Protein AF-A0A7S0Y0S9-F1 (afdb_monomer_lite)

InterPro domains:
  IPR011990 Tetratricopeptide-like helical domain superfamily [G3DSA:1.25.40.10] (1-112)
  IPR011990 Tetratricopeptide-like helical domain superfamily [SSF48452] (14-76)

pLDDT: mean 74.29, std 14.77, range [34.97, 96.75]

Secondary structure (DSSP, 8-state):
-HHHHHTT-TT--HHHHHHHHHHHHHHHHHTT-HHHHHHHHHHHHHH-TT-HHHHHHHHHHHHHTT-HHHHHHHHHS----THHHHHHHHHHHHHHHHHHHHHTT-STT--HHHHHHHHHHHHHHHT---TTS---HHHHHHHHHHHHHHHHH-TTHHHHHHSS--------TTTHHHHHHTSSPTT--HHHHHHHHHHHHHHHHHHHHHHHHHHHHT--PPPHHHHHHHTTT-GGGHHHHHTS---TT------S------STTTEE-PPP-SPPP--EEETTSEEEEET---SHHHHH-EEE---TT---EEEEE-S-HHHHHHHHHHHHHHS---GGGHHHHHHHHHHHHTT--B-HHHHHHHHHHHHHHHH---TTT---HHHHHHHHHHHH---EEHHHHHHHHHHH--S---GGG-SSHHHHHHHHHHHHH---S-SS---EE-HHHH---TTPPEEP-----GGGGS-HHHHHHHHHT----S-S-----SPPSSHHHHHHHHHHHHHHHHHHH---

Foldseek 3Di:
DLVVVQVVCVPDQLVVLLVSLLVQLVVCVVVLNLVSSLVSLVVSCVSPVLDLSSLLSNLSSCVSVVVLVVSVVSLPPPRDDDPSVVSSVVSNVVSVVVVVVVLCCDDPRDHPVRLVVLLVVLVVVLPDDDPPPDQDPVNLVSVLVNLVSVCVVPVCSCCVQQVDRDDQPDDPCLPLLCVLVVHADPLFDSVLLVSLVVLLLSCLPCVVSVVSNCVVVVVDDQPLVNLCVVVVNPPVCSCVVPPDDDDPPDDDDDPDCPPPPVVPLQAAEAQALAADDAAEFEFLEEAEAEQCSDPLNLLRYHYDYDDPPTGYHYHYHHPRLLSLLLVQLLCLLLADDDPVCNLVSLLLSLCSNLQAFHDPSSLVSSLVSLVCLCVDPPPRRNQDDPNNVFSVQSNVDPAAAQNRQLVVLSVLDDSNHNLSVDPDSSQSSVSSSCSRRVHASDDDDGGGGHCSVRPGDPSRHHHDSHDSDNLNHDDPVQLVCLQVVPPDDDDDDAPPDDRQPYSRSSSRRSSSSSSSVSSVRDDD

Radius of gyration: 30.56 Å; chains: 1; bounding box: 76×88×76 Å

Sequence (524 aa):
MYTKALAGLSGESDKRLTKVLCNLSLAACQGGDATMALGHATAAVVLSPGHENAWLKRAQALEACGLLEAAAAVCNEKRLKGEQGKEFEQIVRRVSAKREVKEKVSVGGMTTEEMQKRKKQLERQSGSAHPEGYASVDQQEADNEMVRMMSALDPKFDEKVYSRKVDRLRLEFKTEVPRKLGGWPVGVDPKTAERYLHEAWVKSWDLPQSMEIGYKSQEYEASKSDVMKRLNGRVDRASWYLDGPFTPGDVCVDEEEIPVVYAGGAMRHDFSNQAYRREVLETGTTHVAVGFVDLGMLLAGDLQGGDEGQHLLFCGYESCAFNCAKSAVLWQMLSRPSVADREAAARCAAQVWFSATWTRQTSNAFAVAVQQAKSDSSTILRPEGEVAAILDHWAASAGVSLVKARRKWLDKSFANSKIARLADSMDRAAMAAYELTGDFCLEGDPLCGSVCMWDCPEGTPLSFGGELNAIGVVPLEDLARHRVGNKACYGRTQLSGAPAKTFVEAAERCVLDRMLKLMGNSKD

Structure (mmCIF, N/CA/C/O backbone):
data_AF-A0A7S0Y0S9-F1
#
_entry.id   AF-A0A7S0Y0S9-F1
#
loop_
_atom_site.group_PDB
_atom_site.id
_atom_site.type_symbol
_atom_site.label_atom_id
_atom_site.label_alt_id
_atom_site.label_comp_id
_atom_site.label_asym_id
_atom_site.label_entity_id
_atom_site.label_seq_id
_atom_site.pdbx_PDB_ins_code
_atom_site.Cartn_x
_atom_site.Cartn_y
_atom_site.Cartn_z
_atom_site.occupancy
_atom_site.B_iso_or_equiv
_atom_site.auth_seq_id
_atom_site.auth_comp_id
_atom_site.auth_asym_id
_atom_site.auth_atom_id
_atom_site.pdbx_PDB_model_num
ATOM 1 N N . MET A 1 1 ? 33.496 -42.025 -31.116 1.00 48.81 1 MET A N 1
ATOM 2 C CA . MET A 1 1 ? 34.768 -42.499 -30.515 1.00 48.81 1 MET A CA 1
ATOM 3 C C . MET A 1 1 ? 34.914 -42.020 -29.069 1.00 48.81 1 MET A C 1
ATOM 5 O O . MET A 1 1 ? 34.964 -42.859 -28.181 1.00 48.81 1 MET A O 1
ATOM 9 N N . TYR A 1 2 ? 34.879 -40.708 -28.801 1.00 47.75 2 TYR A N 1
ATOM 10 C CA . TYR A 1 2 ? 35.057 -40.148 -27.450 1.00 47.75 2 TYR A CA 1
ATOM 11 C C . TYR A 1 2 ? 33.947 -40.487 -26.436 1.00 47.75 2 TYR A C 1
ATOM 13 O O . TYR A 1 2 ? 34.248 -40.672 -25.265 1.00 47.75 2 TYR A O 1
ATOM 21 N N . THR A 1 3 ? 32.693 -40.669 -26.862 1.00 55.16 3 THR A N 1
ATOM 22 C CA . THR A 1 3 ? 31.587 -41.074 -25.965 1.00 55.16 3 THR A CA 1
ATOM 23 C C . THR A 1 3 ? 31.774 -42.493 -25.414 1.00 55.16 3 THR A C 1
ATOM 25 O O . THR A 1 3 ? 31.481 -42.750 -24.252 1.00 55.16 3 THR A O 1
ATOM 28 N N . LYS A 1 4 ? 32.343 -43.404 -26.222 1.00 56.53 4 LYS A N 1
ATOM 29 C CA . LYS A 1 4 ? 32.732 -44.756 -25.779 1.00 56.53 4 LYS A CA 1
ATOM 30 C C . LYS A 1 4 ? 33.951 -44.722 -24.850 1.00 56.53 4 LYS A C 1
ATOM 32 O O . LYS A 1 4 ? 34.022 -45.527 -23.933 1.00 56.53 4 LYS A O 1
ATOM 37 N N . ALA A 1 5 ? 34.873 -43.776 -25.057 1.00 58.19 5 ALA A N 1
ATOM 38 C CA . ALA A 1 5 ? 35.998 -43.554 -24.150 1.00 58.19 5 ALA A CA 1
ATOM 39 C C . ALA A 1 5 ? 35.536 -42.999 -22.790 1.00 58.19 5 ALA A C 1
ATOM 41 O O . ALA A 1 5 ? 36.040 -43.438 -21.768 1.00 58.19 5 ALA A O 1
ATOM 42 N N . LEU A 1 6 ? 34.537 -42.106 -22.758 1.00 58.22 6 LEU A N 1
ATOM 43 C CA . LEU A 1 6 ? 33.982 -41.542 -21.518 1.00 58.22 6 LEU A CA 1
ATOM 44 C C . LEU A 1 6 ? 33.346 -42.614 -20.612 1.00 58.22 6 LEU A C 1
ATOM 46 O O . LEU A 1 6 ? 33.512 -42.568 -19.398 1.00 58.22 6 LEU A O 1
ATOM 50 N N . ALA A 1 7 ? 32.674 -43.605 -21.205 1.00 55.41 7 ALA A N 1
ATOM 51 C CA . ALA A 1 7 ? 32.041 -44.708 -20.479 1.00 55.41 7 ALA A CA 1
ATOM 52 C C . ALA A 1 7 ? 33.041 -45.684 -19.821 1.00 55.41 7 ALA A C 1
ATOM 54 O O . ALA A 1 7 ? 32.658 -46.426 -18.924 1.00 55.41 7 ALA A O 1
ATOM 55 N N . GLY A 1 8 ? 34.312 -45.682 -20.246 1.00 54.62 8 GLY A N 1
ATOM 56 C CA . GLY A 1 8 ? 35.371 -46.548 -19.710 1.00 54.62 8 GLY A CA 1
ATOM 57 C C . GLY A 1 8 ? 36.273 -45.895 -18.656 1.00 54.62 8 GLY A C 1
ATOM 58 O O . GLY A 1 8 ? 37.244 -46.516 -18.238 1.00 54.62 8 GLY A O 1
ATOM 59 N N . LEU A 1 9 ? 35.995 -44.650 -18.248 1.00 59.94 9 LEU A N 1
ATOM 60 C CA . LEU A 1 9 ? 36.884 -43.826 -17.411 1.00 59.94 9 LEU A CA 1
ATOM 61 C C . LEU A 1 9 ? 36.455 -43.723 -15.935 1.00 59.94 9 LEU A C 1
ATOM 63 O O . LEU A 1 9 ? 36.866 -42.789 -15.244 1.00 59.94 9 LEU A O 1
ATOM 67 N N . SER A 1 10 ? 35.649 -44.661 -15.421 1.00 49.34 10 SER A N 1
ATOM 68 C CA . SER A 1 10 ? 35.276 -44.673 -13.999 1.00 49.34 10 SER A CA 1
ATOM 69 C C . SER A 1 10 ? 36.518 -44.897 -13.119 1.00 49.34 10 SER A C 1
ATOM 71 O O . SER A 1 10 ? 36.978 -46.028 -12.975 1.00 49.34 10 SER A O 1
ATOM 73 N N . GLY A 1 11 ? 37.069 -43.819 -12.551 1.00 57.00 11 GLY A N 1
ATOM 74 C CA . GLY A 1 11 ? 38.220 -43.853 -11.637 1.00 57.00 11 GLY A CA 1
ATOM 75 C C . GLY A 1 11 ? 39.546 -43.291 -12.177 1.00 57.00 11 GLY A C 1
ATOM 76 O O . GLY A 1 11 ? 40.565 -43.436 -11.506 1.00 57.00 11 GLY A O 1
ATOM 77 N N . GLU A 1 12 ? 39.583 -42.654 -13.354 1.00 58.38 12 GLU A N 1
ATOM 78 C CA . GLU A 1 12 ? 40.804 -41.992 -13.853 1.00 58.38 12 GLU A CA 1
ATOM 79 C C . GLU A 1 12 ? 40.997 -40.550 -13.333 1.00 58.38 12 GLU A C 1
ATOM 81 O O . GLU A 1 12 ? 40.049 -39.879 -12.941 1.00 58.38 12 GLU A O 1
ATOM 86 N N . SER A 1 13 ? 42.243 -40.045 -13.378 1.00 66.31 13 SER A N 1
ATOM 87 C CA . SER A 1 13 ? 42.591 -38.686 -12.923 1.00 66.31 13 SER A CA 1
ATOM 88 C C . SER A 1 13 ? 41.844 -37.571 -13.674 1.00 66.31 13 SER A C 1
ATOM 90 O O . SER A 1 13 ? 41.746 -37.596 -14.908 1.00 66.31 13 SER A O 1
ATOM 92 N N . ASP A 1 14 ? 41.434 -36.530 -12.939 1.00 69.88 14 ASP A N 1
ATOM 93 C CA . ASP A 1 14 ? 40.668 -35.366 -13.424 1.00 69.88 14 ASP A CA 1
ATOM 94 C C . ASP A 1 14 ? 41.238 -34.728 -14.703 1.00 69.88 14 ASP A C 1
ATOM 96 O O . ASP A 1 14 ? 40.499 -34.214 -15.546 1.00 69.88 14 ASP A O 1
ATOM 100 N N . LYS A 1 15 ? 42.559 -34.810 -14.913 1.00 76.06 15 LYS A N 1
ATOM 101 C CA . LYS A 1 15 ? 43.242 -34.283 -16.106 1.00 76.06 15 LYS A CA 1
ATOM 102 C C . LYS A 1 15 ? 42.878 -35.030 -17.393 1.00 76.06 15 LYS A C 1
ATOM 104 O O . LYS A 1 15 ? 42.699 -34.397 -18.435 1.00 76.06 15 LYS A O 1
ATOM 109 N N . ARG A 1 16 ? 42.771 -36.364 -17.354 1.00 79.81 16 ARG A N 1
ATOM 110 C CA . ARG A 1 16 ? 42.414 -37.167 -18.539 1.00 79.81 16 ARG A CA 1
ATOM 111 C C . ARG A 1 16 ? 40.942 -36.987 -18.889 1.00 79.81 16 ARG A C 1
ATOM 113 O O . ARG A 1 16 ? 40.623 -36.760 -20.057 1.00 79.81 16 ARG A O 1
ATOM 120 N N . LEU A 1 17 ? 40.076 -36.974 -17.876 1.00 81.19 17 LEU A N 1
ATOM 121 C CA . LEU A 1 17 ? 38.644 -36.740 -18.044 1.00 81.19 17 LEU A CA 1
ATOM 122 C C . LEU A 1 17 ? 38.357 -35.341 -18.615 1.00 81.19 17 LEU A C 1
ATOM 124 O O . LEU A 1 17 ? 37.616 -35.213 -19.590 1.00 81.19 17 LEU A O 1
ATOM 128 N N . THR A 1 18 ? 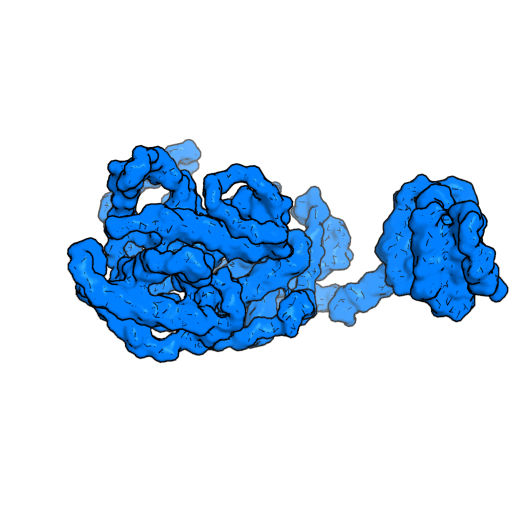39.032 -34.308 -18.101 1.00 84.06 18 THR A N 1
ATOM 129 C CA . THR A 1 18 ? 38.943 -32.932 -18.624 1.00 84.06 18 THR A CA 1
ATOM 130 C C . THR A 1 18 ? 39.317 -32.861 -20.108 1.00 84.06 18 THR A C 1
ATOM 132 O O . THR A 1 18 ? 38.617 -32.222 -20.896 1.00 84.06 18 THR A O 1
ATOM 135 N N . LYS A 1 19 ? 40.382 -33.560 -20.531 1.00 86.31 19 LYS A N 1
ATOM 136 C CA . LYS A 1 19 ? 40.816 -33.590 -21.939 1.00 86.31 19 LYS A CA 1
ATOM 137 C C . LYS A 1 19 ? 39.786 -34.267 -22.848 1.00 86.31 19 LYS A C 1
ATOM 139 O O . LYS A 1 19 ? 39.520 -33.770 -23.943 1.00 86.31 19 LYS A O 1
ATOM 144 N N . VAL A 1 20 ? 39.183 -35.370 -22.400 1.00 86.81 20 VAL A N 1
ATOM 145 C CA . VAL A 1 20 ? 38.123 -36.062 -23.153 1.00 86.81 20 VAL A CA 1
ATOM 146 C C . VAL A 1 20 ? 36.882 -35.179 -23.285 1.00 86.81 20 VAL A C 1
ATOM 148 O O . VAL A 1 20 ? 36.334 -35.074 -24.379 1.00 86.81 20 VAL A O 1
ATOM 151 N N . LEU A 1 21 ? 36.485 -34.480 -22.220 1.00 84.50 21 LEU A N 1
ATOM 152 C CA . LEU A 1 21 ? 35.349 -33.554 -22.242 1.00 84.50 21 LEU A CA 1
ATOM 153 C C . LEU A 1 21 ? 35.590 -32.332 -23.141 1.00 84.50 21 LEU A C 1
ATOM 155 O O . LEU A 1 21 ? 34.687 -31.929 -23.871 1.00 84.50 21 LEU A O 1
ATOM 159 N N . CYS A 1 22 ? 36.811 -31.787 -23.178 1.00 88.31 22 CYS A N 1
ATOM 160 C CA . CYS A 1 22 ? 37.167 -30.725 -24.129 1.00 88.31 22 CYS A CA 1
ATOM 161 C C . CYS A 1 22 ? 37.033 -31.196 -25.588 1.00 88.31 22 CYS A C 1
ATOM 163 O O . CYS A 1 22 ? 36.515 -30.466 -26.434 1.00 88.31 22 CYS A O 1
ATOM 165 N N . ASN A 1 23 ? 37.461 -32.427 -25.882 1.00 89.38 23 ASN A N 1
ATOM 166 C CA . ASN A 1 23 ? 37.353 -33.002 -27.224 1.00 89.38 23 ASN A CA 1
ATOM 167 C C . ASN A 1 23 ? 35.901 -33.337 -27.596 1.00 89.38 23 ASN A C 1
ATOM 169 O O . ASN A 1 23 ? 35.508 -33.133 -28.742 1.00 89.38 23 ASN A O 1
ATOM 173 N N . LEU A 1 24 ? 35.094 -33.804 -26.638 1.00 84.38 24 LEU A N 1
ATOM 174 C CA . LEU A 1 24 ? 33.655 -34.010 -26.825 1.00 84.38 24 LEU A CA 1
ATOM 175 C C . LEU A 1 24 ? 32.929 -32.696 -27.108 1.00 84.38 24 LEU A C 1
ATOM 177 O O . LEU A 1 24 ? 32.103 -32.650 -28.013 1.00 84.38 24 LEU A O 1
ATOM 181 N N . SER A 1 25 ? 33.275 -31.627 -26.389 1.00 90.00 25 SER A N 1
ATOM 182 C CA . SER A 1 25 ? 32.732 -30.293 -26.647 1.00 90.00 25 SER A CA 1
ATOM 183 C C . SER A 1 25 ? 33.055 -29.813 -28.064 1.00 90.00 25 SER A C 1
ATOM 185 O O . SER A 1 25 ? 32.165 -29.363 -28.783 1.00 90.00 25 SER A O 1
ATOM 187 N N . LEU A 1 26 ? 34.306 -29.980 -28.507 1.00 88.56 26 LEU A N 1
ATOM 188 C CA . LEU A 1 26 ? 34.714 -29.621 -29.865 1.00 88.56 26 LEU A CA 1
ATOM 189 C C . LEU A 1 26 ? 33.966 -30.440 -30.929 1.00 88.56 26 LEU A C 1
ATOM 191 O O . LEU A 1 26 ? 33.469 -29.865 -31.893 1.00 88.56 26 LEU A O 1
ATOM 195 N N . ALA A 1 27 ? 33.856 -31.757 -30.738 1.00 87.44 27 ALA A N 1
ATOM 196 C CA . ALA A 1 27 ? 33.157 -32.641 -31.667 1.00 87.44 27 ALA A CA 1
ATOM 197 C C . ALA A 1 27 ? 31.653 -32.327 -31.747 1.00 87.44 27 ALA A C 1
ATOM 199 O O . ALA A 1 27 ? 31.098 -32.293 -32.841 1.00 87.44 27 ALA A O 1
ATOM 200 N N . ALA A 1 28 ? 31.005 -32.050 -30.611 1.00 82.94 28 ALA A N 1
ATOM 201 C CA . ALA A 1 28 ? 29.600 -31.647 -30.565 1.00 82.94 28 ALA A CA 1
ATOM 202 C C . ALA A 1 28 ? 29.377 -30.295 -31.263 1.00 82.94 28 ALA A C 1
ATOM 204 O O . ALA A 1 28 ? 28.443 -30.153 -32.047 1.00 82.94 28 ALA A O 1
ATOM 205 N N . CYS A 1 29 ? 30.289 -29.338 -31.067 1.00 83.06 29 CYS A N 1
ATOM 206 C CA . CYS A 1 29 ? 30.235 -28.036 -31.731 1.00 83.06 29 CYS A CA 1
ATOM 207 C C . CYS A 1 29 ? 30.386 -28.171 -33.258 1.00 83.06 29 CYS A C 1
ATOM 209 O O . CYS A 1 29 ? 29.617 -27.583 -34.013 1.00 83.06 29 CYS A O 1
ATOM 211 N N . GLN A 1 30 ? 31.319 -29.010 -33.726 1.00 87.00 30 GLN A N 1
ATOM 212 C CA . GLN A 1 30 ? 31.486 -29.323 -35.154 1.00 87.00 30 GLN A CA 1
ATOM 213 C C . GLN A 1 30 ? 30.298 -30.100 -35.741 1.00 87.00 30 GLN A C 1
ATOM 215 O O . GLN A 1 30 ? 30.002 -29.960 -36.923 1.00 87.00 30 GLN A O 1
ATOM 220 N N . GLY A 1 31 ? 29.608 -30.895 -34.918 1.00 83.56 31 GLY A N 1
ATOM 221 C CA . GLY A 1 31 ? 28.378 -31.601 -35.278 1.00 83.56 31 GLY A CA 1
ATOM 222 C C . GLY A 1 31 ? 27.113 -30.738 -35.250 1.00 83.56 31 GLY A C 1
ATOM 223 O O . GLY A 1 31 ? 26.036 -31.259 -35.520 1.00 83.56 31 GLY A O 1
ATOM 224 N N . GLY A 1 32 ? 27.220 -29.445 -34.919 1.00 83.88 32 GLY A N 1
ATOM 225 C CA . GLY A 1 32 ? 26.089 -28.514 -34.856 1.00 83.88 32 GLY A CA 1
ATOM 226 C C . GLY A 1 32 ? 25.262 -28.576 -33.566 1.00 83.88 32 GLY A C 1
ATOM 227 O O . GLY A 1 32 ? 24.279 -27.848 -33.450 1.00 83.88 32 GLY A O 1
ATOM 228 N N . ASP A 1 33 ? 25.653 -29.385 -32.578 1.00 86.50 33 ASP A N 1
ATOM 229 C CA . ASP A 1 33 ? 24.970 -29.484 -31.284 1.00 86.50 33 ASP A CA 1
ATOM 230 C C . ASP A 1 33 ? 25.644 -28.578 -30.242 1.00 86.50 33 ASP A C 1
ATOM 232 O O . ASP A 1 33 ? 26.477 -28.991 -29.424 1.00 86.50 33 ASP A O 1
ATOM 236 N N . ALA A 1 34 ? 25.298 -27.291 -30.302 1.00 86.00 34 ALA A N 1
ATOM 237 C CA . ALA A 1 34 ? 25.874 -26.263 -29.441 1.00 86.00 34 ALA A CA 1
ATOM 238 C C . ALA A 1 34 ? 25.521 -26.460 -27.952 1.00 86.00 34 ALA A C 1
ATOM 240 O O . ALA A 1 34 ? 26.344 -26.183 -27.074 1.00 86.00 34 ALA A O 1
ATOM 241 N N . THR A 1 35 ? 24.328 -26.980 -27.646 1.00 83.19 35 THR A N 1
ATOM 242 C CA . THR A 1 35 ? 23.878 -27.212 -26.264 1.00 83.19 35 THR A CA 1
ATOM 243 C C . THR A 1 35 ? 24.649 -28.361 -25.619 1.00 83.19 35 THR A C 1
ATOM 245 O O . THR A 1 35 ? 25.130 -28.223 -24.491 1.00 83.19 35 THR A O 1
ATOM 248 N N . MET A 1 36 ? 24.853 -29.463 -26.344 1.00 82.25 36 MET A N 1
ATOM 249 C CA . MET A 1 36 ? 25.682 -30.573 -25.871 1.00 82.25 36 MET A CA 1
ATOM 250 C C . MET A 1 36 ? 27.155 -30.163 -25.750 1.00 82.25 36 MET A C 1
ATOM 252 O O . MET A 1 36 ? 27.816 -30.491 -24.758 1.00 82.25 36 MET A O 1
ATOM 256 N N . ALA A 1 37 ? 27.660 -29.366 -26.699 1.00 86.50 37 ALA A N 1
ATOM 257 C CA . ALA A 1 37 ? 29.004 -28.800 -26.625 1.00 86.50 37 ALA A CA 1
ATOM 258 C C . ALA A 1 37 ? 29.211 -27.957 -25.357 1.00 86.50 37 ALA A C 1
ATOM 260 O O . ALA A 1 37 ? 30.260 -28.060 -24.708 1.00 86.50 37 ALA A O 1
ATOM 261 N N . LEU A 1 38 ? 28.203 -27.165 -24.976 1.00 87.19 38 LEU A N 1
ATOM 262 C CA . LEU A 1 38 ? 28.216 -26.342 -23.769 1.00 87.19 38 LEU A CA 1
ATOM 263 C C . LEU A 1 38 ? 28.195 -27.190 -22.493 1.00 87.19 38 LEU A C 1
ATOM 265 O O . LEU A 1 38 ? 28.941 -26.892 -21.556 1.00 87.19 38 LEU A O 1
ATOM 269 N N . GLY A 1 39 ? 27.396 -28.259 -22.466 1.00 79.75 39 GLY A N 1
ATOM 270 C CA . GLY A 1 39 ? 27.360 -29.207 -21.350 1.00 79.75 39 GLY A CA 1
ATOM 271 C C . GLY A 1 39 ? 28.729 -29.842 -21.093 1.00 79.75 39 GLY A C 1
ATOM 272 O O . GLY A 1 39 ? 29.240 -29.791 -19.972 1.00 79.75 39 GLY A O 1
ATOM 273 N N . HIS A 1 40 ? 29.381 -30.352 -22.143 1.00 86.00 40 HIS A N 1
ATOM 274 C CA . HIS A 1 40 ? 30.710 -30.963 -22.030 1.00 86.00 40 HIS A CA 1
ATOM 275 C C . HIS A 1 40 ? 31.801 -29.967 -21.617 1.00 86.00 40 HIS A C 1
ATOM 277 O O . HIS A 1 40 ? 32.625 -30.284 -20.758 1.00 86.00 40 HIS A O 1
ATOM 283 N N . ALA A 1 41 ? 31.799 -28.752 -22.175 1.00 86.94 41 ALA A N 1
ATOM 284 C CA . ALA A 1 41 ? 32.768 -27.726 -21.795 1.00 86.94 41 ALA A CA 1
ATOM 285 C C . ALA A 1 41 ? 32.580 -27.240 -20.352 1.00 86.94 41 ALA A C 1
ATOM 287 O O . ALA A 1 41 ? 33.556 -27.010 -19.641 1.00 86.94 41 ALA A O 1
ATOM 288 N N . THR A 1 42 ? 31.332 -27.109 -19.897 1.00 84.94 42 THR A N 1
ATOM 289 C CA . THR A 1 42 ? 31.031 -26.710 -18.516 1.00 84.94 42 THR A CA 1
ATOM 290 C C . THR A 1 42 ? 31.492 -27.781 -17.531 1.00 84.94 42 THR A C 1
ATOM 292 O O . THR A 1 42 ? 32.153 -27.450 -16.550 1.00 84.94 42 THR A O 1
ATOM 295 N N . ALA A 1 43 ? 31.245 -29.062 -17.826 1.00 79.44 43 ALA A N 1
ATOM 296 C CA . ALA A 1 43 ? 31.756 -30.168 -17.017 1.00 79.44 43 ALA A CA 1
ATOM 297 C C . ALA A 1 43 ? 33.296 -30.182 -16.956 1.00 79.44 43 ALA A C 1
ATOM 299 O O . ALA A 1 43 ? 33.864 -30.365 -15.883 1.00 79.44 43 ALA A O 1
ATOM 300 N N . ALA A 1 44 ? 33.979 -29.917 -18.077 1.00 83.19 44 ALA A N 1
ATOM 301 C CA . ALA A 1 44 ? 35.441 -29.813 -18.113 1.00 83.19 44 ALA A CA 1
ATOM 302 C C . ALA A 1 44 ? 35.974 -28.673 -17.223 1.00 83.19 44 ALA A C 1
ATOM 304 O O . ALA A 1 44 ? 36.978 -28.844 -16.535 1.00 83.19 44 ALA A O 1
ATOM 305 N N . VAL A 1 45 ? 35.286 -27.526 -17.204 1.00 83.38 45 VAL A N 1
ATOM 306 C CA . VAL A 1 45 ? 35.635 -26.385 -16.344 1.00 83.38 45 VAL A CA 1
ATOM 307 C C . VAL A 1 45 ? 35.412 -26.697 -14.863 1.00 83.38 45 VAL A C 1
ATOM 309 O O . VAL A 1 45 ? 36.243 -26.324 -14.042 1.00 83.38 45 VAL A O 1
ATOM 312 N N . VAL A 1 46 ? 34.319 -27.381 -14.514 1.00 79.06 46 VAL A N 1
ATOM 313 C CA . VAL A 1 46 ? 34.030 -27.775 -13.123 1.00 79.06 46 VAL A CA 1
ATOM 314 C C . VAL A 1 46 ? 35.085 -28.749 -12.599 1.00 79.06 46 VAL A C 1
ATOM 316 O O . VAL A 1 46 ? 35.555 -28.590 -11.477 1.00 79.06 46 VAL A O 1
ATOM 319 N N . LEU A 1 47 ? 35.491 -29.719 -13.421 1.00 77.06 47 LEU A N 1
ATOM 320 C CA . LEU A 1 47 ? 36.503 -30.711 -13.050 1.00 77.06 47 LEU A CA 1
ATOM 321 C C . LEU A 1 47 ? 37.912 -30.121 -12.955 1.00 77.06 47 LEU A C 1
ATOM 323 O O . LEU A 1 47 ? 38.711 -30.554 -12.129 1.00 77.06 47 LEU A O 1
ATOM 327 N N . SER A 1 48 ? 38.245 -29.138 -13.794 1.00 81.19 48 SER A N 1
ATOM 328 C CA . SER A 1 48 ? 39.554 -28.491 -13.747 1.00 81.19 48 SER A CA 1
ATOM 329 C C . SER A 1 48 ? 39.454 -26.991 -14.042 1.00 81.19 48 SER A C 1
ATOM 331 O O . SER A 1 48 ? 39.706 -26.550 -15.168 1.00 81.19 48 SER A O 1
ATOM 333 N N . PRO A 1 49 ? 39.151 -26.165 -13.020 1.00 79.00 49 PRO A N 1
ATOM 334 C CA . PRO A 1 49 ? 38.979 -24.718 -13.182 1.00 79.00 49 PRO A CA 1
ATOM 335 C C . PRO A 1 49 ? 40.238 -23.974 -13.649 1.00 79.00 49 PRO A C 1
ATOM 337 O O . PRO A 1 49 ? 40.141 -22.837 -14.109 1.00 79.00 49 PRO A O 1
ATOM 340 N N . GLY A 1 50 ? 41.415 -24.595 -13.525 1.00 76.81 50 GLY A N 1
ATOM 341 C CA . GLY A 1 50 ? 42.690 -24.081 -14.034 1.00 76.81 50 GLY A CA 1
ATOM 342 C C . GLY A 1 50 ? 43.034 -24.533 -15.459 1.00 76.81 50 GLY A C 1
ATOM 343 O O . GLY A 1 50 ? 44.084 -24.159 -15.970 1.00 76.81 50 GLY A O 1
ATOM 344 N N . HIS A 1 51 ? 42.198 -25.351 -16.109 1.00 81.50 51 HIS A N 1
ATOM 345 C CA . HIS A 1 51 ? 42.490 -25.873 -17.442 1.00 81.50 51 HIS A CA 1
ATOM 346 C C . HIS A 1 51 ? 42.077 -24.882 -18.534 1.00 81.50 51 HIS A C 1
ATOM 348 O O . HIS A 1 51 ? 40.914 -24.778 -18.922 1.00 81.50 51 HIS A O 1
ATOM 354 N N . GLU A 1 52 ? 43.069 -24.204 -19.093 1.00 80.69 52 GLU A N 1
ATOM 355 C CA . GLU A 1 52 ? 42.920 -23.125 -20.072 1.00 80.69 52 GLU A CA 1
ATOM 356 C C . GLU A 1 52 ? 42.026 -23.481 -21.279 1.00 80.69 52 GLU A C 1
ATOM 358 O O . GLU A 1 52 ? 41.070 -22.770 -21.600 1.00 80.69 52 GLU A O 1
ATOM 363 N N . ASN A 1 53 ? 42.241 -24.649 -21.897 1.00 84.56 53 ASN A N 1
ATOM 364 C CA . ASN A 1 53 ? 41.425 -25.076 -23.043 1.00 84.56 53 ASN A CA 1
ATOM 365 C C . ASN A 1 53 ? 39.956 -25.370 -22.691 1.00 84.56 53 ASN A C 1
ATOM 367 O O . ASN A 1 53 ? 39.110 -25.297 -23.580 1.00 84.56 53 ASN A O 1
ATOM 371 N N . ALA A 1 54 ? 39.628 -25.702 -21.437 1.00 84.38 54 ALA A N 1
ATOM 372 C CA . ALA A 1 54 ? 38.245 -25.990 -21.050 1.00 84.38 54 ALA A CA 1
ATOM 373 C C . ALA A 1 54 ? 37.402 -24.708 -21.094 1.00 84.38 54 ALA A C 1
ATOM 375 O O . ALA A 1 54 ? 36.292 -24.697 -21.629 1.00 84.38 54 ALA A O 1
ATOM 376 N N . TRP A 1 55 ? 37.982 -23.600 -20.629 1.00 84.00 55 TRP A N 1
ATOM 377 C CA . TRP A 1 55 ? 37.384 -22.273 -20.724 1.00 84.00 55 TRP A CA 1
ATOM 378 C C . TRP A 1 55 ? 37.251 -21.798 -22.171 1.00 84.00 55 TRP A C 1
ATOM 380 O O . TRP A 1 55 ? 36.204 -21.260 -22.529 1.00 84.00 55 TRP A O 1
ATOM 390 N N . LEU A 1 56 ? 38.246 -22.070 -23.027 1.00 86.00 56 LEU A N 1
ATOM 391 C CA . LEU A 1 56 ? 38.161 -21.781 -24.466 1.00 86.00 56 LEU A CA 1
ATOM 392 C C . LEU A 1 56 ? 36.985 -22.495 -25.128 1.00 86.00 56 LEU A C 1
ATOM 394 O O . LEU A 1 56 ? 36.183 -21.864 -25.816 1.00 86.00 56 LEU A O 1
ATOM 398 N N . LYS A 1 57 ? 36.842 -23.803 -24.890 1.00 88.94 57 LYS A N 1
ATOM 399 C CA . LYS A 1 57 ? 35.729 -24.574 -25.459 1.00 88.94 57 LYS A CA 1
ATOM 400 C C . LYS A 1 57 ? 34.379 -24.128 -24.904 1.00 88.94 57 LYS A C 1
ATOM 402 O O . LYS A 1 57 ? 33.403 -24.095 -25.649 1.00 88.94 57 LYS A O 1
ATOM 407 N N . ARG A 1 58 ? 34.329 -23.681 -23.645 1.00 87.81 58 ARG A N 1
ATOM 408 C CA . ARG A 1 58 ? 33.118 -23.101 -23.047 1.00 87.81 58 ARG A CA 1
ATOM 409 C C . ARG A 1 58 ? 32.727 -21.784 -23.713 1.00 87.81 58 ARG A C 1
ATOM 411 O O . ARG A 1 58 ? 31.560 -21.621 -24.050 1.00 87.81 58 ARG A O 1
ATOM 418 N N . ALA A 1 59 ? 33.679 -20.883 -23.955 1.00 86.12 59 ALA A N 1
ATOM 419 C CA . ALA A 1 59 ? 33.420 -19.629 -24.663 1.00 86.12 59 ALA A CA 1
ATOM 420 C C . ALA A 1 59 ? 32.915 -19.875 -26.096 1.00 86.12 59 ALA A C 1
ATOM 422 O O . ALA A 1 59 ? 31.925 -19.274 -26.509 1.00 86.12 59 ALA A O 1
ATOM 423 N N . GLN A 1 60 ? 33.533 -20.815 -26.822 1.00 87.50 60 GLN A N 1
ATOM 424 C CA . GLN A 1 60 ? 33.115 -21.206 -28.175 1.00 87.50 60 GLN A CA 1
ATOM 425 C C . GLN A 1 60 ? 31.693 -21.790 -28.197 1.00 87.50 60 GLN A C 1
ATOM 427 O O . GLN A 1 60 ? 30.889 -21.422 -29.051 1.00 87.50 60 GLN A O 1
ATOM 432 N N . ALA A 1 61 ? 31.356 -22.659 -27.241 1.00 85.94 61 ALA A N 1
ATOM 433 C CA . ALA A 1 61 ? 30.018 -23.236 -27.141 1.00 85.94 61 ALA A CA 1
ATOM 434 C C . ALA A 1 61 ? 28.953 -22.198 -26.735 1.00 85.94 61 ALA A C 1
ATOM 436 O O . ALA A 1 61 ? 27.849 -22.212 -27.271 1.00 85.94 61 ALA A O 1
ATOM 437 N N . LEU A 1 62 ? 29.280 -21.257 -25.840 1.00 85.25 62 LEU A N 1
ATOM 438 C CA . LEU A 1 62 ? 28.395 -20.139 -25.484 1.00 85.25 62 LEU A CA 1
ATOM 439 C C . LEU A 1 62 ? 28.138 -19.210 -26.681 1.00 85.25 62 LEU A C 1
ATOM 441 O O . LEU A 1 62 ? 26.997 -18.794 -26.888 1.00 85.25 62 LEU A O 1
ATOM 445 N N . GLU A 1 63 ? 29.165 -18.931 -27.495 1.00 83.75 63 GLU A N 1
ATOM 446 C CA . GLU A 1 63 ? 29.021 -18.188 -28.755 1.00 83.75 63 GLU A CA 1
ATOM 447 C C . GLU A 1 63 ? 28.078 -18.926 -29.722 1.00 83.75 63 GLU A C 1
ATOM 449 O O . GLU A 1 63 ? 27.174 -18.307 -30.288 1.00 83.75 63 GLU A O 1
ATOM 454 N N . ALA A 1 64 ? 28.252 -20.243 -29.881 1.00 83.94 64 ALA A N 1
ATOM 455 C CA . ALA A 1 64 ? 27.416 -21.079 -30.744 1.00 83.94 64 ALA A CA 1
ATOM 456 C C . ALA A 1 64 ? 25.952 -21.167 -30.263 1.00 83.94 64 ALA A C 1
ATOM 458 O O . ALA A 1 64 ? 25.042 -21.211 -31.086 1.00 83.94 64 ALA A O 1
ATOM 459 N N . CYS A 1 65 ? 25.711 -21.105 -28.949 1.00 80.06 65 CYS A N 1
ATOM 460 C CA . CYS A 1 65 ? 24.372 -21.024 -28.349 1.00 80.06 65 CYS A CA 1
ATOM 461 C C . CYS A 1 65 ? 23.736 -19.621 -28.419 1.00 80.06 65 CYS A C 1
ATOM 463 O O . CYS A 1 65 ? 22.620 -19.434 -27.937 1.00 80.06 65 CYS A O 1
ATOM 465 N N . GLY A 1 66 ? 24.433 -18.607 -28.947 1.00 79.31 66 GLY A N 1
ATOM 466 C CA . GLY A 1 66 ? 23.945 -17.223 -28.970 1.00 79.31 66 GLY A CA 1
ATOM 467 C C . GLY A 1 66 ? 23.924 -16.531 -27.598 1.00 79.31 66 GLY A C 1
ATOM 468 O O . GLY A 1 66 ? 23.344 -15.451 -27.465 1.00 79.31 66 GLY A O 1
ATOM 469 N N . LEU A 1 67 ? 24.575 -17.114 -26.585 1.00 79.62 67 LEU A N 1
ATOM 470 C CA . LEU A 1 67 ? 24.698 -16.578 -25.225 1.00 79.62 67 LEU A CA 1
ATOM 471 C C . LEU A 1 67 ? 25.900 -15.628 -25.135 1.00 79.62 67 LEU A C 1
ATOM 473 O O . LEU A 1 67 ? 26.900 -15.893 -24.467 1.00 79.62 67 LEU A O 1
ATOM 477 N N . LEU A 1 68 ? 25.792 -14.516 -25.858 1.00 77.75 68 LEU A N 1
ATOM 478 C CA . LEU A 1 68 ? 26.879 -13.570 -26.125 1.00 77.75 68 LEU A CA 1
ATOM 479 C C . LEU A 1 68 ? 27.469 -12.927 -24.854 1.00 77.75 68 LEU A C 1
ATOM 481 O O . LEU A 1 68 ? 28.687 -12.807 -24.742 1.00 77.75 68 LEU A O 1
ATOM 485 N N . GLU A 1 69 ? 26.637 -12.571 -23.872 1.00 72.38 69 GLU A N 1
ATOM 486 C CA . GLU A 1 69 ? 27.101 -11.971 -22.608 1.00 72.38 69 GLU A CA 1
ATOM 487 C C . GLU A 1 69 ? 27.878 -12.967 -21.744 1.00 72.38 69 GLU A C 1
ATOM 489 O O . GLU A 1 69 ? 28.945 -12.648 -21.221 1.00 72.38 69 GLU A O 1
ATOM 494 N N . ALA A 1 70 ? 27.385 -14.204 -21.655 1.00 75.62 70 ALA A N 1
ATOM 495 C CA . ALA A 1 70 ? 28.062 -15.273 -20.933 1.00 75.62 70 ALA A CA 1
ATOM 496 C C . ALA A 1 70 ? 29.390 -15.651 -21.610 1.00 75.62 70 ALA A C 1
ATOM 498 O O . ALA A 1 70 ? 30.375 -15.903 -20.919 1.00 75.62 70 ALA A O 1
ATOM 499 N N . ALA A 1 71 ? 29.439 -15.652 -22.949 1.00 78.69 71 ALA A N 1
ATOM 500 C CA . ALA A 1 71 ? 30.677 -15.868 -23.693 1.00 78.69 71 ALA A CA 1
ATOM 501 C C . ALA A 1 71 ? 31.712 -14.775 -23.371 1.00 78.69 71 ALA A C 1
ATOM 503 O O . ALA A 1 71 ? 32.839 -15.100 -23.006 1.00 78.69 71 ALA A O 1
ATOM 504 N N . ALA A 1 72 ? 31.317 -13.496 -23.414 1.00 71.56 72 ALA A N 1
ATOM 505 C CA . ALA A 1 72 ? 32.197 -12.369 -23.095 1.00 71.56 72 ALA A CA 1
ATOM 506 C C . ALA A 1 72 ? 32.682 -12.377 -21.634 1.00 71.56 72 ALA A C 1
ATOM 508 O O . ALA A 1 72 ? 33.852 -12.099 -21.373 1.00 71.56 72 ALA A O 1
ATOM 509 N N . ALA A 1 73 ? 31.815 -12.737 -20.683 1.00 73.19 73 ALA A N 1
ATOM 510 C CA . ALA A 1 73 ? 32.185 -12.857 -19.274 1.00 73.19 73 ALA A CA 1
ATOM 511 C C . ALA A 1 73 ? 33.273 -13.921 -19.061 1.00 73.19 73 ALA A C 1
ATOM 513 O O . ALA A 1 73 ? 34.267 -13.652 -18.390 1.00 73.19 73 ALA A O 1
ATOM 514 N N . VAL A 1 74 ? 33.143 -15.083 -19.714 1.00 75.44 74 VAL A N 1
ATOM 515 C CA . VAL A 1 74 ? 34.165 -16.144 -19.684 1.00 75.44 74 VAL A CA 1
ATOM 516 C C . VAL A 1 74 ? 35.501 -15.661 -20.264 1.00 75.44 74 VAL A C 1
ATOM 518 O O . VAL A 1 74 ? 36.561 -16.047 -19.775 1.00 75.44 74 VAL A O 1
ATOM 521 N N . CYS A 1 75 ? 35.473 -14.786 -21.273 1.00 68.44 75 CYS A N 1
ATOM 522 C CA . CYS A 1 75 ? 36.674 -14.205 -21.875 1.00 68.44 75 CYS A CA 1
ATOM 523 C C . CYS A 1 75 ? 37.391 -13.170 -20.994 1.00 68.44 75 CYS A C 1
ATOM 525 O O . CYS A 1 75 ? 38.600 -12.987 -21.136 1.00 68.44 75 CYS A O 1
ATOM 527 N N . ASN A 1 76 ? 36.680 -12.512 -20.077 1.00 63.84 76 ASN A N 1
ATOM 528 C CA . ASN A 1 76 ? 37.211 -11.400 -19.284 1.00 63.84 76 ASN A CA 1
ATOM 529 C C . ASN A 1 76 ? 37.973 -11.822 -18.020 1.00 63.84 76 ASN A C 1
ATOM 531 O O . ASN A 1 76 ? 38.627 -10.985 -17.398 1.00 63.84 76 ASN A O 1
ATOM 535 N N . GLU A 1 77 ? 37.958 -13.100 -17.637 1.00 60.75 77 GLU A N 1
ATOM 536 C CA . GLU A 1 77 ? 38.549 -13.550 -16.368 1.00 60.75 77 GLU A CA 1
ATOM 537 C C . GLU A 1 77 ? 40.100 -13.585 -16.334 1.00 60.75 77 GLU A C 1
ATOM 539 O O . GLU A 1 77 ? 40.678 -14.087 -15.374 1.00 60.75 77 GLU A O 1
ATOM 544 N N . LYS A 1 78 ? 40.810 -13.036 -17.335 1.00 55.50 78 LYS A N 1
ATOM 545 C CA . LYS A 1 78 ? 42.294 -12.931 -17.396 1.00 55.50 78 LYS A CA 1
ATOM 546 C C . LYS A 1 78 ? 43.056 -14.245 -17.108 1.00 55.50 78 LYS A C 1
ATOM 548 O O . LYS A 1 78 ? 44.193 -14.216 -16.638 1.00 55.50 78 LYS A O 1
ATOM 553 N N . ARG A 1 79 ? 42.459 -15.406 -17.400 1.00 59.19 79 ARG A N 1
ATOM 554 C CA . ARG A 1 79 ? 43.013 -16.725 -17.032 1.00 59.19 79 ARG A CA 1
ATOM 555 C C . ARG A 1 79 ? 43.980 -17.344 -18.052 1.00 59.19 79 ARG A C 1
ATOM 557 O O . ARG A 1 79 ? 44.463 -18.436 -17.797 1.00 59.19 79 ARG A O 1
ATOM 564 N N . LEU A 1 80 ? 44.239 -16.702 -19.194 1.00 56.69 80 LEU A N 1
ATOM 565 C CA . LEU A 1 80 ? 44.901 -17.333 -20.348 1.00 56.69 80 LEU A CA 1
ATOM 566 C C . LEU A 1 80 ? 46.111 -16.536 -20.834 1.00 56.69 80 LEU A C 1
ATOM 568 O O . LEU A 1 80 ? 46.059 -15.307 -20.901 1.00 56.69 80 LEU A O 1
ATOM 572 N N . LYS A 1 81 ? 47.186 -17.237 -21.208 1.00 54.81 81 LYS A N 1
ATOM 573 C CA . LYS A 1 81 ? 48.417 -16.662 -21.778 1.00 54.81 81 LYS A CA 1
ATOM 574 C C . LYS A 1 81 ? 48.724 -17.319 -23.133 1.00 54.81 81 LYS A C 1
ATOM 576 O O . LYS A 1 81 ? 48.338 -18.452 -23.376 1.00 54.81 81 LYS A O 1
ATOM 581 N N . GLY A 1 82 ? 49.436 -16.629 -24.027 1.00 61.06 82 GLY A N 1
ATOM 582 C CA . GLY A 1 82 ? 49.894 -17.213 -25.301 1.00 61.06 82 GLY A CA 1
ATOM 583 C C . GLY A 1 82 ? 48.825 -17.293 -26.405 1.00 61.06 82 GLY A C 1
ATOM 584 O O . GLY A 1 82 ? 47.987 -16.401 -26.532 1.00 61.06 82 GLY A O 1
ATOM 585 N N . GLU A 1 83 ? 48.879 -18.329 -27.252 1.00 57.50 83 GLU A N 1
ATOM 586 C CA . GLU A 1 83 ? 48.029 -18.466 -28.453 1.00 57.50 83 GLU A CA 1
ATOM 587 C C . GLU A 1 83 ? 46.530 -18.587 -28.140 1.00 57.50 83 GLU A C 1
ATOM 589 O O . GLU A 1 83 ? 45.715 -18.020 -28.870 1.00 57.50 83 GLU A O 1
ATOM 594 N N . GLN A 1 84 ? 46.155 -19.217 -27.018 1.00 63.06 84 GLN A N 1
ATOM 595 C CA . GLN A 1 84 ? 44.751 -19.291 -26.592 1.00 63.06 84 GLN A CA 1
ATOM 596 C C . GLN A 1 84 ? 44.166 -17.906 -26.276 1.00 63.06 84 GLN A C 1
ATOM 598 O O . GLN A 1 84 ? 42.985 -17.673 -26.516 1.00 63.06 84 GLN A O 1
ATOM 603 N N . GLY A 1 85 ? 44.985 -16.956 -25.808 1.00 63.25 85 GLY A N 1
ATOM 604 C CA . GLY A 1 85 ? 44.557 -15.573 -25.573 1.00 63.25 85 GLY A CA 1
ATOM 605 C C . GLY A 1 85 ? 44.144 -14.847 -26.859 1.00 63.25 85 GLY A C 1
ATOM 606 O O . GLY A 1 85 ? 43.140 -14.137 -26.873 1.00 63.25 85 GLY A O 1
ATOM 607 N N . LYS A 1 86 ? 44.850 -15.093 -27.972 1.00 67.19 86 LYS A N 1
ATOM 608 C CA . LYS A 1 86 ? 44.520 -14.505 -29.284 1.00 67.19 86 LYS A CA 1
ATOM 609 C C . LYS A 1 86 ? 43.203 -15.048 -29.843 1.00 67.19 86 LYS A C 1
ATOM 611 O O . LYS A 1 86 ? 42.423 -14.299 -30.426 1.00 67.19 86 LYS A O 1
ATOM 616 N N . GLU A 1 87 ? 42.936 -16.340 -29.655 1.00 69.31 87 GLU A N 1
ATOM 617 C CA . GLU A 1 87 ? 41.672 -16.962 -30.073 1.00 69.31 87 GLU A CA 1
ATOM 618 C C . GLU A 1 87 ? 40.487 -16.437 -29.239 1.00 69.31 87 GLU A C 1
ATOM 620 O O . GLU A 1 87 ? 39.397 -16.209 -29.766 1.00 69.31 87 GLU A O 1
ATOM 625 N N . PHE A 1 88 ? 40.723 -16.133 -27.961 1.00 70.06 88 PHE A N 1
ATOM 626 C CA . PHE A 1 88 ? 39.762 -15.457 -27.089 1.00 70.06 88 PHE A CA 1
ATOM 627 C C . PHE A 1 88 ? 39.440 -14.030 -27.536 1.00 70.06 88 PHE A C 1
ATOM 629 O O . PHE A 1 88 ? 38.267 -13.666 -27.614 1.00 70.06 88 PHE A O 1
ATOM 636 N N . GLU A 1 89 ? 40.447 -13.233 -27.895 1.00 69.88 89 GLU A N 1
ATOM 637 C CA . GLU A 1 89 ? 40.232 -11.886 -28.442 1.00 69.88 89 GLU A CA 1
ATOM 638 C C . GLU A 1 89 ? 39.400 -11.915 -29.732 1.00 69.88 89 GLU A C 1
ATOM 640 O O . GLU A 1 89 ? 38.554 -11.045 -29.953 1.00 69.88 89 GLU A O 1
ATOM 645 N N . GLN A 1 90 ? 39.584 -12.937 -30.572 1.00 77.31 90 GLN A N 1
ATOM 646 C CA . GLN A 1 90 ? 38.769 -13.126 -31.773 1.00 77.31 90 GLN A CA 1
ATOM 647 C C . GLN A 1 90 ? 37.311 -13.468 -31.442 1.00 77.31 90 GLN A C 1
ATOM 649 O O . GLN A 1 90 ? 36.411 -12.925 -32.084 1.00 77.31 90 GLN A O 1
ATOM 654 N N . ILE A 1 91 ? 37.059 -14.314 -30.435 1.00 73.38 91 ILE A N 1
ATOM 655 C CA . ILE A 1 91 ? 35.698 -14.607 -29.952 1.00 73.38 91 ILE A CA 1
ATOM 656 C C . ILE A 1 91 ? 35.047 -13.329 -29.419 1.00 73.38 91 ILE A C 1
ATOM 658 O O . ILE A 1 91 ? 33.934 -13.012 -29.825 1.00 73.38 91 ILE A O 1
ATOM 662 N N . VAL A 1 92 ? 35.750 -12.542 -28.597 1.00 72.06 92 VAL A N 1
ATOM 663 C CA . VAL A 1 92 ? 35.242 -11.259 -28.080 1.00 72.06 92 VAL A CA 1
ATOM 664 C C . VAL A 1 92 ? 34.890 -10.307 -29.224 1.00 72.06 92 VAL A C 1
ATOM 666 O O . VAL A 1 92 ? 33.801 -9.742 -29.227 1.00 72.06 92 VAL A O 1
ATOM 669 N N . ARG A 1 93 ? 35.744 -10.181 -30.249 1.00 77.62 93 ARG A N 1
ATOM 670 C CA . ARG A 1 93 ? 35.443 -9.353 -31.432 1.00 77.62 93 ARG A CA 1
ATOM 671 C C . ARG A 1 93 ? 34.215 -9.848 -32.200 1.00 77.62 93 ARG A C 1
ATOM 673 O O . ARG A 1 93 ? 33.391 -9.027 -32.593 1.00 77.62 93 ARG A O 1
ATOM 680 N N . ARG A 1 94 ? 34.050 -11.164 -32.394 1.00 77.88 94 ARG A N 1
ATOM 681 C CA . ARG A 1 94 ? 32.858 -11.733 -33.057 1.00 77.88 94 ARG A CA 1
ATOM 682 C C . ARG A 1 94 ? 31.591 -11.550 -32.229 1.00 77.88 94 ARG A C 1
ATOM 684 O O . ARG A 1 94 ? 30.541 -11.260 -32.793 1.00 77.88 94 ARG A O 1
ATOM 691 N N . VAL A 1 95 ? 31.689 -11.695 -30.911 1.00 69.75 95 VAL A N 1
ATOM 692 C CA . VAL A 1 95 ? 30.596 -11.460 -29.964 1.00 69.75 95 VAL A CA 1
ATOM 693 C C . VAL A 1 95 ? 30.171 -9.990 -29.993 1.00 69.75 95 VAL A C 1
ATOM 695 O O . VAL A 1 95 ? 28.980 -9.718 -30.127 1.00 69.75 95 VAL A O 1
ATOM 698 N N . SER A 1 96 ? 31.121 -9.051 -29.971 1.00 68.25 96 SER A N 1
ATOM 699 C CA . SER A 1 96 ? 30.850 -7.613 -30.097 1.00 68.25 96 SER A CA 1
ATOM 700 C C . SER A 1 96 ? 30.243 -7.251 -31.456 1.00 68.25 96 SER A C 1
ATOM 702 O O . SER A 1 96 ? 29.248 -6.538 -31.503 1.00 68.25 96 SER A O 1
ATOM 704 N N . ALA A 1 97 ? 30.746 -7.813 -32.560 1.00 72.31 97 ALA A N 1
ATOM 705 C CA . ALA A 1 97 ? 30.175 -7.586 -33.890 1.00 72.31 97 ALA A CA 1
ATOM 706 C C . ALA A 1 97 ? 28.748 -8.159 -34.025 1.00 72.31 97 ALA A C 1
ATOM 708 O O . ALA A 1 97 ? 27.856 -7.505 -34.562 1.00 72.31 97 ALA A O 1
ATOM 709 N N . LYS A 1 98 ? 28.490 -9.363 -33.490 1.00 66.81 98 LYS A N 1
ATOM 710 C CA . LYS A 1 98 ? 27.139 -9.957 -33.441 1.00 66.81 98 LYS A CA 1
ATOM 711 C C . LYS A 1 98 ? 26.200 -9.165 -32.526 1.00 66.81 98 LYS A C 1
ATOM 713 O O . LYS A 1 98 ? 25.004 -9.112 -32.803 1.00 66.81 98 LYS A O 1
ATOM 718 N N . ARG A 1 99 ? 26.726 -8.531 -31.472 1.00 60.47 99 ARG A N 1
ATOM 719 C CA . ARG A 1 99 ? 25.983 -7.616 -30.599 1.00 60.47 99 ARG A CA 1
ATOM 720 C C . ARG A 1 99 ? 25.595 -6.334 -31.332 1.00 60.47 99 ARG A C 1
ATOM 722 O O . ARG A 1 99 ? 24.422 -5.999 -31.303 1.00 60.47 99 ARG A O 1
ATOM 729 N N . GLU A 1 100 ? 26.510 -5.694 -32.059 1.00 55.06 100 GLU A N 1
ATOM 730 C CA . GLU A 1 100 ? 26.207 -4.498 -32.863 1.00 55.06 100 GLU A CA 1
ATOM 731 C C . GLU A 1 100 ? 25.173 -4.776 -33.964 1.00 55.06 100 GLU A C 1
ATOM 733 O O . GLU A 1 100 ? 24.315 -3.940 -34.241 1.00 55.06 100 GLU A O 1
ATOM 738 N N . VAL A 1 101 ? 25.205 -5.965 -34.574 1.00 55.25 101 VAL A N 1
ATOM 739 C CA . VAL A 1 101 ? 24.195 -6.384 -35.561 1.00 55.25 101 VAL A CA 1
ATOM 740 C C . VAL A 1 101 ? 22.838 -6.655 -34.898 1.00 55.25 101 VAL A C 1
ATOM 742 O O . VAL A 1 101 ? 21.810 -6.313 -35.472 1.00 55.25 101 VAL A O 1
ATOM 745 N N . LYS A 1 102 ? 22.808 -7.218 -33.683 1.00 46.03 102 LYS A N 1
ATOM 746 C CA . LYS A 1 102 ? 21.562 -7.493 -32.944 1.00 46.03 102 LYS A CA 1
ATOM 747 C C . LYS A 1 102 ? 20.964 -6.227 -32.306 1.00 46.03 102 LYS A C 1
ATOM 749 O O . LYS A 1 102 ? 19.751 -6.061 -32.333 1.00 46.03 102 LYS A O 1
ATOM 754 N N . GLU A 1 103 ? 21.794 -5.300 -31.823 1.00 40.31 103 GLU A N 1
ATOM 755 C CA . GLU A 1 103 ? 21.386 -3.975 -31.322 1.00 40.31 103 GLU A CA 1
ATOM 756 C C . GLU A 1 103 ? 20.868 -3.071 -32.451 1.00 40.31 103 GLU A C 1
ATOM 758 O O . GLU A 1 103 ? 19.885 -2.363 -32.246 1.00 40.31 103 GLU A O 1
ATOM 763 N N . LYS A 1 104 ? 21.422 -3.169 -33.672 1.00 41.25 104 LYS A N 1
ATOM 764 C CA . LYS A 1 104 ? 20.855 -2.516 -34.872 1.00 41.25 104 LYS A CA 1
ATOM 765 C C . LYS A 1 104 ? 19.482 -3.064 -35.286 1.00 41.25 104 LYS A C 1
ATOM 767 O O . LYS A 1 104 ? 18.799 -2.417 -36.072 1.00 41.25 104 LYS A O 1
ATOM 772 N N . VAL A 1 105 ? 19.073 -4.226 -34.771 1.00 41.56 105 VAL A N 1
ATOM 773 C CA . VAL A 1 105 ? 17.811 -4.900 -35.124 1.00 41.56 105 VAL A CA 1
ATOM 774 C C . VAL A 1 105 ? 16.747 -4.794 -34.018 1.00 41.56 105 VAL A C 1
ATOM 776 O O . VAL A 1 105 ? 15.580 -5.066 -34.285 1.00 41.56 105 VAL A O 1
ATOM 779 N N . SER A 1 106 ? 17.063 -4.341 -32.796 1.00 34.97 106 SER A N 1
ATOM 780 C CA . SER A 1 106 ? 16.046 -4.279 -31.730 1.00 34.97 106 SER A CA 1
ATOM 781 C C . SER A 1 106 ? 16.160 -3.078 -30.784 1.00 34.97 106 SER A C 1
ATOM 783 O O . SER A 1 106 ? 16.561 -3.202 -29.626 1.00 34.97 106 SER A O 1
ATOM 785 N N . VAL A 1 107 ? 15.666 -1.926 -31.238 1.00 37.00 107 VAL A N 1
ATOM 786 C CA . VAL A 1 107 ? 14.978 -0.962 -30.367 1.00 37.00 107 VAL A CA 1
ATOM 787 C C . VAL A 1 107 ? 13.656 -0.603 -31.050 1.00 37.00 107 VAL A C 1
ATOM 789 O O . VAL A 1 107 ? 13.628 0.160 -32.006 1.00 37.00 107 VAL A O 1
ATOM 792 N N . GLY A 1 108 ? 12.559 -1.235 -30.624 1.00 43.94 108 GLY A N 1
ATOM 793 C CA . GLY A 1 108 ? 11.198 -0.902 -31.077 1.00 43.94 108 GLY A CA 1
ATOM 794 C C . GLY A 1 108 ? 10.848 -1.204 -32.543 1.00 43.94 108 GLY A C 1
ATOM 795 O O . GLY A 1 108 ? 9.791 -0.778 -32.992 1.00 43.94 108 GLY A O 1
ATOM 796 N N . GLY A 1 109 ? 11.699 -1.916 -33.292 1.00 44.34 109 GLY A N 1
ATOM 797 C CA . GLY A 1 109 ? 11.455 -2.229 -34.707 1.00 44.34 109 GLY A CA 1
ATOM 798 C C . GLY A 1 109 ? 11.617 -1.042 -35.667 1.00 44.34 109 GLY A C 1
ATOM 799 O O . GLY A 1 109 ? 11.228 -1.169 -36.822 1.00 44.34 109 GLY A O 1
ATOM 800 N N . MET A 1 110 ? 12.185 0.082 -35.208 1.00 49.34 110 MET A N 1
ATOM 801 C CA . MET A 1 110 ? 12.418 1.282 -36.019 1.00 49.34 110 MET A CA 1
ATOM 802 C C . MET A 1 110 ? 13.905 1.484 -36.338 1.00 49.34 110 MET A C 1
ATOM 804 O O . MET A 1 110 ? 14.780 1.332 -35.487 1.00 49.34 110 MET A O 1
ATOM 808 N N . THR A 1 111 ? 14.183 1.870 -37.576 1.00 56.25 111 THR A N 1
ATOM 809 C CA . THR A 1 111 ? 15.489 2.275 -38.103 1.00 56.25 111 THR A CA 1
ATOM 810 C C . THR A 1 111 ? 15.906 3.664 -37.600 1.00 56.25 111 THR A C 1
ATOM 812 O O . THR A 1 111 ? 15.086 4.471 -37.158 1.00 56.25 111 THR A O 1
ATOM 815 N N . THR A 1 112 ? 17.197 3.997 -37.697 1.00 53.31 112 THR A N 1
ATOM 816 C CA . THR A 1 112 ? 17.728 5.319 -37.310 1.00 53.31 112 THR A CA 1
ATOM 817 C C . THR A 1 112 ? 17.065 6.474 -38.069 1.00 53.31 112 THR A C 1
ATOM 819 O O . THR A 1 112 ? 16.828 7.535 -37.492 1.00 53.31 112 THR A O 1
ATOM 822 N N . GLU A 1 113 ? 16.710 6.266 -39.339 1.00 59.75 113 GLU A N 1
ATOM 823 C CA . GLU A 1 113 ? 15.962 7.248 -40.133 1.00 59.75 113 GLU A CA 1
ATOM 824 C C . GLU A 1 113 ? 14.522 7.426 -39.633 1.00 59.75 113 GLU A C 1
ATOM 826 O O . GLU A 1 113 ? 14.019 8.551 -39.584 1.00 59.75 113 GLU A O 1
ATOM 831 N N . GLU A 1 114 ? 13.859 6.343 -39.221 1.00 63.62 114 GLU A N 1
ATOM 832 C CA . GLU A 1 114 ? 12.522 6.400 -38.620 1.00 63.62 114 GLU A CA 1
ATOM 833 C C . GLU A 1 114 ? 12.549 7.112 -37.265 1.00 63.62 114 GLU A C 1
ATOM 835 O O . GLU A 1 114 ? 11.686 7.952 -37.010 1.00 63.62 114 GLU A O 1
ATOM 840 N N . MET A 1 115 ? 13.581 6.884 -36.445 1.00 54.84 115 MET A N 1
ATOM 841 C CA . MET A 1 115 ? 13.783 7.621 -35.192 1.00 54.84 115 MET A CA 1
ATOM 842 C C . MET A 1 115 ? 13.994 9.121 -35.433 1.00 54.84 115 MET A C 1
ATOM 844 O O . MET A 1 115 ? 13.392 9.944 -34.747 1.00 54.84 115 MET A O 1
ATOM 848 N N . GLN A 1 116 ? 14.787 9.512 -36.436 1.00 65.06 116 GLN A N 1
ATOM 849 C CA . GLN A 1 116 ? 14.983 10.928 -36.774 1.00 65.06 116 GLN A CA 1
ATOM 850 C C . GLN A 1 116 ? 13.710 11.594 -37.321 1.00 65.06 116 GLN A C 1
ATOM 852 O O . GLN A 1 116 ? 13.435 12.754 -37.001 1.00 65.06 116 GLN A O 1
ATOM 857 N N . LYS A 1 117 ? 12.911 10.880 -38.126 1.00 73.44 117 LYS A N 1
ATOM 858 C CA . LYS A 1 117 ? 11.606 11.371 -38.602 1.00 73.44 117 LYS A CA 1
ATOM 859 C C . LYS A 1 117 ? 10.612 11.530 -37.454 1.00 73.44 117 LYS A C 1
ATOM 861 O O . LYS A 1 117 ? 9.936 12.555 -37.383 1.00 73.44 117 LYS A O 1
ATOM 866 N N . ARG A 1 118 ? 10.557 10.557 -36.542 1.00 68.69 118 ARG A N 1
ATOM 867 C CA . ARG A 1 118 ? 9.660 10.584 -35.382 1.00 68.69 118 ARG A CA 1
ATOM 868 C C . ARG A 1 118 ? 10.059 11.661 -34.375 1.00 68.69 118 ARG A C 1
ATOM 870 O O . ARG A 1 118 ? 9.185 12.375 -33.899 1.00 68.69 118 ARG A O 1
ATOM 877 N N . LYS A 1 119 ? 11.362 11.892 -34.168 1.00 68.50 119 LYS A N 1
ATOM 878 C CA . LYS A 1 119 ? 11.877 13.038 -33.400 1.00 68.50 119 LYS A CA 1
ATOM 879 C C . LYS A 1 119 ? 11.334 14.367 -33.936 1.00 68.50 119 LYS A C 1
ATOM 881 O O . LYS A 1 119 ? 10.741 15.125 -33.180 1.00 68.50 119 LYS A O 1
ATOM 886 N N . LYS A 1 120 ? 11.453 14.618 -35.246 1.00 73.62 120 LYS A N 1
ATOM 887 C CA . LYS A 1 120 ? 10.924 15.844 -35.880 1.00 73.62 120 LYS A CA 1
ATOM 888 C C . LYS A 1 120 ? 9.403 15.986 -35.758 1.00 73.62 120 LYS A C 1
ATOM 890 O O . LYS A 1 120 ? 8.889 17.100 -35.802 1.00 73.62 120 LYS A O 1
ATOM 895 N N . GLN A 1 121 ? 8.673 14.876 -35.669 1.00 72.56 121 GLN A N 1
ATOM 896 C CA . GLN A 1 121 ? 7.224 14.883 -35.471 1.00 72.56 121 GLN A CA 1
ATOM 897 C C . GLN A 1 121 ? 6.858 15.253 -34.026 1.00 72.56 121 GLN A C 1
ATOM 899 O O . GLN A 1 121 ? 5.980 16.089 -33.830 1.00 72.56 121 GLN A O 1
ATOM 904 N N . LEU A 1 122 ? 7.571 14.698 -33.041 1.00 61.62 122 LEU A N 1
ATOM 905 C CA . LEU A 1 122 ? 7.396 15.017 -31.621 1.00 61.62 122 LEU A CA 1
ATOM 906 C C . LEU A 1 122 ? 7.830 16.453 -31.294 1.00 61.62 122 LEU A C 1
ATOM 908 O O . LEU A 1 122 ? 7.119 17.143 -30.579 1.00 61.62 122 LEU A O 1
ATOM 912 N N . GLU A 1 123 ? 8.918 16.956 -31.892 1.00 65.75 123 GLU A N 1
ATOM 913 C CA . GLU A 1 123 ? 9.348 18.364 -31.770 1.00 65.75 123 GLU A CA 1
ATOM 914 C C . GLU A 1 123 ? 8.254 19.353 -32.232 1.00 65.75 123 GLU A C 1
ATOM 916 O O . GLU A 1 123 ? 8.155 20.459 -31.709 1.00 65.75 123 GLU A O 1
ATOM 921 N N . ARG A 1 124 ? 7.397 18.960 -33.188 1.00 67.38 124 ARG A N 1
ATOM 922 C CA . ARG A 1 124 ? 6.262 19.780 -33.656 1.00 67.38 124 ARG A CA 1
ATOM 923 C C . ARG A 1 124 ? 5.042 19.706 -32.744 1.00 67.38 124 ARG A C 1
ATOM 925 O O . ARG A 1 124 ? 4.301 20.678 -32.671 1.00 67.38 124 ARG A O 1
ATOM 932 N N . GLN A 1 125 ? 4.821 18.564 -32.098 1.00 59.97 125 GLN A N 1
ATOM 933 C CA . GLN A 1 125 ? 3.746 18.384 -31.118 1.00 59.97 125 GLN A CA 1
ATOM 934 C C . GLN A 1 125 ? 4.096 19.071 -29.798 1.00 59.97 125 GLN A C 1
ATOM 936 O O . GLN A 1 125 ? 3.229 19.687 -29.194 1.00 59.97 125 GLN A O 1
ATOM 941 N N . SER A 1 126 ? 5.382 19.060 -29.433 1.00 51.97 126 SER A N 1
ATOM 942 C CA . SER A 1 126 ? 5.883 19.645 -28.194 1.00 51.97 126 SER A CA 1
ATOM 943 C C . SER A 1 126 ? 5.759 21.181 -28.134 1.00 51.97 126 SER A C 1
ATOM 945 O O . SER A 1 126 ? 5.682 21.778 -27.064 1.00 51.97 126 SER A O 1
ATOM 947 N N . GLY A 1 127 ? 5.682 21.839 -29.297 1.00 50.28 127 GLY A N 1
ATOM 948 C CA . GLY A 1 127 ? 5.605 23.298 -29.419 1.00 50.28 127 GLY A CA 1
ATOM 949 C C . GLY A 1 127 ? 4.214 23.929 -29.248 1.00 50.28 127 GLY A C 1
ATOM 950 O O . GLY A 1 127 ? 4.105 25.147 -29.388 1.00 50.28 127 GLY A O 1
ATOM 951 N N . SER A 1 128 ? 3.144 23.164 -28.988 1.00 46.81 128 SER A N 1
ATOM 952 C CA . SER A 1 128 ? 1.806 23.737 -28.761 1.00 46.81 128 SER A CA 1
ATOM 953 C C . SER A 1 128 ? 1.568 24.033 -27.277 1.00 46.81 128 SER A C 1
ATOM 955 O O . SER A 1 128 ? 1.309 23.126 -26.491 1.00 46.81 128 SER A O 1
ATOM 957 N N . ALA A 1 129 ? 1.641 25.308 -26.890 1.00 38.84 129 ALA A N 1
ATOM 958 C CA . ALA A 1 129 ? 1.409 25.750 -25.515 1.00 38.84 129 ALA A CA 1
ATOM 959 C C . ALA A 1 129 ? -0.070 25.615 -25.098 1.00 38.84 129 ALA A C 1
ATOM 961 O O . ALA A 1 129 ? -0.967 26.085 -25.801 1.00 38.84 129 ALA A O 1
ATOM 962 N N . HIS A 1 130 ? -0.316 25.017 -23.927 1.00 40.03 130 HIS A N 1
ATOM 963 C CA . HIS A 1 130 ? -1.628 24.985 -23.274 1.00 40.03 130 HIS A CA 1
ATOM 964 C C . HIS A 1 130 ? -1.785 26.216 -22.354 1.00 40.03 130 HIS A C 1
ATOM 966 O O . HIS A 1 130 ? -0.840 26.550 -21.636 1.00 40.03 130 HIS A O 1
ATOM 972 N N . PRO A 1 131 ? -2.955 26.883 -22.316 1.00 34.97 131 PRO A N 1
ATOM 973 C CA . PRO A 1 131 ? -3.140 28.152 -21.598 1.00 34.97 131 PRO A CA 1
ATOM 974 C C . PRO A 1 131 ? -3.048 28.090 -20.059 1.00 34.97 131 PRO A C 1
ATOM 976 O O . PRO A 1 131 ? -3.092 29.136 -19.423 1.00 34.97 131 PRO A O 1
ATOM 979 N N . GLU A 1 132 ? -2.890 26.911 -19.447 1.00 36.06 132 GLU A N 1
ATOM 980 C CA . GLU A 1 132 ? -2.930 26.741 -17.980 1.00 36.06 132 GLU A CA 1
ATOM 981 C C . GLU A 1 132 ? -1.598 26.294 -17.344 1.00 36.06 132 GLU A C 1
ATOM 983 O O . GLU A 1 132 ? -1.559 25.951 -16.167 1.00 36.06 132 GLU A O 1
ATOM 988 N N . GLY A 1 133 ? -0.481 26.324 -18.081 1.00 36.16 133 GLY A N 1
ATOM 989 C CA . GLY A 1 133 ? 0.857 26.123 -17.496 1.00 36.16 133 GLY A CA 1
ATOM 990 C C . GLY A 1 133 ? 1.207 24.684 -17.086 1.00 36.16 133 GLY A C 1
ATOM 991 O O . GLY A 1 133 ? 2.287 24.459 -16.547 1.00 36.16 133 GLY A O 1
ATOM 992 N N . TYR A 1 134 ? 0.348 23.704 -17.379 1.00 36.47 134 TYR A N 1
ATOM 993 C CA . TYR A 1 134 ? 0.656 22.276 -17.264 1.00 36.47 134 TYR A CA 1
ATOM 994 C C . TYR A 1 134 ? 0.838 21.659 -18.654 1.00 36.47 134 TYR A C 1
ATOM 996 O O . TYR A 1 134 ? 0.033 21.896 -19.558 1.00 36.47 134 TYR A O 1
ATOM 1004 N N . ALA A 1 135 ? 1.874 20.835 -18.823 1.00 41.34 135 ALA A N 1
ATOM 1005 C CA . ALA A 1 135 ? 1.971 19.940 -19.971 1.00 41.34 135 ALA A CA 1
ATOM 1006 C C . ALA A 1 135 ? 0.810 18.931 -19.909 1.00 41.34 135 ALA A C 1
ATOM 1008 O O . ALA A 1 135 ? 0.559 18.342 -18.855 1.00 41.34 135 ALA A O 1
ATOM 1009 N N . SER A 1 136 ? 0.092 18.724 -21.018 1.00 47.06 136 SER A N 1
ATOM 1010 C CA . SER A 1 136 ? -0.856 17.608 -21.111 1.00 47.06 136 SER A CA 1
ATOM 1011 C C . SER A 1 136 ? -0.111 16.274 -20.949 1.00 47.06 136 SER A C 1
ATOM 1013 O O . SER A 1 136 ? 1.096 16.198 -21.183 1.00 47.06 136 SER A O 1
ATOM 1015 N N . VAL A 1 137 ? -0.809 15.202 -20.560 1.00 45.22 137 VAL A N 1
ATOM 1016 C CA . VAL A 1 137 ? -0.201 13.857 -20.460 1.00 45.22 137 VAL A CA 1
ATOM 1017 C C . VAL A 1 137 ? 0.478 13.473 -21.783 1.00 45.22 137 VAL A C 1
ATOM 1019 O O . VAL A 1 137 ? 1.612 13.005 -21.774 1.00 45.22 137 VAL A O 1
ATOM 1022 N N . ASP A 1 138 ? -0.153 13.800 -22.913 1.00 45.66 138 ASP A N 1
ATOM 1023 C CA . ASP A 1 138 ? 0.382 13.559 -24.258 1.00 45.66 138 ASP A CA 1
ATOM 1024 C C . ASP A 1 138 ? 1.668 14.361 -24.543 1.00 45.66 138 ASP A C 1
ATOM 1026 O O . ASP A 1 138 ? 2.594 13.864 -25.181 1.00 45.66 138 ASP A O 1
ATOM 1030 N N . GLN A 1 139 ? 1.751 15.596 -24.040 1.00 51.59 139 GLN A N 1
ATOM 1031 C CA . GLN A 1 139 ? 2.925 16.461 -24.154 1.00 51.59 139 GLN A CA 1
ATOM 1032 C C . GLN A 1 139 ? 4.095 15.928 -23.318 1.00 51.59 139 GLN A C 1
ATOM 1034 O O . GLN A 1 139 ? 5.218 15.809 -23.804 1.00 51.59 139 GLN A O 1
ATOM 1039 N N . GLN A 1 140 ? 3.826 15.546 -22.068 1.00 52.38 140 GLN A N 1
ATOM 1040 C CA . GLN A 1 140 ? 4.838 14.970 -21.190 1.00 52.38 140 GLN A CA 1
ATOM 1041 C C . GLN A 1 140 ? 5.325 13.614 -21.724 1.00 52.38 140 GLN A C 1
ATOM 1043 O O . GLN A 1 140 ? 6.515 13.308 -21.633 1.00 52.38 140 GLN A O 1
ATOM 1048 N N . GLU A 1 141 ? 4.448 12.803 -22.320 1.00 53.00 141 GLU A N 1
ATOM 1049 C CA . GLU A 1 141 ? 4.844 11.581 -23.024 1.00 53.00 141 GLU A CA 1
ATOM 1050 C C . GLU A 1 141 ? 5.723 11.877 -24.244 1.00 53.00 141 GLU A C 1
ATOM 1052 O O . GLU A 1 141 ? 6.756 11.222 -24.401 1.00 53.00 141 GLU A O 1
ATOM 1057 N N . ALA A 1 142 ? 5.382 12.885 -25.052 1.00 57.12 142 ALA A N 1
ATOM 1058 C CA . ALA A 1 142 ? 6.184 13.300 -26.201 1.00 57.12 142 ALA A CA 1
ATOM 1059 C C . ALA A 1 142 ? 7.587 13.778 -25.794 1.00 57.12 142 ALA A C 1
ATOM 1061 O O . ALA A 1 142 ? 8.574 13.379 -26.417 1.00 57.12 142 ALA A O 1
ATOM 1062 N N . ASP A 1 143 ? 7.695 14.562 -24.722 1.00 57.47 143 ASP A N 1
ATOM 1063 C CA . ASP A 1 143 ? 8.972 15.064 -24.206 1.00 57.47 143 ASP A CA 1
ATOM 1064 C C . ASP A 1 143 ? 9.825 13.928 -23.618 1.00 57.47 143 ASP A C 1
ATOM 1066 O O . ASP A 1 143 ? 11.023 13.822 -23.897 1.00 57.47 143 ASP A O 1
ATOM 1070 N N . ASN A 1 144 ? 9.206 12.990 -22.897 1.00 57.47 144 ASN A N 1
ATOM 1071 C CA . ASN A 1 144 ? 9.893 11.795 -22.406 1.00 57.47 144 ASN A CA 1
ATOM 1072 C C . ASN A 1 144 ? 10.337 10.866 -23.542 1.00 57.47 144 ASN A C 1
ATOM 1074 O O . ASN A 1 144 ? 11.445 10.323 -23.502 1.00 57.47 144 ASN A O 1
ATOM 1078 N N . GLU A 1 145 ? 9.508 10.674 -24.571 1.00 61.34 145 GLU A N 1
ATOM 1079 C CA . GLU A 1 145 ? 9.870 9.905 -25.764 1.00 61.34 145 GLU A CA 1
ATOM 1080 C C . GLU A 1 145 ? 11.007 10.605 -26.526 1.00 61.34 145 GLU A C 1
ATOM 1082 O O . GLU A 1 145 ? 11.941 9.941 -26.978 1.00 61.34 145 GLU A O 1
ATOM 1087 N N . MET A 1 146 ? 11.014 11.941 -26.573 1.00 64.75 146 MET A N 1
ATOM 1088 C CA . MET A 1 146 ? 12.082 12.741 -27.169 1.00 64.75 146 MET A CA 1
ATOM 1089 C C . MET A 1 146 ? 13.406 12.591 -26.410 1.00 64.75 146 MET A C 1
ATOM 1091 O O . MET A 1 146 ? 14.425 12.298 -27.035 1.00 64.75 146 MET A O 1
ATOM 1095 N N . VAL A 1 147 ? 13.414 12.702 -25.078 1.00 64.12 147 VAL A N 1
ATOM 1096 C CA . VAL A 1 147 ? 14.612 12.471 -24.242 1.00 64.12 147 VAL A CA 1
ATOM 1097 C C . VAL A 1 147 ? 15.103 11.023 -24.370 1.00 64.12 147 VAL A C 1
ATOM 1099 O O . VAL A 1 147 ? 16.311 10.761 -24.450 1.00 64.12 147 VAL A O 1
ATOM 1102 N N . ARG A 1 148 ? 14.180 10.052 -24.458 1.00 61.84 148 ARG A N 1
ATOM 1103 C CA . ARG A 1 148 ? 14.519 8.648 -24.739 1.00 61.84 148 ARG A CA 1
ATOM 1104 C C . ARG A 1 148 ? 15.190 8.500 -26.105 1.00 61.84 148 ARG A C 1
ATOM 1106 O O . ARG A 1 148 ? 16.230 7.846 -26.174 1.00 61.84 148 ARG A O 1
ATOM 1113 N N . MET A 1 149 ? 14.644 9.121 -27.152 1.00 63.16 149 MET A N 1
ATOM 1114 C CA . MET A 1 149 ? 15.213 9.096 -28.503 1.00 63.16 149 MET A CA 1
ATOM 1115 C C . MET A 1 149 ? 16.561 9.812 -28.578 1.00 63.16 149 MET A C 1
ATOM 1117 O O . MET A 1 149 ? 17.485 9.283 -29.186 1.00 63.16 149 MET A O 1
ATOM 1121 N N . MET A 1 150 ? 16.712 10.977 -27.946 1.00 65.25 150 MET A N 1
ATOM 1122 C CA . MET A 1 150 ? 17.963 11.742 -27.980 1.00 65.25 150 MET A CA 1
ATOM 1123 C C . MET A 1 150 ? 19.122 10.969 -27.361 1.00 65.25 150 MET A C 1
ATOM 1125 O O . MET A 1 150 ? 20.204 10.927 -27.936 1.00 65.25 150 MET A O 1
ATOM 1129 N N . SER A 1 151 ? 18.878 10.276 -26.256 1.00 62.09 151 SER A N 1
ATOM 1130 C CA . SER A 1 151 ? 19.896 9.427 -25.637 1.00 62.09 151 SER A CA 1
ATOM 1131 C C . SER A 1 151 ? 20.122 8.097 -26.360 1.00 62.09 151 SER A C 1
ATOM 1133 O O . SER A 1 151 ? 21.234 7.578 -26.370 1.00 62.09 151 SER A O 1
ATOM 1135 N N . ALA A 1 152 ? 19.107 7.551 -27.039 1.00 60.75 152 ALA A N 1
ATOM 1136 C CA . ALA A 1 152 ? 19.311 6.403 -27.925 1.00 60.75 152 ALA A CA 1
ATOM 1137 C C . ALA A 1 152 ? 20.157 6.766 -29.163 1.00 60.75 152 ALA A C 1
ATOM 1139 O O . ALA A 1 152 ? 20.905 5.928 -29.663 1.00 60.75 152 ALA A O 1
ATOM 1140 N N . LEU A 1 153 ? 20.039 8.004 -29.652 1.00 65.81 153 LEU A N 1
ATOM 1141 C CA . LEU A 1 153 ? 20.788 8.525 -30.799 1.00 65.81 153 LEU A CA 1
ATOM 1142 C C . LEU A 1 153 ? 22.193 9.023 -30.421 1.00 65.81 153 LEU A C 1
ATOM 1144 O O . L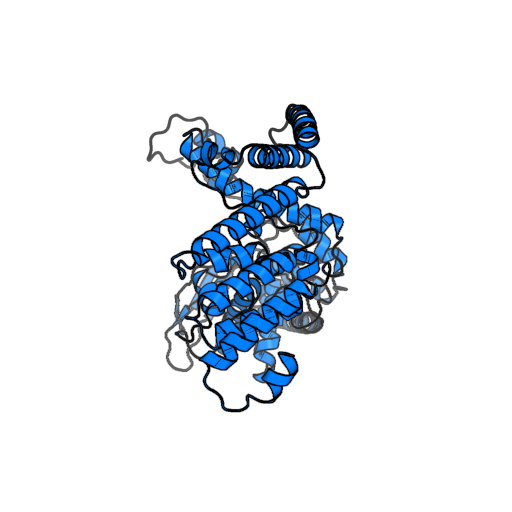EU A 1 153 ? 23.097 8.949 -31.251 1.00 65.81 153 LEU A O 1
ATOM 1148 N N . ASP A 1 154 ? 22.387 9.512 -29.194 1.00 70.94 154 ASP A N 1
ATOM 1149 C CA . ASP A 1 154 ? 23.683 9.932 -28.659 1.00 70.94 154 ASP A CA 1
ATOM 1150 C C . ASP A 1 154 ? 23.974 9.215 -27.326 1.00 70.94 154 ASP A C 1
ATOM 1152 O O . ASP A 1 154 ? 23.484 9.637 -26.276 1.00 70.94 154 ASP A O 1
ATOM 1156 N N . PRO A 1 155 ? 24.835 8.178 -27.330 1.00 64.94 155 PRO A N 1
ATOM 1157 C CA . PRO A 1 155 ? 25.237 7.453 -26.123 1.00 64.94 155 PRO A CA 1
ATOM 1158 C C . PRO A 1 155 ? 25.896 8.325 -25.044 1.00 64.94 155 PRO A C 1
ATOM 1160 O O . PRO A 1 155 ? 25.993 7.899 -23.895 1.00 64.94 155 PRO A O 1
ATOM 1163 N N . LYS A 1 156 ? 26.370 9.528 -25.402 1.00 71.44 156 LYS A N 1
ATOM 1164 C CA . LYS A 1 156 ? 26.948 10.510 -24.475 1.00 71.44 156 LYS A CA 1
ATOM 1165 C C . LYS A 1 156 ? 25.947 11.577 -24.038 1.00 71.44 156 LYS A C 1
ATOM 1167 O O . LYS A 1 156 ? 26.326 12.448 -23.263 1.00 71.44 156 LYS A O 1
ATOM 1172 N N . PHE A 1 157 ? 24.703 11.551 -24.516 1.00 73.94 157 PHE A N 1
ATOM 1173 C CA . PHE A 1 157 ? 23.680 12.530 -24.140 1.00 73.94 157 PHE A CA 1
ATOM 1174 C C . PHE A 1 157 ? 23.509 12.592 -22.622 1.00 73.94 157 PHE A C 1
ATOM 1176 O O . PHE A 1 157 ? 23.597 13.666 -22.036 1.00 73.94 157 PHE A O 1
ATOM 1183 N N . ASP A 1 158 ? 23.362 11.429 -21.985 1.00 69.25 158 ASP A N 1
ATOM 1184 C CA . ASP A 1 158 ? 23.169 11.340 -20.539 1.00 69.25 158 ASP A CA 1
ATOM 1185 C C . ASP A 1 158 ? 24.394 11.889 -19.779 1.00 69.25 158 ASP A C 1
ATOM 1187 O O . ASP A 1 158 ? 24.242 12.640 -18.821 1.00 69.25 158 ASP A O 1
ATOM 1191 N N . GLU A 1 159 ? 25.615 11.608 -20.248 1.00 74.50 159 GLU A N 1
ATOM 1192 C CA . GLU A 1 159 ? 26.843 12.170 -19.665 1.00 74.50 159 GLU A CA 1
ATOM 1193 C C . GLU A 1 159 ? 26.962 13.685 -19.882 1.00 74.50 159 GLU A C 1
ATOM 1195 O O . GLU A 1 159 ? 27.455 14.387 -19.005 1.00 74.50 159 GLU A O 1
ATOM 1200 N N . LYS A 1 160 ? 26.506 14.212 -21.022 1.00 74.69 160 LYS A N 1
ATOM 1201 C CA . LYS A 1 160 ? 26.530 15.655 -21.309 1.00 74.69 160 LYS A CA 1
ATOM 1202 C C . LYS A 1 160 ? 25.518 16.422 -20.464 1.00 74.69 160 LYS A C 1
ATOM 1204 O O . LYS A 1 160 ? 25.842 17.495 -19.971 1.00 74.69 160 LYS A O 1
ATOM 1209 N N . VAL A 1 161 ? 24.313 15.879 -20.307 1.00 71.00 161 VAL A N 1
ATOM 1210 C CA . VAL A 1 161 ? 23.202 16.541 -19.609 1.00 71.00 161 VAL A CA 1
ATOM 1211 C C . VAL A 1 161 ? 23.304 16.348 -18.097 1.00 71.00 161 VAL A C 1
ATOM 1213 O O . VAL A 1 161 ? 23.171 17.304 -17.341 1.00 71.00 161 VAL A O 1
ATOM 1216 N N . TYR A 1 162 ? 23.598 15.128 -17.643 1.00 69.50 162 TYR A N 1
ATOM 1217 C CA . TYR A 1 162 ? 23.617 14.778 -16.221 1.00 69.50 162 TYR A CA 1
ATOM 1218 C C . TYR A 1 162 ? 25.029 14.631 -15.652 1.00 69.50 162 TYR A C 1
ATOM 1220 O O . TYR A 1 162 ? 25.175 14.298 -14.482 1.00 69.50 162 TYR A O 1
ATOM 1228 N N . SER A 1 163 ? 26.096 14.852 -16.425 1.00 69.81 163 SER A N 1
ATOM 1229 C CA . SER A 1 163 ? 27.497 14.707 -15.964 1.00 69.81 163 SER A CA 1
ATOM 1230 C C . SER A 1 163 ? 27.846 13.322 -15.395 1.00 69.81 163 SER A C 1
ATOM 1232 O O . SER A 1 163 ? 28.861 13.161 -14.721 1.00 69.81 163 SER A O 1
ATOM 1234 N N . ARG A 1 164 ? 26.998 12.318 -15.633 1.00 72.75 164 ARG A N 1
ATOM 1235 C CA . ARG A 1 164 ? 27.175 10.930 -15.208 1.00 72.75 164 ARG A CA 1
ATOM 1236 C C . ARG A 1 164 ? 26.424 10.014 -16.155 1.00 72.75 164 ARG A C 1
ATOM 1238 O O . ARG A 1 164 ? 25.427 10.403 -16.758 1.00 72.75 164 ARG A O 1
ATOM 1245 N N . LYS A 1 165 ? 26.862 8.762 -16.225 1.00 69.25 165 LYS A N 1
ATOM 1246 C CA . LYS A 1 165 ? 26.081 7.723 -16.883 1.00 69.25 165 LYS A CA 1
ATOM 1247 C C . LYS A 1 165 ? 24.813 7.461 -16.069 1.00 69.25 165 LYS A C 1
ATOM 1249 O O . LYS A 1 165 ? 24.881 7.278 -14.852 1.00 69.25 165 LYS A O 1
ATOM 1254 N N . VAL A 1 166 ? 23.665 7.440 -16.735 1.00 66.38 166 VAL A N 1
ATOM 1255 C CA . VAL A 1 166 ? 22.392 7.099 -16.100 1.00 66.38 166 VAL A CA 1
ATOM 1256 C C . VAL A 1 166 ? 22.003 5.690 -16.545 1.00 66.38 166 VAL A C 1
ATOM 1258 O O . VAL A 1 166 ? 21.742 5.449 -17.723 1.00 66.38 166 VAL A O 1
ATOM 1261 N N . ASP A 1 167 ? 21.996 4.737 -15.610 1.00 62.19 167 ASP A N 1
ATOM 1262 C CA . ASP A 1 167 ? 21.574 3.367 -15.903 1.00 62.19 167 ASP A CA 1
ATOM 1263 C C . ASP A 1 167 ? 20.059 3.325 -16.102 1.00 62.19 167 ASP A C 1
ATOM 1265 O O . ASP A 1 167 ? 19.260 3.398 -15.169 1.00 62.19 167 ASP A O 1
ATOM 1269 N N . ARG A 1 168 ? 19.662 3.214 -17.368 1.00 60.75 168 ARG A N 1
ATOM 1270 C CA . ARG A 1 168 ? 18.270 3.067 -17.783 1.00 60.75 168 ARG A CA 1
ATOM 1271 C C . ARG A 1 168 ? 17.846 1.623 -17.554 1.00 60.75 168 ARG A C 1
ATOM 1273 O O . ARG A 1 168 ? 17.976 0.787 -18.449 1.00 60.75 168 ARG A O 1
ATOM 1280 N N . LEU A 1 169 ? 17.324 1.321 -16.368 1.00 55.97 169 LEU A N 1
ATOM 1281 C CA . LEU A 1 169 ? 16.558 0.094 -16.154 1.00 55.97 169 LEU A CA 1
ATOM 1282 C C . LEU A 1 169 ? 15.317 0.145 -17.060 1.00 55.97 169 LEU A C 1
ATOM 1284 O O . LEU A 1 169 ? 14.295 0.742 -16.720 1.00 55.97 169 LEU A O 1
ATOM 1288 N N . ARG A 1 170 ? 15.426 -0.448 -18.255 1.00 56.53 170 ARG A N 1
ATOM 1289 C CA . ARG A 1 170 ? 14.284 -0.681 -19.142 1.00 56.53 170 ARG A CA 1
ATOM 1290 C C . ARG A 1 170 ? 13.408 -1.741 -18.493 1.00 56.53 170 ARG A C 1
ATOM 1292 O O . ARG A 1 170 ? 13.730 -2.921 -18.569 1.00 56.53 170 ARG A O 1
ATOM 1299 N N . LEU A 1 171 ? 12.306 -1.319 -17.884 1.00 55.59 171 LEU A N 1
ATOM 1300 C CA . LEU A 1 171 ? 11.179 -2.222 -17.716 1.00 55.59 171 LEU A CA 1
ATOM 1301 C C . LEU A 1 171 ? 10.361 -2.208 -18.986 1.00 55.59 171 LEU A C 1
ATOM 1303 O O . LEU A 1 171 ? 9.804 -1.180 -19.372 1.00 55.59 171 LEU A O 1
ATOM 1307 N N . GLU A 1 172 ? 10.219 -3.374 -19.593 1.00 61.00 172 GLU A N 1
ATOM 1308 C CA . GLU A 1 172 ? 9.138 -3.578 -20.539 1.00 61.00 172 GLU A CA 1
ATOM 1309 C C . GLU A 1 172 ? 7.881 -3.948 -19.753 1.00 61.00 172 GLU A C 1
ATOM 1311 O O . GLU A 1 172 ? 7.539 -5.117 -19.627 1.00 61.00 172 GLU A O 1
ATOM 1316 N N . PHE A 1 173 ? 7.171 -2.960 -19.200 1.00 62.41 173 PHE A N 1
ATOM 1317 C CA . PHE A 1 173 ? 5.954 -3.206 -18.407 1.00 62.41 173 PHE A CA 1
ATOM 1318 C C . PHE A 1 173 ? 4.921 -4.073 -19.126 1.00 62.41 173 PHE A C 1
ATOM 1320 O O . PHE A 1 173 ? 4.252 -4.876 -18.487 1.00 62.41 173 PHE A O 1
ATOM 1327 N N . LYS A 1 174 ? 4.839 -3.960 -20.456 1.00 56.88 174 LYS A N 1
ATOM 1328 C CA . LYS A 1 174 ? 3.919 -4.742 -21.293 1.00 56.88 174 LYS A CA 1
ATOM 1329 C C . LYS A 1 174 ? 4.215 -6.245 -21.284 1.00 56.88 174 LYS A C 1
ATOM 1331 O O . LYS A 1 174 ? 3.317 -7.039 -21.545 1.00 56.88 174 LYS A O 1
ATOM 1336 N N . THR A 1 175 ? 5.463 -6.640 -21.034 1.00 64.69 175 THR A N 1
ATOM 1337 C CA . THR A 1 175 ? 5.927 -8.027 -21.182 1.00 64.69 175 THR A CA 1
ATOM 1338 C C . THR A 1 175 ? 6.511 -8.571 -19.883 1.00 64.69 175 THR A C 1
ATOM 1340 O O . THR A 1 175 ? 6.165 -9.679 -19.492 1.00 64.69 175 THR A O 1
ATOM 1343 N N . GLU A 1 176 ? 7.345 -7.811 -19.175 1.00 71.94 176 GLU A N 1
ATOM 1344 C CA . GLU A 1 176 ? 8.009 -8.211 -17.934 1.00 71.94 176 GLU A CA 1
ATOM 1345 C C . GLU A 1 176 ? 7.009 -8.373 -16.789 1.00 71.94 176 GLU A C 1
ATOM 1347 O O . GLU A 1 176 ? 6.984 -9.431 -16.166 1.00 71.94 176 GLU A O 1
ATOM 1352 N N . VAL A 1 177 ? 6.150 -7.379 -16.537 1.00 76.12 177 VAL A N 1
ATOM 1353 C CA . VAL A 1 177 ? 5.224 -7.416 -15.393 1.00 76.12 177 VAL A CA 1
ATOM 1354 C C . VAL A 1 177 ? 4.191 -8.542 -15.546 1.00 76.12 177 VAL A C 1
ATOM 1356 O O . VAL A 1 177 ? 4.180 -9.424 -14.686 1.00 76.12 177 VAL A O 1
ATOM 1359 N N . PRO A 1 178 ? 3.417 -8.644 -16.648 1.00 80.19 178 PRO A N 1
ATOM 1360 C CA . PRO A 1 178 ? 2.510 -9.772 -16.848 1.00 80.19 178 PRO A CA 1
ATOM 1361 C C . PRO A 1 178 ? 3.228 -11.122 -16.833 1.00 80.19 178 PRO A C 1
ATOM 1363 O O . PRO A 1 178 ? 2.738 -12.069 -16.229 1.00 80.19 178 PRO A O 1
ATOM 1366 N N . ARG A 1 179 ? 4.420 -11.239 -17.433 1.00 83.19 179 ARG A N 1
ATOM 1367 C CA . ARG A 1 179 ? 5.176 -12.502 -17.427 1.00 83.19 179 ARG A CA 1
ATOM 1368 C C . ARG A 1 179 ? 5.595 -12.923 -16.021 1.00 83.19 179 ARG A C 1
ATOM 1370 O O . ARG A 1 179 ? 5.589 -14.114 -15.726 1.00 83.19 179 ARG A O 1
ATOM 1377 N N . LYS A 1 180 ? 5.996 -11.973 -15.175 1.00 84.50 180 LYS A N 1
ATOM 1378 C CA . LYS A 1 180 ? 6.433 -12.230 -13.794 1.00 84.50 180 LYS A CA 1
ATOM 1379 C C . LYS A 1 180 ? 5.258 -12.502 -12.856 1.00 84.50 180 LYS A C 1
ATOM 1381 O O . LYS A 1 180 ? 5.423 -13.271 -11.916 1.00 84.50 180 LYS A O 1
ATOM 1386 N N . LEU A 1 181 ? 4.099 -11.909 -13.132 1.00 81.38 181 LEU A N 1
ATOM 1387 C CA . LEU A 1 181 ? 2.867 -12.096 -12.363 1.00 81.38 181 LEU A CA 1
ATOM 1388 C C . LEU A 1 181 ? 1.995 -13.261 -12.864 1.00 81.38 181 LEU A C 1
ATOM 1390 O O . LEU A 1 181 ? 1.024 -13.617 -12.207 1.00 81.38 181 LEU A O 1
ATOM 1394 N N . GLY A 1 182 ? 2.322 -13.867 -14.011 1.00 84.50 182 GLY A N 1
ATOM 1395 C CA . GLY A 1 182 ? 1.493 -14.904 -14.639 1.00 84.50 182 GLY A CA 1
ATOM 1396 C C . GLY A 1 182 ? 0.256 -14.363 -15.372 1.00 84.50 182 GLY A C 1
ATOM 1397 O O . GLY A 1 182 ? -0.638 -15.130 -15.712 1.00 84.50 182 GLY A O 1
ATOM 1398 N N . GLY A 1 183 ? 0.202 -13.057 -15.629 1.00 87.38 183 GLY A N 1
ATOM 1399 C CA . GLY A 1 183 ? -0.900 -12.352 -16.275 1.00 87.38 183 GLY A CA 1
ATOM 1400 C C . GLY A 1 183 ? -1.130 -10.970 -15.664 1.00 87.38 183 GLY A C 1
ATOM 1401 O O . GLY A 1 183 ? -0.412 -10.543 -14.760 1.00 87.38 183 GLY A O 1
ATOM 1402 N N . TRP A 1 184 ? -2.140 -10.259 -16.166 1.00 87.75 184 TRP A N 1
ATOM 1403 C CA . TRP A 1 184 ? -2.639 -9.057 -15.498 1.00 87.75 184 TRP A CA 1
ATOM 1404 C C . TRP A 1 184 ? -3.499 -9.441 -14.286 1.00 87.75 184 TRP A C 1
ATOM 1406 O O . TRP A 1 184 ? -4.227 -10.435 -14.363 1.00 87.75 184 TRP A O 1
ATOM 1416 N N . PRO A 1 185 ? -3.465 -8.667 -13.185 1.00 89.12 185 PRO A N 1
ATOM 1417 C CA . PRO A 1 185 ? -4.305 -8.951 -12.029 1.00 89.12 185 PRO A CA 1
ATOM 1418 C C . PRO A 1 185 ? -5.805 -8.919 -12.365 1.00 89.12 185 PRO A C 1
ATOM 1420 O O . PRO A 1 185 ? -6.274 -8.087 -13.142 1.00 89.12 185 PRO A O 1
ATOM 1423 N N . VAL A 1 186 ? -6.586 -9.800 -11.735 1.00 88.94 186 VAL A N 1
ATOM 1424 C CA . VAL A 1 186 ? -8.028 -9.962 -11.997 1.00 88.94 186 VAL A CA 1
ATOM 1425 C C . VAL A 1 186 ? -8.802 -8.658 -11.778 1.00 88.94 186 VAL A C 1
ATOM 1427 O O . VAL A 1 186 ? -8.670 -8.002 -10.756 1.00 88.94 186 VAL A O 1
ATOM 1430 N N . GLY A 1 187 ? -9.664 -8.261 -12.708 1.00 87.69 187 GLY A N 1
ATOM 1431 C CA . GLY A 1 187 ? -10.472 -7.050 -12.531 1.00 87.69 187 GLY A CA 1
ATOM 1432 C C . GLY A 1 187 ? -9.698 -5.735 -12.673 1.00 87.69 187 GLY A C 1
ATOM 1433 O O . GLY A 1 187 ? -10.238 -4.684 -12.333 1.00 87.69 187 GLY A O 1
ATOM 1434 N N . VAL A 1 188 ? -8.468 -5.790 -13.193 1.00 90.12 188 VAL A N 1
ATOM 1435 C CA . VAL A 1 188 ? -7.738 -4.631 -13.714 1.00 90.12 188 VAL A CA 1
ATOM 1436 C C . VAL A 1 188 ? -7.820 -4.659 -15.239 1.00 90.12 188 VAL A C 1
ATOM 1438 O O . VAL A 1 188 ? -7.554 -5.689 -15.855 1.00 90.12 188 VAL A O 1
ATOM 1441 N N . ASP A 1 189 ? -8.182 -3.535 -15.857 1.00 89.00 189 ASP A N 1
ATOM 1442 C CA . ASP A 1 189 ? -8.136 -3.405 -17.314 1.00 89.00 189 ASP A CA 1
ATOM 1443 C C . ASP A 1 189 ? -6.672 -3.300 -17.795 1.00 89.00 189 ASP A C 1
ATOM 1445 O O . ASP A 1 189 ? -5.967 -2.379 -17.369 1.00 89.00 189 ASP A O 1
ATOM 1449 N N . PRO A 1 190 ? -6.201 -4.188 -18.695 1.00 87.94 190 PRO A N 1
ATOM 1450 C CA . PRO A 1 190 ? -4.816 -4.187 -19.168 1.00 87.94 190 PRO A CA 1
ATOM 1451 C C . PRO A 1 190 ? -4.355 -2.861 -19.776 1.00 87.94 190 PRO A C 1
ATOM 1453 O O . PRO A 1 190 ? -3.220 -2.453 -19.548 1.00 87.94 190 PRO A O 1
ATOM 1456 N N . LYS A 1 191 ? -5.221 -2.165 -20.528 1.00 85.00 191 LYS A N 1
ATOM 1457 C CA . LYS A 1 191 ? -4.851 -0.890 -21.169 1.00 85.00 191 LYS A CA 1
ATOM 1458 C C . LYS A 1 191 ? -4.646 0.208 -20.131 1.00 85.00 191 LYS A C 1
ATOM 1460 O O . LYS A 1 191 ? -3.677 0.958 -20.204 1.00 85.00 191 LYS A O 1
ATOM 1465 N N . THR A 1 192 ? -5.545 0.278 -19.156 1.00 84.94 192 THR A N 1
ATOM 1466 C CA . THR A 1 192 ? -5.462 1.226 -18.042 1.00 84.94 192 THR A CA 1
ATOM 1467 C C . THR A 1 192 ? -4.240 0.941 -17.170 1.00 84.94 192 THR A C 1
ATOM 1469 O O . THR A 1 192 ? -3.522 1.874 -16.817 1.00 84.94 192 THR A O 1
ATOM 1472 N N . ALA A 1 193 ? -3.961 -0.334 -16.876 1.00 85.62 193 ALA A N 1
ATOM 1473 C CA . ALA A 1 193 ? -2.782 -0.747 -16.117 1.00 85.62 193 ALA A CA 1
ATOM 1474 C C . ALA A 1 193 ? -1.477 -0.370 -16.817 1.00 85.62 193 ALA A C 1
ATOM 1476 O O . ALA A 1 193 ? -0.559 0.153 -16.191 1.00 85.62 193 ALA A O 1
ATOM 1477 N N . GLU A 1 194 ? -1.399 -0.625 -18.121 1.00 82.25 194 GLU A N 1
ATOM 1478 C CA . GLU A 1 194 ? -0.229 -0.300 -18.925 1.00 82.25 194 GLU A CA 1
ATOM 1479 C C . GLU A 1 194 ? 0.042 1.205 -18.938 1.00 82.25 194 GLU A C 1
ATOM 1481 O O . GLU A 1 194 ? 1.174 1.618 -18.690 1.00 82.25 194 GLU A O 1
ATOM 1486 N N . ARG A 1 195 ? -1.000 2.014 -19.169 1.00 80.94 195 ARG A N 1
ATOM 1487 C CA . ARG A 1 195 ? -0.898 3.475 -19.125 1.00 80.94 195 ARG A CA 1
ATOM 1488 C C . ARG A 1 195 ? -0.441 3.953 -17.747 1.00 80.94 195 ARG A C 1
ATOM 1490 O O . ARG A 1 195 ? 0.541 4.682 -17.656 1.00 80.94 195 ARG A O 1
ATOM 1497 N N . TYR A 1 196 ? -1.088 3.483 -16.680 1.00 83.44 196 TYR A N 1
ATOM 1498 C CA . TYR A 1 196 ? -0.742 3.865 -15.311 1.00 83.44 196 TYR A CA 1
ATOM 1499 C C . TYR A 1 196 ? 0.715 3.519 -14.970 1.00 83.44 196 TYR A C 1
ATOM 1501 O O . TYR A 1 196 ? 1.462 4.376 -14.508 1.00 83.44 196 TYR A O 1
ATOM 1509 N N . LEU A 1 197 ? 1.154 2.283 -15.237 1.00 82.31 197 LEU A N 1
ATOM 1510 C CA . LEU A 1 197 ? 2.530 1.862 -14.956 1.00 82.31 197 LEU A CA 1
ATOM 1511 C C . LEU A 1 197 ? 3.553 2.624 -15.804 1.00 82.31 197 LEU A C 1
ATOM 1513 O O . LEU A 1 197 ? 4.655 2.900 -15.328 1.00 82.31 197 LEU A O 1
ATOM 1517 N N . HIS A 1 198 ? 3.201 2.971 -17.044 1.00 77.62 198 HIS A N 1
ATOM 1518 C CA . HIS A 1 198 ? 4.045 3.804 -17.891 1.00 77.62 198 HIS A CA 1
ATOM 1519 C C . HIS A 1 198 ? 4.227 5.201 -17.286 1.00 77.62 198 HIS A C 1
ATOM 1521 O O . HIS A 1 198 ? 5.365 5.632 -17.102 1.00 77.62 198 HIS A O 1
ATOM 1527 N N . GLU A 1 199 ? 3.136 5.871 -16.908 1.00 76.12 199 GLU A N 1
ATOM 1528 C CA . GLU A 1 199 ? 3.169 7.188 -16.259 1.00 76.12 199 GLU A CA 1
ATOM 1529 C C . GLU A 1 199 ? 3.940 7.151 -14.930 1.00 76.12 199 GLU A C 1
ATOM 1531 O O . GLU A 1 199 ? 4.810 7.987 -14.679 1.00 76.12 199 GLU A O 1
ATOM 1536 N N . ALA A 1 200 ? 3.662 6.146 -14.099 1.00 78.00 200 ALA A N 1
ATOM 1537 C CA . ALA A 1 200 ? 4.335 5.889 -12.832 1.00 78.00 200 ALA A CA 1
ATOM 1538 C C . ALA A 1 200 ? 5.849 5.715 -13.012 1.00 78.00 200 ALA A C 1
ATOM 1540 O O . ALA A 1 200 ? 6.642 6.317 -12.285 1.00 78.00 200 ALA A O 1
ATOM 1541 N N . TRP A 1 201 ? 6.270 4.933 -14.008 1.00 77.31 201 TRP A N 1
ATOM 1542 C CA . TRP A 1 201 ? 7.685 4.766 -14.327 1.00 77.31 201 TRP A CA 1
ATOM 1543 C C . TRP A 1 201 ? 8.314 6.059 -14.823 1.00 77.31 201 TRP A C 1
ATOM 1545 O O . TRP A 1 201 ? 9.393 6.410 -14.353 1.00 77.31 201 TRP A O 1
ATOM 1555 N N . VAL A 1 202 ? 7.643 6.770 -15.734 1.00 72.62 202 VAL A N 1
ATOM 1556 C CA . VAL A 1 202 ? 8.117 8.040 -16.294 1.00 72.62 202 VAL A CA 1
ATOM 1557 C C . VAL A 1 202 ? 8.381 9.041 -15.178 1.00 72.62 202 VAL A C 1
ATOM 1559 O O . VAL A 1 202 ? 9.487 9.560 -15.089 1.00 72.62 202 VAL A O 1
ATOM 1562 N N . LYS A 1 203 ? 7.419 9.250 -14.275 1.00 71.94 203 LYS A N 1
ATOM 1563 C CA . LYS A 1 203 ? 7.575 10.183 -13.150 1.00 71.94 203 LYS A CA 1
ATOM 1564 C C . LYS A 1 203 ? 8.663 9.736 -12.177 1.00 71.94 203 LYS A C 1
ATOM 1566 O O . LYS A 1 203 ? 9.478 10.545 -11.739 1.00 71.94 203 LYS A O 1
ATOM 1571 N N . SER A 1 204 ? 8.715 8.442 -11.860 1.00 72.94 204 SER A N 1
ATOM 1572 C CA . SER A 1 204 ? 9.731 7.872 -10.967 1.00 72.94 204 SER A CA 1
ATOM 1573 C C . SER A 1 204 ? 11.154 8.029 -11.512 1.00 72.94 204 SER A C 1
ATOM 1575 O O . SER A 1 204 ? 12.099 8.260 -10.741 1.00 72.94 204 SER A O 1
ATOM 1577 N N . TRP A 1 205 ? 11.277 7.892 -12.835 1.00 73.38 205 TRP A N 1
ATOM 1578 C CA . TRP A 1 205 ? 12.506 8.031 -13.597 1.00 73.38 205 TRP A CA 1
ATOM 1579 C C . TRP A 1 205 ? 12.917 9.480 -13.798 1.00 73.38 205 TRP A C 1
ATOM 1581 O O . TRP A 1 205 ? 14.091 9.751 -13.647 1.00 73.38 205 TRP A O 1
ATOM 1591 N N . ASP A 1 206 ? 12.012 10.381 -14.170 1.00 68.69 206 ASP A N 1
ATOM 1592 C CA . ASP A 1 206 ? 12.363 11.742 -14.586 1.00 68.69 206 ASP A CA 1
ATOM 1593 C C . ASP A 1 206 ? 12.651 12.665 -13.396 1.00 68.69 206 ASP A C 1
ATOM 1595 O O . ASP A 1 206 ? 13.577 13.472 -13.433 1.00 68.69 206 ASP A O 1
ATOM 1599 N N . LEU A 1 207 ? 11.914 12.501 -12.294 1.00 67.12 207 LEU A N 1
ATOM 1600 C CA . LEU A 1 207 ? 11.981 13.413 -11.152 1.00 67.12 207 LEU A CA 1
ATOM 1601 C C . LEU A 1 207 ? 13.397 13.632 -10.565 1.00 67.12 207 LEU A C 1
ATOM 1603 O O . LEU A 1 207 ? 13.752 14.778 -10.301 1.00 67.12 207 LEU A O 1
ATOM 1607 N N . PRO A 1 208 ? 14.238 12.606 -10.312 1.00 69.88 208 PRO A N 1
ATOM 1608 C CA . PRO A 1 208 ? 15.582 12.867 -9.798 1.00 69.88 208 PRO A CA 1
ATOM 1609 C C . PRO A 1 208 ? 16.492 13.558 -10.825 1.00 69.88 208 PRO A C 1
ATOM 1611 O O . PRO A 1 208 ? 17.385 14.301 -10.429 1.00 69.88 208 PRO A O 1
ATOM 1614 N N . GLN A 1 209 ? 16.263 13.343 -12.118 1.00 70.75 209 GLN A N 1
ATOM 1615 C CA . GLN A 1 209 ? 17.053 13.871 -13.227 1.00 70.75 209 GLN A CA 1
ATOM 1616 C C . GLN A 1 209 ? 16.727 15.348 -13.437 1.00 70.75 209 GLN A C 1
ATOM 1618 O O . GLN A 1 209 ? 17.643 16.157 -13.568 1.00 70.75 209 GLN A O 1
ATOM 1623 N N . SER A 1 210 ? 15.442 15.706 -13.425 1.00 65.19 210 SER A N 1
ATOM 1624 C CA . SER A 1 210 ? 14.993 17.096 -13.515 1.00 65.19 210 SER A CA 1
ATOM 1625 C C . SER A 1 210 ? 15.430 17.912 -12.297 1.00 65.19 210 SER A C 1
ATOM 1627 O O . SER A 1 210 ? 15.960 19.010 -12.466 1.00 65.19 210 SER A O 1
ATOM 1629 N N . MET A 1 211 ? 15.337 17.350 -11.083 1.00 67.94 211 MET A N 1
ATOM 1630 C CA . MET A 1 211 ? 15.901 17.990 -9.887 1.00 67.94 211 MET A CA 1
ATOM 1631 C C . MET A 1 211 ? 17.420 18.181 -9.999 1.00 67.94 211 MET A C 1
ATOM 1633 O O . MET A 1 211 ? 17.926 19.256 -9.691 1.00 67.94 211 MET A O 1
ATOM 1637 N N . GLU A 1 212 ? 18.163 17.168 -10.460 1.00 70.25 212 GLU A N 1
ATOM 1638 C CA . GLU A 1 212 ? 19.620 17.260 -10.633 1.00 70.25 212 GLU A CA 1
ATOM 1639 C C . GLU A 1 212 ? 20.020 18.352 -11.638 1.00 70.25 212 GLU A C 1
ATOM 1641 O O . GLU A 1 212 ? 20.960 19.101 -11.368 1.00 70.25 212 GLU A O 1
ATOM 1646 N N . ILE A 1 213 ? 19.305 18.474 -12.764 1.00 69.50 213 ILE A N 1
ATOM 1647 C CA . ILE A 1 213 ? 19.524 19.552 -13.740 1.00 69.50 213 ILE A CA 1
ATOM 1648 C C . ILE A 1 213 ? 19.288 20.913 -13.083 1.00 69.50 213 ILE A C 1
ATOM 1650 O O . ILE A 1 213 ? 20.177 21.756 -13.150 1.00 69.50 213 ILE A O 1
ATOM 1654 N N . GLY A 1 214 ? 18.148 21.107 -12.408 1.00 66.38 214 GLY A N 1
ATOM 1655 C CA . GLY A 1 214 ? 17.823 22.382 -11.761 1.00 66.38 214 GLY A CA 1
ATOM 1656 C C . GLY A 1 214 ? 18.852 22.793 -10.704 1.00 66.38 214 GLY A C 1
ATOM 1657 O O . GLY A 1 214 ? 19.249 23.956 -10.633 1.00 66.38 214 GLY A O 1
ATOM 1658 N N . TYR A 1 215 ? 19.361 21.834 -9.921 1.00 69.38 215 TYR A N 1
ATOM 1659 C CA . TYR A 1 215 ? 20.445 22.102 -8.971 1.00 69.38 215 TYR A CA 1
ATOM 1660 C C . TYR A 1 215 ? 21.758 22.486 -9.662 1.00 69.38 215 TYR A C 1
ATOM 1662 O O . TYR A 1 215 ? 22.487 23.338 -9.157 1.00 69.38 215 TYR A O 1
ATOM 1670 N N . LYS A 1 216 ? 22.081 21.861 -10.799 1.00 69.25 216 LYS A N 1
ATOM 1671 C CA . LYS A 1 216 ? 23.327 22.117 -11.538 1.00 69.25 216 LYS A CA 1
ATOM 1672 C C . LYS A 1 216 ? 23.316 23.432 -12.295 1.00 69.25 216 LYS A C 1
ATOM 1674 O O . LYS A 1 216 ? 24.347 24.099 -12.330 1.00 69.25 216 LYS A O 1
ATOM 1679 N N . SER A 1 217 ? 22.192 23.789 -12.907 1.00 70.44 217 SER A N 1
ATOM 1680 C CA . SER A 1 217 ? 22.074 25.047 -13.639 1.00 70.44 217 SER A CA 1
ATOM 1681 C C . SER A 1 217 ? 21.924 26.252 -12.712 1.00 70.44 217 SER A C 1
ATOM 1683 O O . SER A 1 217 ? 22.100 27.373 -13.169 1.00 70.44 217 SER A O 1
ATOM 1685 N N . GLN A 1 218 ? 21.650 26.036 -11.416 1.00 67.19 218 GLN A N 1
ATOM 1686 C CA . GLN A 1 218 ? 21.221 27.081 -10.476 1.00 67.19 218 GLN A CA 1
ATOM 1687 C C . GLN A 1 218 ? 19.930 27.792 -10.921 1.00 67.19 218 GLN A C 1
ATOM 1689 O O . GLN A 1 218 ? 19.588 28.839 -10.383 1.00 67.19 218 GLN A O 1
ATOM 1694 N N . GLU A 1 219 ? 19.193 27.208 -11.870 1.00 65.56 219 GLU A N 1
ATOM 1695 C CA . GLU A 1 219 ? 17.927 27.732 -12.398 1.00 65.56 219 GLU A CA 1
ATOM 1696 C C . GLU A 1 219 ? 16.721 27.046 -11.741 1.00 65.56 219 GLU A C 1
ATOM 1698 O O . GLU A 1 219 ? 15.603 27.132 -12.245 1.00 65.56 219 GLU A O 1
ATOM 1703 N N . TYR A 1 220 ? 16.923 26.309 -10.641 1.00 65.69 220 TYR A N 1
ATOM 1704 C CA . TYR A 1 220 ? 15.799 25.746 -9.905 1.00 65.69 220 TYR A CA 1
ATOM 1705 C C . TYR A 1 220 ? 14.955 26.872 -9.301 1.00 65.69 220 TYR A C 1
ATOM 1707 O O . TYR A 1 220 ? 15.309 27.458 -8.277 1.00 65.69 220 TYR A O 1
ATOM 1715 N N . GLU A 1 221 ? 13.805 27.115 -9.913 1.00 63.16 221 GLU A N 1
ATOM 1716 C CA . GLU A 1 221 ? 12.725 27.901 -9.337 1.00 63.16 221 GLU A CA 1
ATOM 1717 C C . GLU A 1 221 ? 11.675 26.948 -8.766 1.00 63.16 221 GLU A C 1
ATOM 1719 O O . GLU A 1 221 ? 11.208 26.023 -9.437 1.00 63.16 221 GLU A O 1
ATOM 1724 N N . ALA A 1 222 ? 11.308 27.147 -7.498 1.00 61.44 222 ALA A N 1
ATOM 1725 C CA . ALA A 1 222 ? 10.232 26.376 -6.892 1.00 61.44 222 ALA A CA 1
ATOM 1726 C C . ALA A 1 222 ? 8.927 26.677 -7.637 1.00 61.44 222 ALA A C 1
ATOM 1728 O O . ALA A 1 222 ? 8.536 27.839 -7.770 1.00 61.44 222 ALA A O 1
ATOM 1729 N N . SER A 1 223 ? 8.222 25.640 -8.095 1.00 64.44 223 SER A N 1
ATOM 1730 C CA . SER A 1 223 ? 6.922 25.859 -8.720 1.00 64.44 223 SER A CA 1
ATOM 1731 C C . SER A 1 223 ? 5.952 26.459 -7.702 1.00 64.44 223 SER A C 1
ATOM 1733 O O . SER A 1 223 ? 6.062 26.229 -6.492 1.00 64.44 223 SER A O 1
ATOM 1735 N N . LYS A 1 224 ? 4.919 27.159 -8.182 1.00 63.03 224 LYS A N 1
ATOM 1736 C CA . LYS A 1 224 ? 3.833 27.634 -7.313 1.00 63.03 224 LYS A CA 1
ATOM 1737 C C . LYS A 1 224 ? 3.252 26.491 -6.469 1.00 63.03 224 LYS A C 1
ATOM 1739 O O . LYS A 1 224 ? 2.942 26.701 -5.306 1.00 63.03 224 LYS A O 1
ATOM 1744 N N . SER A 1 225 ? 3.162 25.274 -7.009 1.00 59.44 225 SER A N 1
ATOM 1745 C CA . SER A 1 225 ? 2.703 24.093 -6.264 1.00 59.44 225 SER A CA 1
ATOM 1746 C C . SER A 1 225 ? 3.649 23.707 -5.117 1.00 59.44 225 SER A C 1
ATOM 1748 O O . SER A 1 225 ? 3.184 23.398 -4.019 1.00 59.44 225 SER A O 1
ATOM 1750 N N . ASP A 1 226 ? 4.965 23.745 -5.335 1.00 62.38 226 ASP A N 1
ATOM 1751 C CA . ASP A 1 226 ? 5.961 23.426 -4.300 1.00 62.38 226 ASP A CA 1
ATOM 1752 C C . ASP A 1 226 ? 5.939 24.452 -3.166 1.00 62.38 226 ASP A C 1
ATOM 1754 O O . ASP A 1 226 ? 5.970 24.091 -1.985 1.00 62.38 226 ASP A O 1
ATOM 1758 N N . VAL A 1 227 ? 5.805 25.728 -3.533 1.00 68.56 227 VAL A N 1
ATOM 1759 C CA . VAL A 1 227 ? 5.615 26.836 -2.595 1.00 68.56 227 VAL A CA 1
ATOM 1760 C C . VAL A 1 227 ? 4.325 26.646 -1.802 1.00 68.56 227 VAL A C 1
ATOM 1762 O O . VAL A 1 227 ? 4.350 26.623 -0.574 1.00 68.56 227 VAL A O 1
ATOM 1765 N N . MET A 1 228 ? 3.202 26.397 -2.477 1.00 65.25 228 MET A N 1
ATOM 1766 C CA . MET A 1 228 ? 1.911 26.171 -1.824 1.00 65.25 228 MET A CA 1
ATOM 1767 C C . MET A 1 228 ? 1.927 24.972 -0.870 1.00 65.25 228 MET A C 1
ATOM 1769 O O . MET A 1 228 ? 1.310 25.032 0.195 1.00 65.25 228 MET A O 1
ATOM 1773 N N . LYS A 1 229 ? 2.663 23.903 -1.200 1.00 61.72 229 LYS A N 1
ATOM 1774 C CA . LYS A 1 229 ? 2.852 22.749 -0.312 1.00 61.72 229 LYS A CA 1
ATOM 1775 C C . LYS A 1 229 ? 3.611 23.132 0.959 1.00 61.72 229 LYS A C 1
ATOM 1777 O O . LYS A 1 229 ? 3.232 22.693 2.040 1.00 61.72 229 LYS A O 1
ATOM 1782 N N . ARG A 1 230 ? 4.652 23.965 0.855 1.00 67.12 230 ARG A N 1
ATOM 1783 C CA . ARG A 1 230 ? 5.391 24.493 2.019 1.00 67.12 230 ARG A CA 1
ATOM 1784 C C . ARG A 1 230 ? 4.556 25.445 2.868 1.00 67.12 230 ARG A C 1
ATOM 1786 O O . ARG A 1 230 ? 4.729 25.473 4.081 1.00 67.12 230 ARG A O 1
ATOM 1793 N N . LEU A 1 231 ? 3.634 26.165 2.240 1.00 67.38 231 LEU A N 1
ATOM 1794 C CA . LEU A 1 231 ? 2.687 27.057 2.904 1.00 67.38 231 LEU A CA 1
ATOM 1795 C C . LEU A 1 231 ? 1.443 26.328 3.441 1.00 67.38 231 LEU A C 1
ATOM 1797 O O . LEU A 1 231 ? 0.508 26.986 3.887 1.00 67.38 231 LEU A O 1
ATOM 1801 N N . ASN A 1 232 ? 1.389 24.990 3.388 1.00 62.28 232 ASN A N 1
ATOM 1802 C CA . ASN A 1 232 ? 0.223 24.192 3.790 1.00 62.28 232 ASN A CA 1
ATOM 1803 C C . ASN A 1 232 ? -1.094 24.670 3.142 1.00 62.28 232 ASN A C 1
ATOM 1805 O O . ASN A 1 232 ? -2.146 24.670 3.775 1.00 62.28 232 ASN A O 1
ATOM 1809 N N . GLY A 1 233 ? -1.041 25.122 1.886 1.00 63.28 233 GLY A N 1
ATOM 1810 C CA . GLY A 1 233 ? -2.218 25.615 1.165 1.00 63.28 233 GLY A CA 1
ATOM 1811 C C . GLY A 1 233 ? -2.628 27.063 1.475 1.00 63.28 233 GLY A C 1
ATOM 1812 O O . GLY A 1 233 ? -3.631 27.519 0.931 1.00 63.28 233 GLY A O 1
ATOM 1813 N N . ARG A 1 234 ? -1.868 27.813 2.287 1.00 67.06 234 ARG A N 1
ATOM 1814 C CA . ARG A 1 234 ? -2.127 29.233 2.602 1.00 67.06 234 ARG A CA 1
ATOM 1815 C C . ARG A 1 234 ? -1.810 30.147 1.415 1.00 67.06 234 ARG A C 1
ATOM 1817 O O . ARG A 1 234 ? -0.690 30.632 1.266 1.00 67.06 234 ARG A O 1
ATOM 1824 N N . VAL A 1 235 ? -2.799 30.351 0.539 1.00 72.31 235 VAL A N 1
ATOM 1825 C CA . VAL A 1 235 ? -2.659 31.169 -0.686 1.00 72.31 235 VAL A CA 1
ATOM 1826 C C . VAL A 1 235 ? -2.379 32.632 -0.346 1.00 72.31 235 VAL A C 1
ATOM 1828 O O . VAL A 1 235 ? -1.637 33.295 -1.062 1.00 72.31 235 VAL A O 1
ATOM 1831 N N . ASP A 1 236 ? -2.908 33.103 0.781 1.00 71.62 236 ASP A N 1
ATOM 1832 C CA . ASP A 1 236 ? -2.651 34.421 1.363 1.00 71.62 236 ASP A CA 1
ATOM 1833 C C . ASP A 1 236 ? -1.161 34.681 1.636 1.00 71.62 236 ASP A C 1
ATOM 1835 O O . ASP A 1 236 ? -0.726 35.826 1.616 1.00 71.62 236 ASP A O 1
ATOM 1839 N N . ARG A 1 237 ? -0.359 33.623 1.821 1.00 74.19 237 ARG A N 1
ATOM 1840 C CA . ARG A 1 237 ? 1.093 33.719 2.035 1.00 74.19 237 ARG A CA 1
ATOM 1841 C C . ARG A 1 237 ? 1.915 33.486 0.775 1.00 74.19 237 ARG A C 1
ATOM 1843 O O . ARG A 1 237 ? 3.138 33.602 0.817 1.00 74.19 237 ARG A O 1
ATOM 1850 N N . ALA A 1 238 ? 1.278 33.137 -0.342 1.00 75.75 238 ALA A N 1
ATOM 1851 C CA . ALA A 1 238 ? 1.990 32.843 -1.579 1.00 75.75 238 ALA A CA 1
ATOM 1852 C C . ALA A 1 238 ? 2.740 34.075 -2.094 1.00 75.75 238 ALA A C 1
ATOM 1854 O O . ALA A 1 238 ? 3.892 33.948 -2.490 1.00 75.75 238 ALA A O 1
ATOM 1855 N N . SER A 1 239 ? 2.126 35.259 -2.016 1.00 74.62 239 SER A N 1
ATOM 1856 C CA . SER A 1 239 ? 2.770 36.527 -2.379 1.00 74.62 239 SER A CA 1
ATOM 1857 C C . SER A 1 239 ? 3.911 36.883 -1.430 1.00 74.62 239 SER A C 1
ATOM 1859 O O . SER A 1 239 ? 4.961 37.328 -1.881 1.00 74.62 239 SER A O 1
ATOM 1861 N N . TRP A 1 240 ? 3.766 36.608 -0.127 1.00 76.69 240 TRP A N 1
ATOM 1862 C CA . TRP A 1 240 ? 4.885 36.740 0.806 1.00 76.69 240 TRP A CA 1
ATOM 1863 C C . TRP A 1 240 ? 6.024 35.787 0.448 1.00 76.69 240 TRP A C 1
ATOM 1865 O O . TRP A 1 240 ? 7.162 36.145 0.627 1.00 76.69 240 TRP A O 1
ATOM 1875 N N . TYR A 1 241 ? 5.787 34.586 -0.074 1.00 74.94 241 TYR A N 1
ATOM 1876 C CA . TYR A 1 241 ? 6.903 33.711 -0.455 1.00 74.94 241 TYR A CA 1
ATOM 1877 C C . TYR A 1 241 ? 7.521 34.072 -1.819 1.00 74.94 241 TYR A C 1
ATOM 1879 O O . TYR A 1 241 ? 8.719 33.886 -2.016 1.00 74.94 241 TYR A O 1
ATOM 1887 N N . LEU A 1 242 ? 6.708 34.542 -2.770 1.00 74.12 242 LEU A N 1
ATOM 1888 C CA . LEU A 1 242 ? 7.100 34.720 -4.174 1.00 74.12 242 LEU A CA 1
ATOM 1889 C C . LEU A 1 242 ? 7.575 36.137 -4.517 1.00 74.12 242 LEU A C 1
ATOM 1891 O O . LEU A 1 242 ? 8.459 36.283 -5.356 1.00 74.12 242 LEU A O 1
ATOM 1895 N N . ASP A 1 243 ? 7.000 37.167 -3.892 1.00 74.38 243 ASP A N 1
ATOM 1896 C CA . ASP A 1 243 ? 7.048 38.531 -4.435 1.00 74.38 243 ASP A CA 1
ATOM 1897 C C . ASP A 1 243 ? 7.829 39.530 -3.571 1.00 74.38 243 ASP A C 1
ATOM 1899 O O . ASP A 1 243 ? 8.042 40.671 -3.986 1.00 74.38 243 ASP A O 1
ATOM 1903 N N . GLY A 1 244 ? 8.233 39.161 -2.355 1.00 67.00 244 GLY A N 1
ATOM 1904 C CA . GLY A 1 244 ? 8.829 40.129 -1.437 1.00 67.00 244 GLY A CA 1
ATOM 1905 C C . GLY A 1 244 ? 10.365 40.135 -1.406 1.00 67.00 244 GLY A C 1
ATOM 1906 O O . GLY A 1 244 ? 11.021 39.116 -1.639 1.00 67.00 244 GLY A O 1
ATOM 1907 N N . PRO A 1 245 ? 10.971 41.296 -1.104 1.00 67.19 245 PRO A N 1
ATOM 1908 C CA . PRO A 1 245 ? 12.403 41.400 -0.873 1.00 67.19 245 PRO A CA 1
ATOM 1909 C C . PRO A 1 245 ? 12.725 40.924 0.551 1.00 67.19 245 PRO A C 1
ATOM 1911 O O . PRO A 1 245 ? 12.633 41.706 1.496 1.00 67.19 245 PRO A O 1
ATOM 1914 N N . PHE A 1 246 ? 13.097 39.653 0.709 1.00 71.50 246 PHE A N 1
ATOM 1915 C CA . PHE A 1 246 ? 13.435 39.082 2.020 1.00 71.50 246 PHE A CA 1
ATOM 1916 C C . PHE A 1 246 ? 14.909 38.740 2.160 1.00 71.50 246 PHE A C 1
ATOM 1918 O O . PHE A 1 246 ? 15.613 38.429 1.196 1.00 71.50 246 PHE A O 1
ATOM 1925 N N . THR A 1 247 ? 15.348 38.734 3.409 1.00 77.88 247 THR A N 1
ATOM 1926 C CA . THR A 1 247 ? 16.671 38.302 3.841 1.00 77.88 247 THR A CA 1
ATOM 1927 C C . THR A 1 247 ? 16.555 36.926 4.507 1.00 77.88 247 THR A C 1
ATOM 1929 O O . THR A 1 247 ? 15.564 36.652 5.189 1.00 77.88 247 THR A O 1
ATOM 1932 N N . PRO A 1 248 ? 17.549 36.027 4.361 1.00 71.38 248 PRO A N 1
ATOM 1933 C CA . PRO A 1 248 ? 17.565 34.778 5.116 1.00 71.38 248 PRO A CA 1
ATOM 1934 C C . PRO A 1 248 ? 17.402 35.023 6.626 1.00 71.38 248 PRO A C 1
ATOM 1936 O O . PRO A 1 248 ? 18.230 35.696 7.236 1.00 71.38 248 PRO A O 1
ATOM 1939 N N . GLY A 1 249 ? 16.346 34.456 7.216 1.00 72.69 249 GLY A N 1
ATOM 1940 C CA . GLY A 1 249 ? 15.981 34.651 8.625 1.00 72.69 249 GLY A CA 1
ATOM 1941 C C . GLY A 1 249 ? 14.694 35.451 8.846 1.00 72.69 249 GLY A C 1
ATOM 1942 O O . GLY A 1 249 ? 14.175 35.432 9.961 1.00 72.69 249 GLY A O 1
ATOM 1943 N N . ASP A 1 250 ? 14.153 36.091 7.806 1.00 79.31 250 ASP A N 1
ATOM 1944 C CA . ASP A 1 250 ? 12.868 36.786 7.886 1.00 79.31 250 ASP A CA 1
ATOM 1945 C C . ASP A 1 250 ? 11.716 35.806 8.151 1.00 79.31 250 ASP A C 1
ATOM 1947 O O . ASP A 1 250 ? 11.654 34.700 7.605 1.00 79.31 250 ASP A O 1
ATOM 1951 N N . VAL A 1 251 ? 10.787 36.228 9.009 1.00 78.31 251 VAL A N 1
ATOM 1952 C CA . VAL A 1 251 ? 9.623 35.440 9.423 1.00 78.31 251 VAL A CA 1
ATOM 1953 C C . VAL A 1 251 ? 8.368 36.072 8.835 1.00 78.31 251 VAL A C 1
ATOM 1955 O O . VAL A 1 251 ? 8.118 37.261 9.025 1.00 78.31 251 VAL A O 1
ATOM 1958 N N . CYS A 1 252 ? 7.562 35.267 8.143 1.00 75.38 252 CYS A N 1
ATOM 1959 C CA . CYS A 1 252 ? 6.216 35.659 7.735 1.00 75.38 252 CYS A CA 1
ATOM 1960 C C . CYS A 1 252 ? 5.353 35.780 8.994 1.00 75.38 252 CYS A C 1
ATOM 1962 O O . CYS A 1 252 ? 5.034 34.765 9.615 1.00 75.38 252 CYS A O 1
ATOM 1964 N N . VAL A 1 253 ? 5.050 37.011 9.404 1.00 73.50 253 VAL A N 1
ATOM 1965 C CA . VAL A 1 253 ? 4.216 37.280 10.579 1.00 73.50 253 VAL A CA 1
ATOM 1966 C C . VAL A 1 253 ? 2.757 37.020 10.217 1.00 73.50 253 VAL A C 1
ATOM 1968 O O . VAL A 1 253 ? 2.286 37.456 9.169 1.00 73.50 253 VAL A O 1
ATOM 1971 N N . ASP A 1 254 ? 2.049 36.303 11.084 1.00 66.00 254 ASP A N 1
ATOM 1972 C CA . ASP A 1 254 ? 0.625 36.032 10.918 1.00 66.00 254 ASP A CA 1
ATOM 1973 C C . ASP A 1 254 ? -0.171 37.327 11.148 1.00 66.00 254 ASP A C 1
ATOM 1975 O O . ASP A 1 254 ? -0.254 37.824 12.272 1.00 66.00 254 ASP A O 1
ATOM 1979 N N . GLU A 1 255 ? -0.749 37.888 10.083 1.00 60.06 255 GLU A N 1
ATOM 1980 C CA . GLU A 1 255 ? -1.753 38.949 10.198 1.00 60.06 255 GLU A CA 1
ATOM 1981 C C . GLU A 1 255 ? -3.085 38.319 10.637 1.00 60.06 255 GLU A C 1
ATOM 1983 O O . GLU A 1 255 ? -3.797 37.719 9.835 1.00 60.06 255 GLU A O 1
ATOM 1988 N N . GLU A 1 256 ? -3.364 38.433 11.940 1.00 59.91 256 GLU A N 1
ATOM 1989 C CA . GLU A 1 256 ? -4.536 37.914 12.661 1.00 59.91 256 GLU A CA 1
ATOM 1990 C C . GLU A 1 256 ? -4.737 36.387 12.617 1.00 59.91 256 GLU A C 1
ATOM 1992 O O . GLU A 1 256 ? -4.282 35.666 11.726 1.00 59.91 256 GLU A O 1
ATOM 1997 N N . GLU A 1 257 ? -5.427 35.870 13.642 1.00 54.88 257 GLU A N 1
ATOM 1998 C CA . GLU A 1 257 ? -5.910 34.489 13.706 1.00 54.88 257 GLU A CA 1
ATOM 1999 C C . GLU A 1 257 ? -6.933 34.260 12.586 1.00 54.88 257 GLU A C 1
ATOM 2001 O O . GLU A 1 257 ? -8.135 34.176 12.825 1.00 54.88 257 GLU A O 1
ATOM 2006 N N . ILE A 1 258 ? -6.483 34.149 11.334 1.00 53.66 258 ILE A N 1
ATOM 2007 C CA . ILE A 1 258 ? -7.277 33.495 10.302 1.00 53.66 258 ILE A CA 1
ATOM 2008 C C . ILE A 1 258 ? -7.494 32.091 10.857 1.00 53.66 258 ILE A C 1
ATOM 2010 O O . ILE A 1 258 ? -6.500 31.360 10.983 1.00 53.66 258 ILE A O 1
ATOM 2014 N N . PRO A 1 259 ? -8.733 31.713 11.234 1.00 49.47 259 PRO A N 1
ATOM 2015 C CA . PRO A 1 259 ? -8.983 30.394 11.769 1.00 49.47 259 PRO A CA 1
ATOM 2016 C C . PRO A 1 259 ? -8.459 29.433 10.720 1.00 49.47 259 PRO A C 1
ATOM 2018 O O . PRO A 1 259 ? -8.912 29.439 9.572 1.00 49.47 259 PRO A O 1
ATOM 2021 N N . VAL A 1 260 ? -7.426 28.675 11.086 1.00 46.41 260 VAL A N 1
ATOM 2022 C CA . VAL A 1 260 ? -6.932 27.594 10.250 1.00 46.41 260 VAL A CA 1
ATOM 2023 C C . VAL A 1 260 ? -8.089 26.615 10.216 1.00 46.41 260 VAL A C 1
ATOM 2025 O O . VAL A 1 260 ? -8.249 25.789 11.112 1.00 46.41 260 VAL A O 1
ATOM 2028 N N . VAL A 1 261 ? -8.968 26.772 9.227 1.00 44.34 261 VAL A N 1
ATOM 2029 C CA . VAL A 1 261 ? -10.011 25.804 8.946 1.00 44.34 261 VAL A CA 1
ATOM 2030 C C . VAL A 1 261 ? -9.232 24.584 8.509 1.00 44.34 261 VAL A C 1
ATOM 2032 O O . VAL A 1 261 ? -8.756 24.504 7.379 1.00 44.34 261 VAL A O 1
ATOM 2035 N N . TYR A 1 262 ? -9.017 23.678 9.454 1.00 43.72 262 TYR A N 1
ATOM 2036 C CA . TYR A 1 262 ? -8.319 22.419 9.268 1.00 43.72 262 TYR A CA 1
ATOM 2037 C C . TYR A 1 262 ? -9.200 21.518 8.401 1.00 43.72 262 TYR A C 1
ATOM 2039 O O . TYR A 1 262 ? -9.794 20.584 8.912 1.00 43.72 262 TYR A O 1
ATOM 2047 N N . ALA A 1 263 ? -9.439 21.908 7.141 1.00 47.38 263 ALA A N 1
ATOM 2048 C CA . ALA A 1 263 ? -10.449 21.361 6.231 1.00 47.38 263 ALA A CA 1
ATOM 2049 C C . ALA A 1 263 ? -11.724 20.853 6.948 1.00 47.38 263 ALA A C 1
ATOM 2051 O O . ALA A 1 263 ? -12.258 19.801 6.597 1.00 47.38 263 ALA A O 1
ATOM 2052 N N . GLY A 1 264 ? -12.171 21.572 7.989 1.00 43.19 264 GLY A N 1
ATOM 2053 C CA . GLY A 1 264 ? -13.104 21.061 8.988 1.00 43.19 264 GLY A CA 1
ATOM 2054 C C . GLY A 1 264 ? -14.416 20.657 8.331 1.00 43.19 264 GLY A C 1
ATOM 2055 O O . GLY A 1 264 ? -15.150 21.511 7.846 1.00 43.19 264 GLY A O 1
ATOM 2056 N N . GLY A 1 265 ? -14.667 19.349 8.260 1.00 49.09 265 GLY A N 1
ATOM 2057 C CA . GLY A 1 265 ? -15.891 18.754 7.718 1.00 49.09 265 GLY A CA 1
ATOM 2058 C C . GLY A 1 265 ? -15.998 18.669 6.189 1.00 49.09 265 GLY A C 1
ATOM 2059 O O . GLY A 1 265 ? -16.900 17.999 5.701 1.00 49.09 265 GLY A O 1
ATOM 2060 N N . ALA A 1 266 ? -15.103 19.289 5.410 1.00 54.53 266 ALA A N 1
ATOM 2061 C CA . ALA A 1 266 ? -15.190 19.273 3.941 1.00 54.53 266 ALA A CA 1
ATOM 2062 C C . ALA A 1 266 ? -14.495 18.061 3.298 1.00 54.53 266 ALA A C 1
ATOM 2064 O O . ALA A 1 266 ? -14.795 17.706 2.155 1.00 54.53 266 ALA A O 1
ATOM 2065 N N . MET A 1 267 ? -13.572 17.419 4.020 1.00 64.25 267 MET A N 1
ATOM 2066 C CA . MET A 1 267 ? -12.839 16.249 3.540 1.00 64.25 267 MET A CA 1
ATOM 2067 C C . MET A 1 267 ? -12.782 15.152 4.598 1.00 64.25 267 MET A C 1
ATOM 2069 O O . MET A 1 267 ? -12.668 15.413 5.793 1.00 64.25 267 MET A O 1
ATOM 2073 N N . ARG A 1 268 ? -12.863 13.903 4.140 1.00 72.56 268 ARG A N 1
ATOM 2074 C CA . ARG A 1 268 ? -12.706 12.719 4.975 1.00 72.56 268 ARG A CA 1
ATOM 2075 C C . ARG A 1 268 ? -11.227 12.383 5.033 1.00 72.56 268 ARG A C 1
ATOM 2077 O O . ARG A 1 268 ? -10.589 12.177 3.998 1.00 72.56 268 ARG A O 1
ATOM 2084 N N . HIS A 1 269 ? -10.693 12.282 6.238 1.00 67.56 269 HIS A N 1
ATOM 2085 C CA . HIS A 1 269 ? -9.362 11.738 6.443 1.00 67.56 269 HIS A CA 1
ATOM 2086 C C . HIS A 1 269 ? -9.476 10.220 6.538 1.00 67.56 269 HIS A C 1
ATOM 2088 O O . HIS A 1 269 ? -10.113 9.715 7.455 1.00 67.56 269 HIS A O 1
ATOM 2094 N N . ASP A 1 270 ? -8.906 9.502 5.573 1.00 73.69 270 ASP A N 1
ATOM 2095 C CA . ASP A 1 270 ? -8.628 8.078 5.760 1.00 73.69 270 ASP A CA 1
ATOM 2096 C C . ASP A 1 270 ? -7.411 7.928 6.695 1.00 73.69 270 ASP A C 1
ATOM 2098 O O . ASP A 1 270 ? -6.653 8.883 6.888 1.00 73.69 270 ASP A O 1
ATOM 2102 N N . PHE A 1 271 ? -7.201 6.730 7.251 1.00 77.81 271 PHE A N 1
ATOM 2103 C CA . PHE A 1 271 ? -5.983 6.432 8.014 1.00 77.81 271 PHE A CA 1
ATOM 2104 C C . PHE A 1 271 ? -4.749 6.771 7.181 1.00 77.81 271 PHE A C 1
ATOM 2106 O O . PHE A 1 271 ? -4.652 6.374 6.015 1.00 77.81 271 PHE A O 1
ATOM 2113 N N . SER A 1 272 ? -3.817 7.509 7.783 1.00 70.88 272 SER A N 1
ATOM 2114 C CA . SER A 1 272 ? -2.578 7.865 7.109 1.00 70.88 272 SER A CA 1
ATOM 2115 C C . SER A 1 272 ? -1.752 6.604 6.849 1.00 70.88 272 SER A C 1
ATOM 2117 O O . SER A 1 272 ? -1.642 5.730 7.701 1.00 70.88 272 SER A O 1
ATOM 2119 N N . ASN A 1 273 ? -1.157 6.493 5.663 1.00 72.88 273 ASN A N 1
ATOM 2120 C CA . ASN A 1 273 ? -0.198 5.429 5.362 1.00 72.88 273 ASN A CA 1
ATOM 2121 C C . ASN A 1 273 ? 1.230 5.995 5.274 1.00 72.88 273 ASN A C 1
ATOM 2123 O O . ASN A 1 273 ? 2.051 5.561 4.467 1.00 72.88 273 ASN A O 1
ATOM 2127 N N . GLN A 1 274 ? 1.534 6.968 6.136 1.00 72.19 274 GLN A N 1
ATOM 2128 C CA . GLN A 1 274 ? 2.869 7.545 6.273 1.00 72.19 274 GLN A CA 1
ATOM 2129 C C . GLN A 1 274 ? 3.726 6.797 7.299 1.00 72.19 274 GLN A C 1
ATOM 2131 O O . GLN A 1 274 ? 3.223 6.128 8.200 1.00 72.19 274 GLN A O 1
ATOM 2136 N N . ALA A 1 275 ? 5.045 6.952 7.203 1.00 71.19 275 ALA A N 1
ATOM 2137 C CA . ALA A 1 275 ? 5.951 6.478 8.240 1.00 71.19 275 ALA A CA 1
ATOM 2138 C C . ALA A 1 275 ? 5.687 7.226 9.554 1.00 71.19 275 ALA A C 1
ATOM 2140 O O . ALA A 1 275 ? 5.807 8.451 9.627 1.00 71.19 275 ALA A O 1
ATOM 2141 N N . TYR A 1 276 ? 5.357 6.476 10.600 1.00 75.69 276 TYR A N 1
ATOM 2142 C CA . TYR A 1 276 ? 5.159 7.017 11.939 1.00 75.69 276 TYR A CA 1
ATOM 2143 C C . TYR A 1 276 ? 6.477 7.134 12.686 1.00 75.69 276 TYR A C 1
ATOM 2145 O O . TYR A 1 276 ? 7.384 6.308 12.531 1.00 75.69 276 TYR A O 1
ATOM 2153 N N . ARG A 1 277 ? 6.561 8.145 13.553 1.00 73.81 277 ARG A N 1
ATOM 2154 C CA . ARG A 1 277 ? 7.628 8.203 14.547 1.00 73.81 277 ARG A CA 1
ATOM 2155 C C . ARG A 1 277 ? 7.484 7.022 15.498 1.00 73.81 277 ARG A C 1
ATOM 2157 O O . ARG A 1 277 ? 6.383 6.652 15.899 1.00 73.81 277 ARG A O 1
ATOM 2164 N N . ARG A 1 278 ? 8.623 6.434 15.851 1.00 79.94 278 ARG A N 1
ATOM 2165 C CA . ARG A 1 278 ? 8.706 5.377 16.854 1.00 79.94 278 ARG A CA 1
ATOM 2166 C C . ARG A 1 278 ? 8.675 6.012 18.241 1.00 79.94 278 ARG A C 1
ATOM 2168 O O . ARG A 1 278 ? 9.719 6.202 18.857 1.00 79.94 278 ARG A O 1
ATOM 2175 N N . GLU A 1 279 ? 7.479 6.385 18.679 1.00 83.88 279 GLU A N 1
ATOM 2176 C CA . GLU A 1 279 ? 7.260 6.913 20.026 1.00 83.88 279 GLU A CA 1
ATOM 2177 C C . GLU A 1 279 ? 7.520 5.821 21.068 1.00 83.88 279 GLU A C 1
ATOM 2179 O O . GLU A 1 279 ? 7.182 4.654 20.851 1.00 83.88 279 GLU A O 1
ATOM 2184 N N . VAL A 1 280 ? 8.133 6.185 22.194 1.00 86.50 280 VAL A N 1
ATOM 2185 C CA . VAL A 1 280 ? 8.285 5.277 23.338 1.00 86.50 280 VAL A CA 1
ATOM 2186 C C . VAL A 1 280 ? 7.026 5.387 24.188 1.00 86.50 280 VAL A C 1
ATOM 2188 O O . VAL A 1 280 ? 6.676 6.471 24.645 1.00 86.50 280 VAL A O 1
ATOM 2191 N N . LEU A 1 281 ? 6.332 4.267 24.368 1.00 85.62 281 LEU A N 1
ATOM 2192 C CA . LEU A 1 281 ? 5.074 4.195 25.102 1.00 85.62 281 LEU A CA 1
ATOM 2193 C C . LEU A 1 281 ? 5.282 3.348 26.357 1.00 85.62 281 LEU A C 1
ATOM 2195 O O . LEU A 1 281 ? 5.507 2.141 26.271 1.00 85.62 281 LEU A O 1
ATOM 2199 N N . GLU A 1 282 ? 5.233 3.979 27.524 1.00 86.38 282 GLU A N 1
ATOM 2200 C CA . GLU A 1 282 ? 5.510 3.305 28.792 1.00 86.38 282 GLU A CA 1
ATOM 2201 C C . GLU A 1 282 ? 4.259 2.606 29.335 1.00 86.38 282 GLU A C 1
ATOM 2203 O O . GLU A 1 282 ? 3.197 3.220 29.464 1.00 86.38 282 GLU A O 1
ATOM 2208 N N . THR A 1 283 ? 4.349 1.317 29.667 1.00 84.94 283 THR A N 1
ATOM 2209 C CA . THR A 1 283 ? 3.222 0.647 30.336 1.00 84.94 283 THR A CA 1
ATOM 2210 C C . THR A 1 283 ? 3.030 1.202 31.756 1.00 84.94 283 THR A C 1
ATOM 2212 O O . THR A 1 283 ? 3.958 1.726 32.367 1.00 84.94 283 THR A O 1
ATOM 2215 N N . GLY A 1 284 ? 1.795 1.165 32.262 1.00 85.50 284 GLY A N 1
ATOM 2216 C CA . GLY A 1 284 ? 1.417 1.835 33.512 1.00 85.50 284 GLY A CA 1
ATOM 2217 C C . GLY A 1 284 ? 1.119 3.330 33.349 1.00 85.50 284 GLY A C 1
ATOM 2218 O O . GLY A 1 284 ? 0.707 3.972 34.313 1.00 85.50 284 GLY A O 1
ATOM 2219 N N . THR A 1 285 ? 1.280 3.885 32.142 1.00 88.06 285 THR A N 1
ATOM 2220 C CA . THR A 1 285 ? 0.958 5.285 31.835 1.00 88.06 285 THR A CA 1
ATOM 2221 C C . THR A 1 285 ? -0.317 5.416 31.000 1.00 88.06 285 THR A C 1
ATOM 2223 O O . THR A 1 285 ? -0.826 4.448 30.429 1.00 88.06 285 THR A O 1
ATOM 2226 N N . THR A 1 286 ? -0.857 6.637 30.949 1.00 88.94 286 THR A N 1
ATOM 2227 C CA . THR A 1 286 ? -1.937 7.009 30.028 1.00 88.94 286 THR A CA 1
ATOM 2228 C C . THR A 1 286 ? -1.374 7.894 28.928 1.00 88.94 286 THR A C 1
ATOM 2230 O O . THR A 1 286 ? -0.803 8.946 29.210 1.00 88.94 286 THR A O 1
ATOM 2233 N N . HIS A 1 287 ? -1.573 7.490 27.679 1.00 86.62 287 HIS A N 1
ATOM 2234 C CA . HIS A 1 287 ? -1.247 8.292 26.512 1.00 86.62 287 HIS A CA 1
ATOM 2235 C C . HIS A 1 287 ? -2.521 8.902 25.930 1.00 86.62 287 HIS A C 1
ATOM 2237 O O . HIS A 1 287 ? -3.494 8.190 25.687 1.00 86.62 287 HIS A O 1
ATOM 2243 N N . VAL A 1 288 ? -2.510 10.213 25.689 1.00 85.50 288 VAL A N 1
ATOM 2244 C CA . VAL A 1 288 ? -3.638 10.939 25.098 1.00 85.50 288 VAL A CA 1
ATOM 2245 C C . VAL A 1 288 ? -3.231 11.472 23.730 1.00 85.50 288 VAL A C 1
ATOM 2247 O O . VAL A 1 288 ? -2.337 12.311 23.638 1.00 85.50 288 VAL A O 1
ATOM 2250 N N . ALA A 1 289 ? -3.908 11.009 22.681 1.00 82.56 289 ALA A N 1
ATOM 2251 C CA . ALA A 1 289 ? -3.695 11.444 21.305 1.00 82.56 289 ALA A CA 1
ATOM 2252 C C . ALA A 1 289 ? -4.889 12.287 20.827 1.00 82.56 289 ALA A C 1
ATOM 2254 O O . ALA A 1 289 ? -6.018 11.803 20.805 1.00 82.56 289 ALA A O 1
ATOM 2255 N N . VAL A 1 290 ? -4.650 13.547 20.444 1.00 80.38 290 VAL A N 1
ATOM 2256 C CA . VAL A 1 290 ? -5.675 14.472 19.918 1.00 80.38 290 VAL A CA 1
ATOM 2257 C C . VAL A 1 290 ? -5.499 14.630 18.412 1.00 80.38 290 VAL A C 1
ATOM 2259 O O . VAL A 1 290 ? -4.382 14.849 17.948 1.00 80.38 290 VAL A O 1
ATOM 2262 N N . GLY A 1 291 ? -6.594 14.521 17.659 1.00 68.56 291 GLY A N 1
ATOM 2263 C CA . GLY A 1 291 ? -6.540 14.342 16.210 1.00 68.56 291 GLY A CA 1
ATOM 2264 C C . GLY A 1 291 ? -5.873 13.015 15.867 1.00 68.56 291 GLY A C 1
ATOM 2265 O O . GLY A 1 291 ? -4.959 12.986 15.042 1.00 68.56 291 GLY A O 1
ATOM 2266 N N . PHE A 1 292 ? -6.246 11.935 16.570 1.00 70.75 292 PHE A N 1
ATOM 2267 C CA . PHE A 1 292 ? -5.746 10.596 16.258 1.00 70.75 292 PHE A CA 1
ATOM 2268 C C . PHE A 1 292 ? -6.396 10.117 14.947 1.00 70.75 292 PHE A C 1
ATOM 2270 O O . PHE A 1 292 ? -7.298 9.285 14.892 1.00 70.75 292 PHE A O 1
ATOM 2277 N N . VAL A 1 293 ? -5.906 10.670 13.839 1.00 61.12 293 VAL A N 1
ATOM 2278 C CA . VAL A 1 293 ? -6.372 10.328 12.491 1.00 61.12 293 VAL A CA 1
ATOM 2279 C C . VAL A 1 293 ? -6.094 8.846 12.187 1.00 61.12 293 VAL A C 1
ATOM 2281 O O . VAL A 1 293 ? -6.660 8.272 11.258 1.00 61.12 293 VAL A O 1
ATOM 2284 N N . ASP A 1 294 ? -5.255 8.199 12.999 1.00 66.00 294 ASP A N 1
ATOM 2285 C CA . ASP A 1 294 ? -4.925 6.790 12.928 1.00 66.00 294 ASP A CA 1
ATOM 2286 C C . ASP A 1 294 ? -4.423 6.235 14.276 1.00 66.00 294 ASP A C 1
ATOM 2288 O O . ASP A 1 294 ? -3.956 6.949 15.162 1.00 66.00 294 ASP A O 1
ATOM 2292 N N . LEU A 1 295 ? -4.471 4.909 14.402 1.00 77.44 295 LEU A N 1
ATOM 2293 C CA . LEU A 1 295 ? -3.795 4.143 15.455 1.00 77.44 295 LEU A CA 1
ATOM 2294 C C . LEU A 1 295 ? -2.327 3.830 15.061 1.00 77.44 295 LEU A C 1
ATOM 2296 O O . LEU A 1 295 ? -1.698 2.925 15.610 1.00 77.44 295 LEU A O 1
ATOM 2300 N N . GLY A 1 296 ? -1.765 4.518 14.061 1.00 78.94 296 GLY A N 1
ATOM 2301 C CA . GLY A 1 296 ? -0.469 4.198 13.456 1.00 78.94 296 GLY A CA 1
ATOM 2302 C C . GLY A 1 296 ? 0.706 4.383 14.406 1.00 78.94 296 GLY A C 1
ATOM 2303 O O . GLY A 1 296 ? 1.674 3.620 14.359 1.00 78.94 296 GLY A O 1
ATOM 2304 N N . MET A 1 297 ? 0.576 5.311 15.354 1.00 81.31 297 MET A N 1
ATOM 2305 C CA . MET A 1 297 ? 1.513 5.454 16.467 1.00 81.31 297 MET A CA 1
ATOM 2306 C C . MET A 1 297 ? 1.593 4.187 17.324 1.00 81.31 297 MET A C 1
ATOM 2308 O O . MET A 1 297 ? 2.688 3.798 17.714 1.00 81.31 297 MET A O 1
ATOM 2312 N N . LEU A 1 298 ? 0.474 3.498 17.574 1.00 81.25 298 LEU A N 1
ATOM 2313 C CA . LEU A 1 298 ? 0.494 2.215 18.283 1.00 81.25 298 LEU A CA 1
ATOM 2314 C C . LEU A 1 298 ? 1.200 1.144 17.442 1.00 81.25 298 LEU A C 1
ATOM 2316 O O . LEU A 1 298 ? 1.991 0.367 17.970 1.00 81.25 298 LEU A O 1
ATOM 2320 N N . LEU A 1 299 ? 0.975 1.139 16.124 1.00 81.06 299 LEU A N 1
ATOM 2321 C CA . LEU A 1 299 ? 1.630 0.202 15.208 1.00 81.06 299 LEU A CA 1
ATOM 2322 C C . LEU A 1 299 ? 3.157 0.396 15.164 1.00 81.06 299 LEU A C 1
ATOM 2324 O O . LEU A 1 299 ? 3.895 -0.583 15.066 1.00 81.06 299 LEU A O 1
ATOM 2328 N N . ALA A 1 300 ? 3.644 1.636 15.226 1.00 80.25 300 ALA A N 1
ATOM 2329 C CA . ALA A 1 300 ? 5.075 1.947 15.173 1.00 80.25 300 ALA A CA 1
ATOM 2330 C C . ALA A 1 300 ? 5.748 2.090 16.546 1.00 80.25 300 ALA A C 1
ATOM 2332 O O . ALA A 1 300 ? 6.978 2.064 16.618 1.00 80.25 300 ALA A O 1
ATOM 2333 N N . GLY A 1 301 ? 4.969 2.251 17.614 1.00 80.25 301 GLY A N 1
ATOM 2334 C CA . GLY A 1 301 ? 5.445 2.577 18.950 1.00 80.25 301 GLY A CA 1
ATOM 2335 C C . GLY A 1 301 ? 6.292 1.479 19.589 1.00 80.25 301 GLY A C 1
ATOM 2336 O O . GLY A 1 301 ? 6.087 0.271 19.404 1.00 80.25 301 GLY A O 1
ATOM 2337 N N . ASP A 1 302 ? 7.265 1.904 20.388 1.00 81.69 302 ASP A N 1
ATOM 2338 C CA . ASP A 1 302 ? 8.031 1.017 21.245 1.00 81.69 302 ASP A CA 1
ATOM 2339 C C . ASP A 1 302 ? 7.425 0.983 22.642 1.00 81.69 302 ASP A C 1
ATOM 2341 O O . ASP A 1 302 ? 7.666 1.860 23.464 1.00 81.69 302 ASP A O 1
ATOM 2345 N N . LEU A 1 303 ? 6.625 -0.051 22.899 1.00 78.31 303 LEU A N 1
ATOM 2346 C CA . LEU A 1 303 ? 6.116 -0.335 24.235 1.00 78.31 303 LEU A CA 1
ATOM 2347 C C . LEU A 1 303 ? 7.281 -0.750 25.148 1.00 78.31 303 LEU A C 1
ATOM 2349 O O . LEU A 1 303 ? 7.909 -1.784 24.899 1.00 78.31 303 LEU A O 1
ATOM 2353 N N . GLN A 1 304 ? 7.575 0.061 26.165 1.00 80.06 304 GLN A N 1
ATOM 2354 C CA . GLN A 1 304 ? 8.664 -0.140 27.127 1.00 80.06 304 GLN A CA 1
ATOM 2355 C C . GLN A 1 304 ? 8.156 -0.054 28.573 1.00 80.06 304 GLN A C 1
ATOM 2357 O O . GLN A 1 304 ? 7.062 0.437 28.831 1.00 80.06 304 GLN A O 1
ATOM 2362 N N . GLY A 1 305 ? 8.976 -0.517 29.521 1.00 66.62 305 GLY A N 1
ATOM 2363 C CA . GLY A 1 305 ? 8.691 -0.410 30.955 1.00 66.62 305 GLY A CA 1
ATOM 2364 C C . GLY A 1 305 ? 7.519 -1.273 31.436 1.00 66.62 305 GLY A C 1
ATOM 2365 O O . GLY A 1 305 ? 6.779 -1.838 30.629 1.00 66.62 305 GLY A O 1
ATOM 2366 N N . GLY A 1 306 ? 7.386 -1.381 32.761 1.00 59.50 306 GLY A N 1
ATOM 2367 C CA . GLY A 1 306 ? 6.276 -2.047 33.451 1.00 59.50 306 GLY A CA 1
ATOM 2368 C C . GLY A 1 306 ? 6.653 -3.279 34.255 1.00 59.50 306 GLY A C 1
ATOM 2369 O O . GLY A 1 306 ? 7.314 -4.186 33.747 1.00 59.50 306 GLY A O 1
ATOM 2370 N N . ASP A 1 307 ? 6.156 -3.338 35.486 1.00 62.84 307 ASP A N 1
ATOM 2371 C CA . ASP A 1 307 ? 6.040 -4.595 36.224 1.00 62.84 307 ASP A CA 1
ATOM 2372 C C . ASP A 1 307 ? 5.013 -5.519 35.541 1.00 62.84 307 ASP A C 1
ATOM 2374 O O . ASP A 1 307 ? 4.119 -5.062 34.817 1.00 62.84 307 ASP A O 1
ATOM 2378 N N . GLU A 1 308 ? 5.105 -6.834 35.780 1.00 63.78 308 GLU A N 1
ATOM 2379 C CA . GLU A 1 308 ? 4.105 -7.789 35.287 1.00 63.78 308 GLU A CA 1
ATOM 2380 C C . GLU A 1 308 ? 2.684 -7.341 35.679 1.00 63.78 308 GLU A C 1
ATOM 2382 O O . GLU A 1 308 ? 2.335 -7.272 36.854 1.00 63.78 308 GLU A O 1
ATOM 2387 N N . GLY A 1 309 ? 1.845 -7.054 34.677 1.00 67.19 309 GLY A N 1
ATOM 2388 C CA . GLY A 1 309 ? 0.434 -6.703 34.871 1.00 67.19 309 GLY A CA 1
ATOM 2389 C C . GLY A 1 309 ? 0.074 -5.231 34.652 1.00 67.19 309 GLY A C 1
ATOM 2390 O O . GLY A 1 309 ? -1.118 -4.927 34.601 1.00 67.19 309 GLY A O 1
ATOM 2391 N N . GLN A 1 310 ? 1.045 -4.334 34.462 1.00 77.56 310 GLN A N 1
ATOM 2392 C CA . GLN A 1 310 ? 0.759 -2.951 34.065 1.00 77.56 310 GLN A CA 1
ATOM 2393 C C . GLN A 1 310 ? 0.401 -2.860 32.572 1.00 77.56 310 GLN A C 1
ATOM 2395 O O . GLN A 1 310 ? 0.969 -3.564 31.737 1.00 77.56 310 GLN A O 1
ATOM 2400 N N . HIS A 1 311 ? -0.566 -2.003 32.235 1.00 78.94 311 HIS A N 1
ATOM 2401 C CA . HIS A 1 311 ? -1.029 -1.770 30.865 1.00 78.94 311 HIS A CA 1
ATOM 2402 C C . HIS A 1 311 ? -0.841 -0.303 30.479 1.00 78.94 311 HIS A C 1
ATOM 2404 O O . HIS A 1 311 ? -0.846 0.578 31.336 1.00 78.94 311 HIS A O 1
ATOM 2410 N N . LEU A 1 312 ? -0.650 -0.044 29.187 1.00 84.56 312 LEU A N 1
ATOM 2411 C CA . LEU A 1 312 ? -0.766 1.300 28.630 1.00 84.56 312 LEU A CA 1
ATOM 2412 C C . LEU A 1 312 ? -2.252 1.590 28.398 1.00 84.56 312 LEU A C 1
ATOM 2414 O O . LEU A 1 312 ? -2.902 0.840 27.672 1.00 84.56 312 LEU A O 1
ATOM 2418 N N . LEU A 1 313 ? -2.768 2.685 28.954 1.00 85.62 313 LEU A N 1
ATOM 2419 C CA . LEU A 1 313 ? -4.077 3.211 28.566 1.00 85.62 313 LEU A CA 1
ATOM 2420 C C . LEU A 1 313 ? -3.888 4.204 27.414 1.00 85.62 313 LEU A C 1
ATOM 2422 O O . LEU A 1 313 ? -3.245 5.235 27.592 1.00 85.62 313 LEU A O 1
ATOM 2426 N N . PHE A 1 314 ? -4.430 3.906 26.235 1.00 84.44 314 PHE A N 1
ATOM 2427 C CA . PHE A 1 314 ? -4.365 4.804 25.079 1.00 84.44 314 PHE A CA 1
ATOM 2428 C C . PHE A 1 314 ? -5.733 5.443 24.825 1.00 84.44 314 PHE A C 1
ATOM 2430 O O . PHE A 1 314 ? -6.695 4.753 24.496 1.00 84.44 314 PHE A O 1
ATOM 2437 N N . CYS A 1 315 ? -5.809 6.766 24.948 1.00 83.25 315 CYS A N 1
ATOM 2438 C CA . CYS A 1 315 ? -7.023 7.553 24.757 1.00 83.25 315 CYS A CA 1
ATOM 2439 C C . CYS A 1 315 ? -6.902 8.404 23.489 1.00 83.25 315 CYS A C 1
ATOM 2441 O O . CYS A 1 315 ? -6.126 9.361 23.453 1.00 83.25 315 CYS A O 1
ATOM 2443 N N . GLY A 1 316 ? -7.681 8.077 22.460 1.00 81.00 316 GLY A N 1
ATOM 2444 C CA . GLY A 1 316 ? -7.761 8.856 21.227 1.00 81.00 316 GLY A CA 1
ATOM 2445 C C . GLY A 1 316 ? -8.956 9.815 21.217 1.00 81.00 316 GLY A C 1
ATOM 2446 O O . GLY A 1 316 ? -10.085 9.388 21.442 1.00 81.00 316 GLY A O 1
ATOM 2447 N N . TYR A 1 317 ? -8.722 11.090 20.902 1.00 82.50 317 TYR A N 1
ATOM 2448 C CA . TYR A 1 317 ? -9.749 12.090 20.588 1.00 82.50 317 TYR A CA 1
ATOM 2449 C C . TYR A 1 317 ? -9.671 12.469 19.109 1.00 82.50 317 TYR A C 1
ATOM 2451 O O . TYR A 1 317 ? -8.637 12.956 18.653 1.00 82.50 317 TYR A O 1
ATOM 2459 N N . GLU A 1 318 ? -10.743 12.254 18.352 1.00 82.56 318 GLU A N 1
ATOM 2460 C CA . GLU A 1 318 ? -10.792 12.489 16.905 1.00 82.56 318 GLU A CA 1
ATOM 2461 C C . GLU A 1 318 ? -12.121 13.142 16.523 1.00 82.56 318 GLU A C 1
ATOM 2463 O O . GLU A 1 318 ? -13.172 12.792 17.062 1.00 82.56 318 GLU A O 1
ATOM 2468 N N . SER A 1 319 ? -12.069 14.119 15.617 1.00 80.06 319 SER A N 1
ATOM 2469 C CA . SER A 1 319 ? -13.253 14.842 15.142 1.00 80.06 319 SER A CA 1
ATOM 2470 C C . SER A 1 319 ? -13.912 14.148 13.947 1.00 80.06 319 SER A C 1
ATOM 2472 O O . SER A 1 319 ? -15.106 14.316 13.711 1.00 80.06 319 SER A O 1
ATOM 2474 N N . CYS A 1 320 ? -13.161 13.338 13.200 1.00 81.06 320 CYS A N 1
ATOM 2475 C CA . CYS A 1 320 ? -13.645 12.550 12.077 1.00 81.06 320 CYS A CA 1
ATOM 2476 C C . CYS A 1 320 ? -14.386 11.286 12.553 1.00 81.06 320 CYS A C 1
ATOM 2478 O O . CYS A 1 320 ? -13.768 10.265 12.869 1.00 81.06 320 CYS A O 1
ATOM 2480 N N . ALA A 1 321 ? -15.725 11.305 12.510 1.00 84.56 321 ALA A N 1
ATOM 2481 C CA . ALA A 1 321 ? -16.571 10.162 12.882 1.00 84.56 321 ALA A CA 1
ATOM 2482 C C . ALA A 1 321 ? -16.220 8.865 12.124 1.00 84.56 321 ALA A C 1
ATOM 2484 O O . ALA A 1 321 ? -16.310 7.767 12.675 1.00 84.56 321 ALA A O 1
ATOM 2485 N N . PHE A 1 322 ? -15.756 8.982 10.877 1.00 85.81 322 PHE A N 1
ATOM 2486 C CA . PHE A 1 322 ? -15.284 7.851 10.081 1.00 85.81 322 PHE A CA 1
ATOM 2487 C C . PHE A 1 322 ? -14.057 7.161 10.692 1.00 85.81 322 PHE A C 1
ATOM 2489 O O . PHE A 1 322 ? -14.017 5.930 10.749 1.00 85.81 322 PHE A O 1
ATOM 2496 N N . ASN A 1 323 ? -13.080 7.926 11.184 1.00 84.81 323 ASN A N 1
ATOM 2497 C CA . ASN A 1 323 ? -11.893 7.367 11.833 1.00 84.81 323 ASN A CA 1
ATOM 2498 C C . ASN A 1 323 ? -12.240 6.737 13.177 1.00 84.81 323 ASN A C 1
ATOM 2500 O O . ASN A 1 323 ? -11.727 5.660 13.481 1.00 84.81 323 ASN A O 1
ATOM 2504 N N . CYS A 1 324 ? -13.165 7.334 13.931 1.00 86.62 324 CYS A N 1
ATOM 2505 C CA . CYS A 1 324 ? -13.708 6.727 15.145 1.00 86.62 324 CYS A CA 1
ATOM 2506 C C . CYS A 1 324 ? -14.376 5.375 14.841 1.00 86.62 324 CYS A C 1
ATOM 2508 O O . CYS A 1 324 ? -14.033 4.369 15.461 1.00 86.62 324 CYS A O 1
ATOM 2510 N N . ALA A 1 325 ? -15.256 5.316 13.833 1.00 89.19 325 ALA A N 1
ATOM 2511 C CA . ALA A 1 325 ? -15.926 4.080 13.424 1.00 89.19 325 ALA A CA 1
ATOM 2512 C C . ALA A 1 325 ? -14.928 3.005 12.961 1.00 89.19 325 ALA A C 1
ATOM 2514 O O . ALA A 1 325 ? -14.998 1.856 13.399 1.00 89.19 325 ALA A O 1
ATOM 2515 N N . LYS A 1 326 ? -13.961 3.367 12.106 1.00 90.00 326 LYS A N 1
ATOM 2516 C CA . LYS A 1 326 ? -12.931 2.436 11.618 1.00 90.00 326 LYS A CA 1
ATOM 2517 C C . LYS A 1 326 ? -12.036 1.931 12.755 1.00 90.00 326 LYS A C 1
ATOM 2519 O O . LYS A 1 326 ? -11.723 0.743 12.790 1.00 90.00 326 LYS A O 1
ATOM 2524 N N . SER A 1 327 ? -11.663 2.804 13.692 1.00 89.12 327 SER A N 1
ATOM 2525 C CA . SER A 1 327 ? -10.872 2.445 14.878 1.00 89.12 327 SER A CA 1
ATOM 2526 C C . SER A 1 327 ? -11.628 1.487 15.792 1.00 89.12 327 SER A C 1
ATOM 2528 O O . SER A 1 327 ? -11.045 0.501 16.231 1.00 89.12 327 SER A O 1
ATOM 2530 N N . ALA A 1 328 ? -12.926 1.715 16.016 1.00 89.19 328 ALA A N 1
ATOM 2531 C CA . ALA A 1 328 ? -13.768 0.814 16.800 1.00 89.19 328 ALA A CA 1
ATOM 2532 C C . ALA A 1 328 ? -13.847 -0.584 16.166 1.00 89.19 328 ALA A C 1
ATOM 2534 O O . ALA A 1 328 ? -13.689 -1.584 16.859 1.00 89.19 328 ALA A O 1
ATOM 2535 N N . VAL A 1 329 ? -14.010 -0.674 14.842 1.00 91.75 329 VAL A N 1
ATOM 2536 C CA . VAL A 1 329 ? -14.002 -1.970 14.142 1.00 91.75 329 VAL A CA 1
ATOM 2537 C C . VAL A 1 329 ? -12.636 -2.653 14.245 1.00 91.75 329 VAL A C 1
ATOM 2539 O O . VAL A 1 329 ? -12.567 -3.838 14.560 1.00 91.75 329 VAL A O 1
ATOM 2542 N N . LEU A 1 330 ? -11.542 -1.924 14.009 1.00 90.75 330 LEU A N 1
ATOM 2543 C CA . LEU A 1 330 ? -10.188 -2.477 14.109 1.00 90.75 330 LEU A CA 1
ATOM 2544 C C . LEU A 1 330 ? -9.848 -2.936 15.524 1.00 90.75 330 LEU A C 1
ATOM 2546 O O . LEU A 1 330 ? -9.201 -3.969 15.671 1.00 90.75 330 LEU A O 1
ATOM 2550 N N . TRP A 1 331 ? -10.312 -2.214 16.544 1.00 88.19 331 TRP A N 1
ATOM 2551 C CA . TRP A 1 331 ? -10.215 -2.646 17.931 1.00 88.19 331 TRP A CA 1
ATOM 2552 C C . TRP A 1 331 ? -10.845 -4.028 18.099 1.00 88.19 331 TRP A C 1
ATOM 2554 O O . TRP A 1 331 ? -10.131 -4.963 18.442 1.00 88.19 331 TRP A O 1
ATOM 2564 N N . GLN A 1 332 ? -12.114 -4.203 17.710 1.00 89.62 332 GLN A N 1
ATOM 2565 C CA . GLN A 1 332 ? -12.795 -5.503 17.796 1.00 89.62 332 GLN A CA 1
ATOM 2566 C C . GLN A 1 332 ? -12.076 -6.609 17.002 1.00 89.62 332 GLN A C 1
ATOM 2568 O O . GLN A 1 332 ? -11.991 -7.744 17.463 1.00 89.62 332 GLN A O 1
ATOM 2573 N N . MET 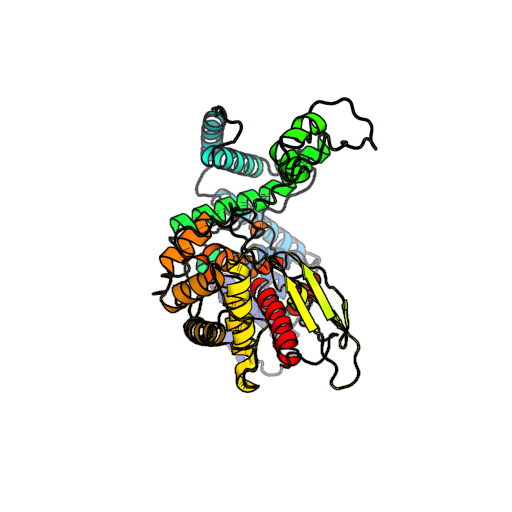A 1 333 ? -11.509 -6.295 15.830 1.00 91.44 333 MET A N 1
ATOM 2574 C CA . MET A 1 333 ? -10.743 -7.266 15.030 1.00 91.44 333 MET A CA 1
ATOM 2575 C C . MET A 1 333 ? -9.418 -7.689 15.682 1.00 91.44 333 MET A C 1
ATOM 2577 O O . MET A 1 333 ? -8.959 -8.811 15.464 1.00 91.44 333 MET A O 1
ATOM 2581 N N . LEU A 1 334 ? -8.777 -6.794 16.437 1.00 87.44 334 LEU A N 1
ATOM 2582 C CA . LEU A 1 334 ? -7.507 -7.050 17.122 1.00 87.44 334 LEU A CA 1
ATOM 2583 C C . LEU A 1 334 ? -7.715 -7.650 18.520 1.00 87.44 334 LEU A C 1
ATOM 2585 O O . LEU A 1 334 ? -6.829 -8.342 19.030 1.00 87.44 334 LEU A O 1
ATOM 2589 N N . SER A 1 335 ? -8.878 -7.420 19.130 1.00 84.12 335 SER A N 1
ATOM 2590 C CA . SER A 1 335 ? -9.230 -7.927 20.450 1.00 84.12 335 SER A CA 1
ATOM 2591 C C . SER A 1 335 ? -9.362 -9.454 20.453 1.00 84.12 335 SER A C 1
ATOM 2593 O O . SER A 1 335 ? -10.257 -10.041 19.852 1.00 84.12 335 SER A O 1
ATOM 2595 N N . ARG A 1 336 ? -8.484 -10.107 21.224 1.00 68.81 336 ARG A N 1
ATOM 2596 C CA . ARG A 1 336 ? -8.627 -11.497 21.705 1.00 68.81 336 ARG A CA 1
ATOM 2597 C C . ARG A 1 336 ? -8.869 -12.603 20.654 1.00 68.81 336 ARG A C 1
ATOM 2599 O O . ARG A 1 336 ? -9.658 -13.513 20.925 1.00 68.81 336 ARG A O 1
ATOM 2606 N N . PRO A 1 337 ? -8.157 -12.660 19.516 1.00 77.62 337 PRO A N 1
ATOM 2607 C CA . PRO A 1 337 ? -8.159 -13.892 18.739 1.00 77.62 337 PRO A CA 1
ATOM 2608 C C . PRO A 1 337 ? -7.458 -15.013 19.508 1.00 77.62 337 PRO A C 1
ATOM 2610 O O . PRO A 1 337 ? -6.523 -14.790 20.294 1.00 77.62 337 PRO A O 1
ATOM 2613 N N . SER A 1 338 ? -7.905 -16.244 19.257 1.00 76.56 338 SER A N 1
ATOM 2614 C CA . SER A 1 338 ? -7.235 -17.437 19.764 1.00 76.56 338 SER A CA 1
ATOM 2615 C C . SER A 1 338 ? -5.768 -17.434 19.313 1.00 76.56 338 SER A C 1
ATOM 2617 O O . SER A 1 338 ? -5.438 -16.875 18.269 1.00 76.56 338 SER A O 1
ATOM 2619 N N . VAL A 1 339 ? -4.865 -18.062 20.077 1.00 75.19 339 VAL A N 1
ATOM 2620 C CA . VAL A 1 339 ? -3.433 -18.117 19.709 1.00 75.19 339 VAL A CA 1
ATOM 2621 C C . VAL A 1 339 ? -3.234 -18.697 18.304 1.00 75.19 339 VAL A C 1
ATOM 2623 O O . VAL A 1 339 ? -2.367 -18.217 17.580 1.00 75.19 339 VAL A O 1
ATOM 2626 N N . ALA A 1 340 ? -4.060 -19.674 17.915 1.00 78.81 340 ALA A N 1
ATOM 2627 C CA . ALA A 1 340 ? -4.023 -20.295 16.595 1.00 78.81 340 ALA A CA 1
ATOM 2628 C C . ALA A 1 340 ? -4.452 -19.337 15.468 1.00 78.81 340 ALA A C 1
ATOM 2630 O O . ALA A 1 340 ? -3.947 -19.449 14.357 1.00 78.81 340 ALA A O 1
ATOM 2631 N N . ASP A 1 341 ? -5.320 -18.366 15.765 1.00 86.62 341 ASP A N 1
ATOM 2632 C CA . ASP A 1 341 ? -5.903 -17.458 14.771 1.00 86.62 341 ASP A CA 1
ATOM 2633 C C . ASP A 1 341 ? -5.226 -16.079 14.731 1.00 86.62 341 ASP A C 1
ATOM 2635 O O . ASP A 1 341 ? -5.596 -15.238 13.912 1.00 86.62 341 ASP A O 1
ATOM 2639 N N . ARG A 1 342 ? -4.238 -15.812 15.599 1.00 87.75 342 ARG A N 1
ATOM 2640 C CA . ARG A 1 342 ? -3.615 -14.480 15.742 1.00 87.75 342 ARG A CA 1
ATOM 2641 C C . ARG A 1 342 ? -3.048 -13.930 14.440 1.00 87.75 342 ARG A C 1
ATOM 2643 O O . ARG A 1 342 ? -3.291 -12.772 14.125 1.00 87.75 342 ARG A O 1
ATOM 2650 N N . GLU A 1 343 ? -2.296 -14.734 13.693 1.00 90.00 343 GLU A N 1
ATOM 2651 C CA . GLU A 1 343 ? -1.714 -14.276 12.426 1.00 90.00 343 GLU A CA 1
ATOM 2652 C C . GLU A 1 343 ? -2.804 -13.970 11.395 1.00 90.00 343 GLU A C 1
ATOM 2654 O O . GLU A 1 343 ? -2.776 -12.920 10.754 1.00 90.00 343 GLU A O 1
ATOM 2659 N N . ALA A 1 344 ? -3.805 -14.842 11.282 1.00 91.69 344 ALA A N 1
ATOM 2660 C CA . ALA A 1 344 ? -4.900 -14.650 10.345 1.00 91.69 344 ALA A CA 1
ATOM 2661 C C . ALA A 1 344 ? -5.746 -13.412 10.699 1.00 91.69 344 ALA A C 1
ATOM 2663 O O . ALA A 1 344 ? -6.109 -12.628 9.820 1.00 91.69 344 ALA A O 1
ATOM 2664 N N . ALA A 1 345 ? -6.001 -13.179 11.990 1.00 92.81 345 ALA A N 1
ATOM 2665 C CA . ALA A 1 345 ? -6.660 -11.972 12.481 1.00 92.81 345 ALA A CA 1
ATOM 2666 C C . ALA A 1 345 ? -5.823 -10.709 12.210 1.00 92.81 345 ALA A C 1
ATOM 2668 O O . ALA A 1 345 ? -6.371 -9.721 11.723 1.00 92.81 345 ALA A O 1
ATOM 2669 N N . ALA A 1 346 ? -4.500 -10.756 12.416 1.00 92.81 346 ALA A N 1
ATOM 2670 C CA . ALA A 1 346 ? -3.592 -9.660 12.066 1.00 92.81 346 ALA A CA 1
ATOM 2671 C C . ALA A 1 346 ? -3.641 -9.336 10.562 1.00 92.81 346 ALA A C 1
ATOM 2673 O O . ALA A 1 346 ? -3.737 -8.171 10.186 1.00 92.81 346 ALA A O 1
ATOM 2674 N N . ARG A 1 347 ? -3.653 -10.348 9.684 1.00 94.88 347 ARG A N 1
ATOM 2675 C CA . ARG A 1 347 ? -3.808 -10.155 8.227 1.00 94.88 347 ARG A CA 1
ATOM 2676 C C . ARG A 1 347 ? -5.137 -9.495 7.872 1.00 94.88 347 ARG A C 1
ATOM 2678 O O . ARG A 1 347 ? -5.156 -8.548 7.084 1.00 94.88 347 ARG A O 1
ATOM 2685 N N . CYS A 1 348 ? -6.234 -9.953 8.475 1.00 95.56 348 CYS A N 1
ATOM 2686 C CA . CYS A 1 348 ? -7.554 -9.358 8.268 1.00 95.56 348 CYS A CA 1
ATOM 2687 C C . CYS A 1 348 ? -7.584 -7.893 8.729 1.00 95.56 348 CYS A C 1
ATOM 2689 O O . CYS A 1 348 ? -8.053 -7.022 7.996 1.00 95.56 348 CYS A O 1
ATOM 2691 N N . ALA A 1 349 ? -7.040 -7.603 9.914 1.00 94.12 349 ALA A N 1
ATOM 2692 C CA . ALA A 1 349 ? -6.950 -6.246 10.440 1.00 94.12 349 ALA A CA 1
ATOM 2693 C C . ALA A 1 349 ? -6.069 -5.350 9.554 1.00 94.12 349 ALA A C 1
ATOM 2695 O O . ALA A 1 349 ? -6.468 -4.228 9.255 1.00 94.12 349 ALA A O 1
ATOM 2696 N N . ALA A 1 350 ? -4.931 -5.846 9.051 1.00 93.31 350 ALA A N 1
ATOM 2697 C CA . ALA A 1 350 ? -4.072 -5.124 8.107 1.00 93.31 350 ALA A CA 1
ATOM 2698 C C . ALA A 1 350 ? -4.816 -4.731 6.830 1.00 93.31 350 ALA A C 1
ATOM 2700 O O . ALA A 1 350 ? -4.741 -3.580 6.401 1.00 93.31 350 ALA A O 1
ATOM 2701 N N . GLN A 1 351 ? -5.584 -5.654 6.251 1.00 94.75 351 GLN A N 1
ATOM 2702 C CA . GLN A 1 351 ? -6.371 -5.376 5.050 1.00 94.75 351 GLN A CA 1
ATOM 2703 C C . GLN A 1 351 ? -7.406 -4.258 5.275 1.00 94.75 351 GLN A C 1
ATOM 2705 O O . GLN A 1 351 ? -7.599 -3.401 4.409 1.00 94.75 351 GLN A O 1
ATOM 2710 N N . VAL A 1 352 ? -8.054 -4.218 6.443 1.00 93.56 352 VAL A N 1
ATOM 2711 C CA . VAL A 1 352 ? -8.997 -3.144 6.806 1.00 93.56 352 VAL A CA 1
ATOM 2712 C C . VAL A 1 352 ? -8.259 -1.835 7.094 1.00 93.56 352 VAL A C 1
ATOM 2714 O O . VAL A 1 352 ? -8.644 -0.779 6.585 1.00 93.56 352 VAL A O 1
ATOM 2717 N N . TRP A 1 353 ? -7.169 -1.897 7.860 1.00 91.38 353 TRP A N 1
ATOM 2718 C CA . TRP A 1 353 ? -6.357 -0.749 8.258 1.00 91.38 353 TRP A CA 1
ATOM 2719 C C . TRP A 1 353 ? -5.840 0.021 7.050 1.00 91.38 353 TRP A C 1
ATOM 2721 O O . TRP A 1 353 ? -6.116 1.212 6.914 1.00 91.38 353 TRP A O 1
ATOM 2731 N N . PHE A 1 354 ? -5.187 -0.682 6.128 1.00 88.75 354 PHE A N 1
ATOM 2732 C CA . PHE A 1 354 ? -4.569 -0.105 4.937 1.00 88.75 354 PHE A CA 1
ATOM 2733 C C . PHE A 1 354 ? -5.541 0.100 3.775 1.00 88.75 354 PHE A C 1
ATOM 2735 O O . PHE A 1 354 ? -5.116 0.466 2.681 1.00 88.75 354 PHE A O 1
ATOM 2742 N N . SER A 1 355 ? -6.845 -0.112 3.998 1.00 89.44 355 SER A N 1
ATOM 2743 C CA . SER A 1 355 ? -7.877 0.037 2.968 1.00 89.44 355 SER A CA 1
ATOM 2744 C C . SER A 1 355 ? -7.608 -0.821 1.718 1.00 89.44 355 SER A C 1
ATOM 2746 O O . SER A 1 355 ? -7.981 -0.439 0.607 1.00 89.44 355 SER A O 1
ATOM 2748 N N . ALA A 1 356 ? -6.981 -1.983 1.915 1.00 91.88 356 ALA A N 1
ATOM 2749 C CA . ALA A 1 356 ? -6.632 -2.927 0.864 1.00 91.88 356 ALA A CA 1
ATOM 2750 C C . ALA A 1 356 ? -7.880 -3.608 0.276 1.00 91.88 356 ALA A C 1
ATOM 2752 O O . ALA A 1 356 ? -9.011 -3.435 0.745 1.00 91.88 356 ALA A O 1
ATOM 2753 N N . THR A 1 357 ? -7.687 -4.426 -0.754 1.00 93.94 357 THR A N 1
ATOM 2754 C CA . THR A 1 357 ? -8.692 -5.436 -1.111 1.00 93.94 357 THR A CA 1
ATOM 2755 C C . THR A 1 357 ? -8.817 -6.476 0.002 1.00 93.94 357 THR A C 1
ATOM 2757 O O . THR A 1 357 ? -7.910 -6.668 0.813 1.00 93.94 357 THR A O 1
ATOM 2760 N N . TRP A 1 358 ? -9.977 -7.123 0.074 1.00 95.69 358 TRP A N 1
ATOM 2761 C CA . TRP A 1 358 ? -10.318 -8.040 1.153 1.00 95.69 358 TRP A CA 1
ATOM 2762 C C . TRP A 1 358 ? -10.453 -9.461 0.640 1.00 95.69 358 TRP A C 1
ATOM 2764 O O . TRP A 1 358 ? -11.110 -9.711 -0.375 1.00 95.69 358 TRP A O 1
ATOM 2774 N N . THR A 1 359 ? -9.889 -10.408 1.384 1.00 96.56 359 THR A N 1
ATOM 2775 C CA . THR A 1 359 ? -10.231 -11.825 1.238 1.00 96.56 359 THR A CA 1
ATOM 2776 C C . THR A 1 359 ? -11.629 -12.100 1.802 1.00 96.56 359 THR A C 1
ATOM 2778 O O . THR A 1 359 ? -12.226 -11.288 2.519 1.00 96.56 359 THR A O 1
ATOM 2781 N N . ARG A 1 360 ? -12.158 -13.298 1.527 1.00 95.56 360 ARG A N 1
ATOM 2782 C CA . ARG A 1 360 ? -13.405 -13.769 2.153 1.00 95.56 360 ARG A CA 1
ATOM 2783 C C . ARG A 1 360 ? -13.317 -13.778 3.680 1.00 95.56 360 ARG A C 1
ATOM 2785 O O . ARG A 1 360 ? -14.286 -13.420 4.342 1.00 95.56 360 ARG A O 1
ATOM 2792 N N . GLN A 1 361 ? -12.167 -14.172 4.226 1.00 95.56 361 GLN A N 1
ATOM 2793 C CA . GLN A 1 361 ? -11.947 -14.211 5.668 1.00 95.56 361 GLN A CA 1
ATOM 2794 C C . GLN A 1 361 ? -12.035 -12.810 6.277 1.00 95.56 361 GLN A C 1
ATOM 2796 O O . GLN A 1 361 ? -12.773 -12.620 7.240 1.00 95.56 361 GLN A O 1
ATOM 2801 N N . THR A 1 362 ? -11.380 -11.824 5.660 1.00 96.75 362 THR A N 1
ATOM 2802 C CA . THR A 1 362 ? -11.441 -10.423 6.091 1.00 96.75 362 THR A CA 1
ATOM 2803 C C . THR A 1 362 ? -12.853 -9.869 6.018 1.00 96.75 362 THR A C 1
ATOM 2805 O O . THR A 1 362 ? -13.305 -9.249 6.973 1.00 96.75 362 THR A O 1
ATOM 2808 N N . SER A 1 363 ? -13.586 -10.137 4.931 1.00 95.81 363 SER A N 1
ATOM 2809 C CA . SER A 1 363 ? -14.977 -9.689 4.796 1.00 95.81 363 SER A CA 1
ATOM 2810 C C . SER A 1 363 ? -15.871 -10.244 5.912 1.00 95.81 363 SER A C 1
ATOM 2812 O O . SER A 1 363 ? -16.705 -9.515 6.445 1.00 95.81 363 SER A O 1
ATOM 2814 N N . ASN A 1 364 ? -15.694 -11.516 6.283 1.00 95.19 364 ASN A N 1
ATOM 2815 C CA . ASN A 1 364 ? -16.449 -12.137 7.372 1.00 95.19 364 ASN A CA 1
ATOM 2816 C C . ASN A 1 364 ? -16.041 -11.567 8.740 1.00 95.19 364 ASN A C 1
ATOM 2818 O O . ASN A 1 364 ? -16.907 -11.229 9.543 1.00 95.19 364 ASN A O 1
ATOM 2822 N N . ALA A 1 365 ? -14.735 -11.438 8.994 1.00 95.19 365 ALA A N 1
ATOM 2823 C CA . ALA A 1 365 ? -14.207 -10.888 10.241 1.00 95.19 365 ALA A CA 1
ATOM 2824 C C . ALA A 1 365 ? -14.649 -9.431 10.447 1.00 95.19 365 ALA A C 1
ATOM 2826 O O . ALA A 1 365 ? -15.078 -9.066 11.537 1.00 95.19 365 ALA A O 1
ATOM 2827 N N . PHE A 1 366 ? -14.624 -8.626 9.383 1.00 96.38 366 PHE A N 1
ATOM 2828 C CA . PHE A 1 366 ? -15.113 -7.252 9.389 1.00 96.38 366 PHE A CA 1
ATOM 2829 C C . PHE A 1 366 ? -16.605 -7.183 9.732 1.00 96.38 366 PHE A C 1
ATOM 2831 O O . PHE A 1 366 ? -16.991 -6.413 10.604 1.00 96.38 366 PHE A O 1
ATOM 2838 N N . ALA A 1 367 ? -17.445 -8.014 9.106 1.00 95.75 367 ALA A N 1
ATOM 2839 C CA . ALA A 1 367 ? -18.881 -8.030 9.391 1.00 95.75 367 ALA A CA 1
ATOM 2840 C C . ALA A 1 367 ? -19.179 -8.361 10.866 1.00 95.75 367 ALA A C 1
ATOM 2842 O O . ALA A 1 367 ? -20.024 -7.713 11.481 1.00 95.75 367 ALA A O 1
ATOM 2843 N N . VAL A 1 368 ? -18.458 -9.326 11.449 1.00 94.56 368 VAL A N 1
ATOM 2844 C CA . VAL A 1 368 ? -18.565 -9.659 12.880 1.00 94.56 368 VAL A CA 1
ATOM 2845 C C . VAL A 1 368 ? -18.113 -8.484 13.751 1.00 94.56 368 VAL A C 1
ATOM 2847 O O . VAL A 1 368 ? -18.844 -8.083 14.655 1.00 94.56 368 VAL A O 1
ATOM 2850 N N . ALA A 1 369 ? -16.957 -7.896 13.443 1.00 94.50 369 ALA A N 1
ATOM 2851 C CA . ALA A 1 369 ? -16.391 -6.780 14.194 1.00 94.50 369 ALA A CA 1
ATOM 2852 C C . ALA A 1 369 ? -17.276 -5.523 14.155 1.00 94.50 369 ALA A C 1
ATOM 2854 O O . ALA A 1 369 ? -17.409 -4.836 15.164 1.00 94.50 369 ALA A O 1
ATOM 2855 N N . VAL A 1 370 ? -17.949 -5.245 13.032 1.00 94.62 370 VAL A N 1
ATOM 2856 C CA . VAL A 1 370 ? -18.940 -4.161 12.937 1.00 94.62 370 VAL A CA 1
ATOM 2857 C C . VAL A 1 370 ? -20.113 -4.409 13.885 1.00 94.62 370 VAL A C 1
ATOM 2859 O O . VAL A 1 370 ? -20.512 -3.495 14.601 1.00 94.62 370 VAL A O 1
ATOM 2862 N N . GLN A 1 371 ? -20.657 -5.630 13.941 1.00 93.12 371 GLN A N 1
ATOM 2863 C CA . GLN A 1 371 ? -21.751 -5.938 14.874 1.00 93.12 371 GLN A CA 1
ATOM 2864 C C . GLN A 1 371 ? -21.304 -5.813 16.332 1.00 93.12 371 GLN A C 1
ATOM 2866 O O . GLN A 1 371 ? -22.028 -5.240 17.143 1.00 93.12 371 GLN A O 1
ATOM 2871 N N . GLN A 1 372 ? -20.098 -6.290 16.651 1.00 91.25 372 GLN A N 1
ATOM 2872 C CA . GLN A 1 372 ? -19.518 -6.157 17.986 1.00 91.25 372 GLN A CA 1
ATOM 2873 C C . GLN A 1 372 ? -19.349 -4.688 18.376 1.00 91.25 372 GLN A C 1
ATOM 2875 O O . GLN A 1 372 ? -19.842 -4.297 19.429 1.00 91.25 372 GLN A O 1
ATOM 2880 N N . ALA A 1 373 ? -18.764 -3.868 17.496 1.00 90.38 373 ALA A N 1
ATOM 2881 C CA . ALA A 1 373 ? -18.574 -2.436 17.719 1.00 90.38 373 ALA A CA 1
ATOM 2882 C C . ALA A 1 373 ? -19.907 -1.702 17.940 1.00 90.38 373 ALA A C 1
ATOM 2884 O O . ALA A 1 373 ? -19.991 -0.828 18.794 1.00 90.38 373 ALA A O 1
ATOM 2885 N N . LYS A 1 374 ? -20.972 -2.087 17.224 1.00 89.19 374 LYS A N 1
ATOM 2886 C CA . LYS A 1 374 ? -22.325 -1.542 17.435 1.00 89.19 374 LYS A CA 1
ATOM 2887 C C . LYS A 1 374 ? -22.918 -1.917 18.790 1.00 89.19 374 LYS A C 1
ATOM 2889 O O . LYS A 1 374 ? -23.634 -1.121 19.388 1.00 89.19 374 LYS A O 1
ATOM 2894 N N . SER A 1 375 ? -22.681 -3.151 19.229 1.00 86.00 375 SER A N 1
ATOM 2895 C CA . SER A 1 375 ? -23.206 -3.683 20.489 1.00 86.00 375 SER A CA 1
ATOM 2896 C C . SER A 1 375 ? -22.348 -3.346 21.709 1.00 86.00 375 SER A C 1
ATOM 2898 O O . SER A 1 375 ? -22.726 -3.707 22.823 1.00 86.00 375 SER A O 1
ATOM 2900 N N . ASP A 1 376 ? -21.200 -2.695 21.509 1.00 79.44 376 ASP A N 1
ATOM 2901 C CA . ASP A 1 376 ? -20.255 -2.401 22.577 1.00 79.44 376 ASP A CA 1
ATOM 2902 C C . ASP A 1 376 ? -20.873 -1.407 23.569 1.00 79.44 376 ASP A C 1
ATOM 2904 O O . ASP A 1 376 ? -21.123 -0.237 23.272 1.00 79.44 376 ASP A O 1
ATOM 2908 N N . SER A 1 377 ? -21.170 -1.920 24.762 1.00 63.66 377 SER A N 1
ATOM 2909 C CA . SER A 1 377 ? -21.752 -1.167 25.867 1.00 63.66 377 SER A CA 1
ATOM 2910 C C . SER A 1 377 ? -20.700 -0.529 26.777 1.00 63.66 377 SER A C 1
ATOM 2912 O O . SER A 1 377 ? -21.072 0.083 27.781 1.00 63.66 377 SER A O 1
ATOM 2914 N N . SER A 1 378 ? -19.403 -0.685 26.483 1.00 65.50 3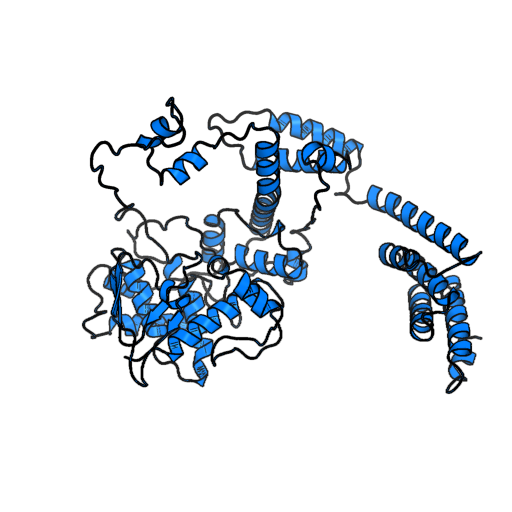78 SER A N 1
ATOM 2915 C CA . SER A 1 378 ? -18.358 0.029 27.212 1.00 65.50 378 SER A CA 1
ATOM 2916 C C . SER A 1 378 ? -18.528 1.538 27.002 1.00 65.50 378 SER A C 1
ATOM 2918 O O . SER A 1 378 ? -18.774 2.028 25.900 1.00 65.50 378 SER A O 1
ATOM 2920 N N . THR A 1 379 ? -18.416 2.312 28.082 1.00 49.91 379 THR A N 1
ATOM 2921 C CA . THR A 1 379 ? -18.655 3.767 28.078 1.00 49.91 379 THR A CA 1
ATOM 2922 C C . THR A 1 379 ? -17.672 4.561 27.209 1.00 49.91 379 THR A C 1
ATOM 2924 O O . THR A 1 379 ? -17.872 5.755 27.030 1.00 49.91 379 THR A O 1
ATOM 2927 N N . ILE A 1 380 ? -16.614 3.925 26.693 1.00 55.19 380 ILE A N 1
ATOM 2928 C CA . ILE A 1 380 ? -15.509 4.571 25.966 1.00 55.19 380 ILE A CA 1
ATOM 2929 C C . ILE A 1 380 ? -15.732 4.541 24.445 1.00 55.19 380 ILE A C 1
ATOM 2931 O O . ILE A 1 380 ? -15.314 5.467 23.756 1.00 55.19 380 ILE A O 1
ATOM 2935 N N . LEU A 1 381 ? -16.413 3.516 23.919 1.00 58.69 381 LEU A N 1
ATOM 2936 C CA . LEU A 1 381 ? -16.615 3.328 22.475 1.00 58.69 381 LEU A CA 1
ATOM 2937 C C . LEU A 1 381 ? -18.075 3.398 22.034 1.00 58.69 381 LEU A C 1
ATOM 2939 O O . LEU A 1 381 ? -18.331 3.178 20.853 1.00 58.69 381 LEU A O 1
ATOM 2943 N N . ARG A 1 382 ? -19.018 3.690 22.945 1.00 65.75 382 ARG A N 1
ATOM 2944 C CA . ARG A 1 382 ? -20.453 3.683 22.641 1.00 65.75 382 ARG A CA 1
ATOM 2945 C C . ARG A 1 382 ? -20.727 4.519 21.382 1.00 65.75 382 ARG A C 1
ATOM 2947 O O . ARG A 1 382 ? -20.606 5.745 21.430 1.00 65.75 382 ARG A O 1
ATOM 2954 N N . PRO A 1 383 ? -21.079 3.882 20.254 1.00 70.19 383 PRO A N 1
ATOM 2955 C CA . PRO A 1 383 ? -21.235 4.605 19.011 1.00 70.19 383 PRO A CA 1
ATOM 2956 C C . PRO A 1 383 ? -22.532 5.408 19.076 1.00 70.19 383 PRO A C 1
ATOM 2958 O O . PRO A 1 383 ? -23.621 4.853 19.223 1.00 70.19 383 PRO A O 1
ATOM 2961 N N . GLU A 1 384 ? -22.414 6.725 18.962 1.00 80.06 384 GLU A N 1
ATOM 2962 C CA . GLU A 1 384 ? -23.538 7.658 18.914 1.00 80.06 384 GLU A CA 1
ATOM 2963 C C . GLU A 1 384 ? -23.428 8.544 17.663 1.00 80.06 384 GLU A C 1
ATOM 2965 O O . GLU A 1 384 ? -22.365 8.655 17.043 1.00 80.06 384 GLU A O 1
ATOM 2970 N N . GLY A 1 385 ? -24.547 9.151 17.261 1.00 86.25 385 GLY A N 1
ATOM 2971 C CA . GLY A 1 385 ? -24.598 10.090 16.138 1.00 86.25 385 GLY A CA 1
ATOM 2972 C C . GLY A 1 385 ? -24.035 9.520 14.830 1.00 86.25 385 GLY A C 1
ATOM 2973 O O . GLY A 1 385 ? -24.431 8.446 14.376 1.00 86.25 385 GLY A O 1
ATOM 2974 N N . GLU A 1 386 ? -23.105 10.253 14.218 1.00 86.69 386 GLU A N 1
ATOM 2975 C CA . GLU A 1 386 ? -22.508 9.907 12.923 1.00 86.69 386 GLU A CA 1
ATOM 2976 C C . GLU A 1 386 ? -21.709 8.596 12.953 1.00 86.69 386 GLU A C 1
ATOM 2978 O O . GLU A 1 386 ? -21.708 7.857 11.969 1.00 86.69 386 GLU A O 1
ATOM 2983 N N . VAL A 1 387 ? -21.073 8.259 14.082 1.00 87.69 387 VAL A N 1
ATOM 2984 C CA . VAL A 1 387 ? -20.312 7.004 14.221 1.00 87.69 387 VAL A CA 1
ATOM 2985 C C . VAL A 1 387 ? -21.253 5.805 14.102 1.00 87.69 387 VAL A C 1
ATOM 2987 O O . VAL A 1 387 ? -20.972 4.871 13.350 1.00 87.69 387 VAL A O 1
ATOM 2990 N N . ALA A 1 388 ? -22.400 5.852 14.788 1.00 89.25 388 ALA A N 1
ATOM 2991 C CA . ALA A 1 388 ? -23.419 4.808 14.701 1.00 89.25 388 ALA A CA 1
ATOM 2992 C C . ALA A 1 388 ? -23.975 4.675 13.275 1.00 89.25 388 ALA A C 1
ATOM 2994 O O . ALA A 1 388 ? -24.061 3.563 12.759 1.00 89.25 388 ALA A O 1
ATOM 2995 N N . ALA A 1 389 ? -24.258 5.800 12.607 1.00 90.38 389 ALA A N 1
ATOM 2996 C CA . ALA A 1 389 ? -24.751 5.804 11.230 1.00 90.38 389 ALA A CA 1
ATOM 2997 C C . ALA A 1 389 ? -23.758 5.164 10.239 1.00 90.38 389 ALA A C 1
ATOM 2999 O O . ALA A 1 389 ? -24.162 4.418 9.345 1.00 90.38 389 ALA A O 1
ATOM 3000 N N . ILE A 1 390 ? -22.453 5.402 10.410 1.00 91.50 390 ILE A N 1
ATOM 3001 C CA . ILE A 1 390 ? -21.406 4.771 9.591 1.00 91.50 390 ILE A CA 1
ATOM 3002 C C . ILE A 1 390 ? -21.354 3.259 9.840 1.00 91.50 390 ILE A C 1
ATOM 3004 O O . ILE A 1 390 ? -21.290 2.482 8.885 1.00 91.50 390 ILE A O 1
ATOM 3008 N N . LEU A 1 391 ? -21.416 2.825 11.103 1.00 93.19 391 LEU A N 1
ATOM 3009 C CA . LEU A 1 391 ? -21.434 1.400 11.446 1.00 93.19 391 LEU A CA 1
ATOM 3010 C C . LEU A 1 391 ? -22.701 0.698 10.931 1.00 93.19 391 LEU A C 1
ATOM 3012 O O . LEU A 1 391 ? -22.618 -0.434 10.456 1.00 93.19 391 LEU A O 1
ATOM 3016 N N . ASP A 1 392 ? -23.859 1.358 10.982 1.00 93.31 392 ASP A N 1
ATOM 3017 C CA . ASP A 1 392 ? -25.110 0.860 10.402 1.00 93.31 392 ASP A CA 1
ATOM 3018 C C . ASP A 1 392 ? -25.004 0.697 8.884 1.00 93.31 392 ASP A C 1
ATOM 3020 O O . ASP A 1 392 ? -25.379 -0.350 8.351 1.00 93.31 392 ASP A O 1
ATOM 3024 N N . HIS A 1 393 ? -24.425 1.684 8.195 1.00 94.75 393 HIS A N 1
ATOM 3025 C CA . HIS A 1 393 ? -24.171 1.609 6.756 1.00 94.75 393 HIS A CA 1
ATOM 3026 C C . HIS A 1 393 ? -23.243 0.446 6.404 1.00 94.75 393 HIS A C 1
ATOM 3028 O O . HIS A 1 393 ? -23.561 -0.356 5.529 1.00 94.75 393 HIS A O 1
ATOM 3034 N N . TRP A 1 394 ? -22.117 0.298 7.107 1.00 95.44 394 TRP A N 1
ATOM 3035 C CA . TRP A 1 394 ? -21.187 -0.810 6.870 1.00 95.44 394 TRP A CA 1
ATOM 3036 C C . TRP A 1 394 ? -21.793 -2.174 7.192 1.00 95.44 394 TRP A C 1
ATOM 3038 O O . TRP A 1 394 ? -21.522 -3.134 6.473 1.00 95.44 394 TRP A O 1
ATOM 3048 N N . ALA A 1 395 ? -22.642 -2.266 8.217 1.00 94.44 395 ALA A N 1
ATOM 3049 C CA . ALA A 1 395 ? -23.380 -3.485 8.536 1.00 94.44 395 ALA A CA 1
ATOM 3050 C C . ALA A 1 395 ? -24.375 -3.878 7.432 1.00 94.44 395 ALA A C 1
ATOM 3052 O O . ALA A 1 395 ? -24.602 -5.067 7.212 1.00 94.44 395 ALA A O 1
ATOM 3053 N N . ALA A 1 396 ? -24.969 -2.891 6.756 1.00 94.69 396 ALA A N 1
ATOM 3054 C CA . ALA A 1 396 ? -25.918 -3.085 5.662 1.00 94.69 396 ALA A CA 1
ATOM 3055 C C . ALA A 1 396 ? -25.254 -3.171 4.273 1.00 94.69 396 ALA A C 1
ATOM 3057 O O . ALA A 1 396 ? -25.939 -3.428 3.280 1.00 94.69 396 ALA A O 1
ATOM 3058 N N . SER A 1 397 ? -23.939 -2.953 4.183 1.00 93.50 397 SER A N 1
ATOM 3059 C CA . SER A 1 397 ? -23.208 -2.929 2.917 1.00 93.50 397 SER A CA 1
ATOM 3060 C C . SER A 1 397 ? -23.306 -4.267 2.181 1.00 93.50 397 SER A C 1
ATOM 3062 O O . SER A 1 397 ? -23.019 -5.333 2.725 1.00 93.50 397 SER A O 1
ATOM 3064 N N . ALA A 1 398 ? -23.624 -4.204 0.886 1.00 90.44 398 ALA A N 1
ATOM 3065 C CA . ALA A 1 398 ? -23.548 -5.353 -0.017 1.00 90.44 398 ALA A CA 1
ATOM 3066 C C . ALA A 1 398 ? -22.105 -5.658 -0.482 1.00 90.44 398 ALA A C 1
ATOM 3068 O O . ALA A 1 398 ? -21.886 -6.560 -1.295 1.00 90.44 398 ALA A O 1
ATOM 3069 N N . GLY A 1 399 ? -21.119 -4.901 0.007 1.00 90.69 399 GLY A N 1
ATOM 3070 C CA . GLY A 1 399 ? -19.728 -4.980 -0.411 1.00 90.69 399 GLY A CA 1
ATOM 3071 C C . GLY A 1 399 ? -19.424 -4.196 -1.690 1.00 90.69 399 GLY A C 1
ATOM 3072 O O . GLY A 1 399 ? -20.297 -3.693 -2.401 1.00 90.69 399 GLY A O 1
ATOM 3073 N N . VAL A 1 400 ? -18.132 -4.105 -2.012 1.00 93.69 400 VAL A N 1
ATOM 3074 C CA . VAL A 1 400 ? -17.643 -3.403 -3.205 1.00 93.69 400 VAL A CA 1
ATOM 3075 C C . VAL A 1 400 ? -16.991 -4.395 -4.150 1.00 93.69 400 VAL A C 1
ATOM 3077 O O . VAL A 1 400 ? -15.982 -5.008 -3.817 1.00 93.69 400 VAL A O 1
ATOM 3080 N N . SER A 1 401 ? -17.533 -4.541 -5.362 1.00 95.12 401 SER A N 1
ATOM 3081 C CA . SER A 1 401 ? -16.958 -5.444 -6.366 1.00 95.12 401 SER A CA 1
ATOM 3082 C C . SER A 1 401 ? -15.485 -5.117 -6.634 1.00 95.12 401 SER A C 1
ATOM 3084 O O . SER A 1 401 ? -15.135 -3.937 -6.753 1.00 95.12 401 SER A O 1
ATOM 3086 N N . LEU A 1 402 ? -14.661 -6.145 -6.836 1.00 94.06 402 LEU A N 1
ATOM 3087 C CA . LEU A 1 402 ? -13.223 -5.994 -7.064 1.00 94.06 402 LEU A CA 1
ATOM 3088 C C . LEU A 1 402 ? -12.898 -5.057 -8.244 1.00 94.06 402 LEU A C 1
ATOM 3090 O O . LEU A 1 402 ? -12.074 -4.162 -8.103 1.00 94.06 402 LEU A O 1
ATOM 3094 N N . VAL A 1 403 ? -13.615 -5.185 -9.367 1.00 93.31 403 VAL A N 1
ATOM 3095 C CA . VAL A 1 403 ? -13.439 -4.325 -10.557 1.00 93.31 403 VAL A CA 1
ATOM 3096 C C . VAL A 1 403 ? -13.669 -2.847 -10.224 1.00 93.31 403 VAL A C 1
ATOM 3098 O O . VAL A 1 403 ? -12.856 -1.988 -10.560 1.00 93.31 403 VAL A O 1
ATOM 3101 N N . LYS A 1 404 ? -14.771 -2.534 -9.526 1.00 92.50 404 LYS A N 1
ATOM 3102 C CA . LYS A 1 404 ? -15.093 -1.159 -9.106 1.00 92.50 404 LYS A CA 1
ATOM 3103 C C . LYS A 1 404 ? -14.027 -0.601 -8.164 1.00 92.50 404 LYS A C 1
ATOM 3105 O O . LYS A 1 404 ? -13.664 0.563 -8.308 1.00 92.50 404 LYS A O 1
ATOM 3110 N N . ALA A 1 405 ? -13.550 -1.411 -7.221 1.00 91.81 405 ALA A N 1
ATOM 3111 C CA . ALA A 1 405 ? -12.537 -1.007 -6.255 1.00 91.81 405 ALA A CA 1
ATOM 3112 C C . ALA A 1 405 ? -11.193 -0.710 -6.928 1.00 91.81 405 ALA A C 1
ATOM 3114 O O . ALA A 1 405 ? -10.652 0.369 -6.724 1.00 91.81 405 ALA A O 1
ATOM 3115 N N . ARG A 1 406 ? -10.702 -1.609 -7.790 1.00 91.62 406 ARG A N 1
ATOM 3116 C CA . ARG A 1 406 ? -9.421 -1.440 -8.497 1.00 91.62 406 ARG A CA 1
ATOM 3117 C C . ARG A 1 406 ? -9.439 -0.267 -9.471 1.00 91.62 406 ARG A C 1
ATOM 3119 O O . ARG A 1 406 ? -8.471 0.477 -9.545 1.00 91.62 406 ARG A O 1
ATOM 3126 N N . ARG A 1 407 ? -10.566 -0.027 -10.151 1.00 88.94 407 ARG A N 1
ATOM 3127 C CA . ARG A 1 407 ? -10.735 1.185 -10.965 1.00 88.94 407 ARG A CA 1
ATOM 3128 C C . ARG A 1 407 ? -10.628 2.450 -10.110 1.00 88.94 407 ARG A C 1
ATOM 3130 O O . ARG A 1 407 ? -9.812 3.306 -10.410 1.00 88.94 407 ARG A O 1
ATOM 3137 N N . LYS A 1 408 ? -11.395 2.534 -9.014 1.00 86.75 408 LYS A N 1
ATOM 3138 C CA . LYS A 1 408 ? -11.338 3.688 -8.098 1.00 86.75 408 LYS A CA 1
ATOM 3139 C C . LYS A 1 408 ? -9.955 3.869 -7.456 1.00 86.75 408 LYS A C 1
ATOM 3141 O O . LYS A 1 408 ? -9.566 4.999 -7.185 1.00 86.75 408 LYS A O 1
ATOM 3146 N N . TRP A 1 409 ? -9.250 2.771 -7.185 1.00 86.00 409 TRP A N 1
ATOM 3147 C CA . TRP A 1 409 ? -7.878 2.778 -6.682 1.00 86.00 409 TRP A CA 1
ATOM 3148 C C . TRP A 1 409 ? -6.950 3.471 -7.683 1.00 86.00 409 TRP A C 1
ATOM 3150 O O . TRP A 1 409 ? -6.341 4.478 -7.340 1.00 86.00 409 TRP A O 1
ATOM 3160 N N . LEU A 1 410 ? -6.955 3.023 -8.941 1.00 83.44 410 LEU A N 1
ATOM 3161 C CA . LEU A 1 410 ? -6.168 3.622 -10.022 1.00 83.44 410 LEU A CA 1
ATOM 3162 C C . LEU A 1 410 ? -6.532 5.087 -10.298 1.00 83.44 410 LEU A C 1
ATOM 3164 O O . LEU A 1 410 ? -5.639 5.889 -10.548 1.00 83.44 410 LEU A O 1
ATOM 3168 N N . ASP A 1 411 ? -7.816 5.447 -10.207 1.00 78.56 411 ASP A N 1
ATOM 3169 C CA . ASP A 1 411 ? -8.275 6.832 -10.386 1.00 78.56 411 ASP A CA 1
ATOM 3170 C C . ASP A 1 411 ? -7.749 7.772 -9.279 1.00 78.56 411 ASP A C 1
ATOM 3172 O O . ASP A 1 411 ? -7.622 8.976 -9.499 1.00 78.56 411 ASP A O 1
ATOM 3176 N N . LYS A 1 412 ? -7.458 7.242 -8.079 1.00 69.88 412 LYS A N 1
ATOM 3177 C CA . LYS A 1 412 ? -6.937 8.006 -6.929 1.00 69.88 412 LYS A CA 1
ATOM 3178 C C . LYS A 1 412 ? -5.417 7.975 -6.794 1.00 69.88 412 LYS A C 1
ATOM 3180 O O . LYS A 1 412 ? -4.858 8.831 -6.107 1.00 69.88 412 LYS A O 1
ATOM 3185 N N . SER A 1 413 ? -4.742 6.988 -7.371 1.00 64.62 413 SER A N 1
ATOM 3186 C CA . SER A 1 413 ? -3.297 6.850 -7.232 1.00 64.62 413 SER A CA 1
ATOM 3187 C C . SER A 1 413 ? -2.575 7.954 -8.006 1.00 64.62 413 SER A C 1
ATOM 3189 O O . SER A 1 413 ? -2.503 7.949 -9.232 1.00 64.62 413 SER A O 1
ATOM 3191 N N . PHE A 1 414 ? -1.981 8.905 -7.283 1.00 58.88 414 PHE A N 1
ATOM 3192 C CA . PHE A 1 414 ? -1.006 9.814 -7.874 1.00 58.88 414 PHE A CA 1
ATOM 3193 C C . PHE A 1 414 ? 0.210 8.992 -8.297 1.00 58.88 414 PHE A C 1
ATOM 3195 O O . P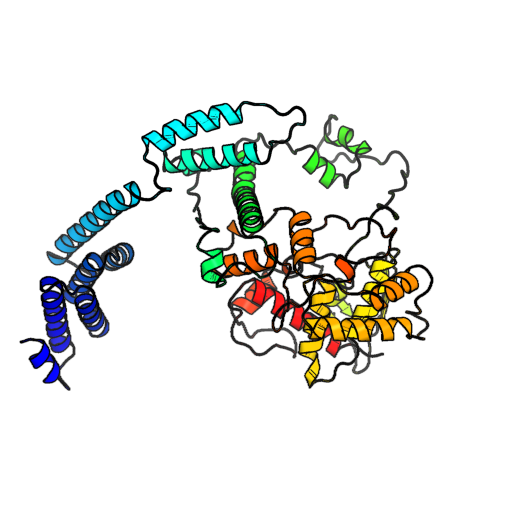HE A 1 414 ? 0.804 8.298 -7.475 1.00 58.88 414 PHE A O 1
ATOM 3202 N N . ALA A 1 415 ? 0.599 9.094 -9.566 1.00 52.12 415 ALA A N 1
ATOM 3203 C CA . ALA A 1 415 ? 1.714 8.363 -10.173 1.00 52.12 415 ALA A CA 1
ATOM 3204 C C . ALA A 1 415 ? 3.119 8.751 -9.630 1.00 52.12 415 ALA A C 1
ATOM 3206 O O . ALA A 1 415 ? 4.108 8.718 -10.356 1.00 52.12 415 ALA A O 1
ATOM 3207 N N . ASN A 1 416 ? 3.245 9.084 -8.341 1.00 59.91 416 ASN A N 1
ATOM 3208 C CA . ASN A 1 416 ? 4.509 9.217 -7.612 1.00 59.91 416 ASN A CA 1
ATOM 3209 C C . ASN A 1 416 ? 5.022 7.836 -7.173 1.00 59.91 416 ASN A C 1
ATOM 3211 O O . ASN A 1 416 ? 5.309 7.579 -6.003 1.00 59.91 416 ASN A O 1
ATOM 3215 N N . SER A 1 417 ? 5.112 6.922 -8.134 1.00 71.06 417 SER A N 1
ATOM 3216 C CA . SER A 1 417 ? 5.605 5.571 -7.907 1.00 71.06 417 SER A CA 1
ATOM 3217 C C . SER A 1 417 ? 7.116 5.556 -7.670 1.00 71.06 417 SER A C 1
ATOM 3219 O O . SER A 1 417 ? 7.871 6.398 -8.165 1.00 71.06 417 SER A O 1
ATOM 3221 N N . LYS A 1 418 ? 7.594 4.542 -6.947 1.00 73.50 418 LYS A N 1
ATOM 3222 C CA . LYS A 1 418 ? 9.029 4.237 -6.802 1.00 73.50 418 LYS A CA 1
ATOM 3223 C C . LYS A 1 418 ? 9.464 3.042 -7.658 1.00 73.50 418 LYS A C 1
ATOM 3225 O O . LYS A 1 418 ? 10.612 2.613 -7.558 1.00 73.50 418 LYS A O 1
ATOM 3230 N N . ILE A 1 419 ? 8.582 2.522 -8.518 1.00 78.81 419 ILE A N 1
ATOM 3231 C CA . ILE A 1 419 ? 8.798 1.276 -9.261 1.00 78.81 419 ILE A CA 1
ATOM 3232 C C . ILE A 1 419 ? 10.055 1.296 -10.137 1.00 78.81 419 ILE A C 1
ATOM 3234 O O . ILE A 1 419 ? 10.787 0.309 -10.178 1.00 78.81 419 ILE A O 1
ATOM 3238 N N . ALA A 1 420 ? 10.362 2.423 -10.790 1.00 73.00 420 ALA A N 1
ATOM 3239 C CA . ALA A 1 420 ? 11.525 2.536 -11.673 1.00 73.00 420 ALA A CA 1
ATOM 3240 C C . ALA A 1 420 ? 12.861 2.440 -10.921 1.00 73.00 420 ALA A C 1
ATOM 3242 O O . ALA A 1 420 ? 13.887 2.133 -11.523 1.00 73.00 420 ALA A O 1
ATOM 3243 N N . ARG A 1 421 ? 12.854 2.699 -9.607 1.00 74.12 421 ARG A N 1
ATOM 3244 C CA . ARG A 1 421 ? 14.056 2.739 -8.765 1.00 74.12 421 ARG A CA 1
ATOM 3245 C C . ARG A 1 421 ? 14.366 1.406 -8.084 1.00 74.12 421 ARG A C 1
ATOM 3247 O O . ARG A 1 421 ? 15.407 1.284 -7.443 1.00 74.12 421 ARG A O 1
ATOM 3254 N N . LEU A 1 422 ? 13.490 0.409 -8.203 1.00 78.75 422 LEU A N 1
ATOM 3255 C CA . LEU A 1 422 ? 13.716 -0.912 -7.621 1.00 78.75 422 LEU A CA 1
ATOM 3256 C C . LEU A 1 422 ? 14.652 -1.723 -8.531 1.00 78.75 422 LEU A C 1
ATOM 3258 O O . LEU A 1 422 ? 14.331 -2.025 -9.684 1.00 78.75 422 LEU A O 1
ATOM 3262 N N . ALA A 1 423 ? 15.824 -2.082 -8.005 1.00 77.88 423 ALA A N 1
ATOM 3263 C CA . ALA A 1 423 ? 16.863 -2.779 -8.764 1.00 77.88 423 ALA A CA 1
ATOM 3264 C C . ALA A 1 423 ? 16.438 -4.197 -9.193 1.00 77.88 423 ALA A C 1
ATOM 3266 O O . ALA A 1 423 ? 16.730 -4.621 -10.315 1.00 77.88 423 ALA A O 1
ATOM 3267 N N . ASP A 1 424 ? 15.707 -4.916 -8.336 1.00 82.00 424 ASP A N 1
ATOM 3268 C CA . ASP A 1 424 ? 15.271 -6.289 -8.596 1.00 82.00 424 ASP A CA 1
ATOM 3269 C C . ASP A 1 424 ? 13.977 -6.343 -9.431 1.00 82.00 424 ASP A C 1
ATOM 3271 O O . ASP A 1 424 ? 12.989 -5.672 -9.139 1.00 82.00 424 ASP A O 1
ATOM 3275 N N . SER A 1 425 ? 13.961 -7.181 -10.473 1.00 82.62 425 SER A N 1
ATOM 3276 C CA . SER A 1 425 ? 12.782 -7.376 -11.336 1.00 82.62 425 SER A CA 1
ATOM 3277 C C . SER A 1 425 ? 11.542 -7.911 -10.613 1.00 82.62 425 SER A C 1
ATOM 3279 O O . SER A 1 425 ? 10.422 -7.551 -10.969 1.00 82.62 425 SER A O 1
ATOM 3281 N N . MET A 1 426 ? 11.720 -8.757 -9.599 1.00 85.56 426 MET A N 1
ATOM 3282 C CA . MET A 1 426 ? 10.627 -9.297 -8.793 1.00 85.56 426 MET A CA 1
ATOM 3283 C C . MET A 1 426 ? 10.038 -8.231 -7.874 1.00 85.56 426 MET A C 1
ATOM 3285 O O . MET A 1 426 ? 8.822 -8.196 -7.704 1.00 85.56 426 MET A O 1
ATOM 3289 N N . ASP A 1 427 ? 10.867 -7.331 -7.337 1.00 86.44 427 ASP A N 1
ATOM 3290 C CA . ASP A 1 427 ? 10.384 -6.195 -6.543 1.00 86.44 427 ASP A CA 1
ATOM 3291 C C . ASP A 1 427 ? 9.536 -5.257 -7.382 1.00 86.44 427 ASP A C 1
ATOM 3293 O O . ASP A 1 427 ? 8.476 -4.820 -6.944 1.00 86.44 427 ASP A O 1
ATOM 3297 N N . ARG A 1 428 ? 9.972 -4.989 -8.613 1.00 86.06 428 ARG A N 1
ATOM 3298 C CA . ARG A 1 428 ? 9.198 -4.178 -9.550 1.00 86.06 428 ARG A CA 1
ATOM 3299 C C . ARG A 1 428 ? 7.869 -4.815 -9.902 1.00 86.06 428 ARG A C 1
ATOM 3301 O O . ARG A 1 428 ? 6.858 -4.125 -9.894 1.00 86.06 428 ARG A O 1
ATOM 3308 N N . ALA A 1 429 ? 7.859 -6.116 -10.185 1.00 87.25 429 ALA A N 1
ATOM 3309 C CA . ALA A 1 429 ? 6.625 -6.837 -10.471 1.00 87.25 429 ALA A CA 1
ATOM 3310 C C . ALA A 1 429 ? 5.670 -6.825 -9.264 1.00 87.25 429 ALA A C 1
ATOM 3312 O O . ALA A 1 429 ? 4.482 -6.567 -9.436 1.00 87.25 429 ALA A O 1
ATOM 3313 N N . ALA A 1 430 ? 6.183 -7.037 -8.049 1.00 88.75 430 ALA A N 1
ATOM 3314 C CA . ALA A 1 430 ? 5.381 -6.987 -6.828 1.00 88.75 430 ALA A CA 1
ATOM 3315 C C . ALA A 1 430 ? 4.839 -5.577 -6.544 1.00 88.75 430 ALA A C 1
ATOM 3317 O O . ALA A 1 430 ? 3.661 -5.428 -6.234 1.00 88.75 430 ALA A O 1
ATOM 3318 N N . MET A 1 431 ? 5.665 -4.540 -6.709 1.00 87.81 431 MET A N 1
ATOM 3319 C CA . MET A 1 431 ? 5.238 -3.147 -6.563 1.00 87.81 431 MET A CA 1
ATOM 3320 C C . MET A 1 431 ? 4.189 -2.771 -7.615 1.00 87.81 431 MET A C 1
ATOM 3322 O O . MET A 1 431 ? 3.199 -2.134 -7.278 1.00 87.81 431 MET A O 1
ATOM 3326 N N . ALA A 1 432 ? 4.363 -3.203 -8.870 1.00 88.31 432 ALA A N 1
ATOM 3327 C CA . ALA A 1 432 ? 3.361 -3.013 -9.918 1.00 88.31 432 ALA A CA 1
ATOM 3328 C C . ALA A 1 432 ? 2.035 -3.671 -9.543 1.00 88.31 432 ALA A C 1
ATOM 3330 O O . ALA A 1 432 ? 0.991 -3.048 -9.686 1.00 88.31 432 ALA A O 1
ATOM 3331 N N . ALA A 1 433 ? 2.071 -4.919 -9.062 1.00 90.06 433 ALA A N 1
ATOM 3332 C CA . ALA A 1 433 ? 0.868 -5.611 -8.621 1.00 90.06 433 ALA A CA 1
ATOM 3333 C C . ALA A 1 433 ? 0.158 -4.805 -7.527 1.00 90.06 433 ALA A C 1
ATOM 3335 O O . ALA A 1 433 ? -1.010 -4.477 -7.699 1.00 90.06 433 ALA A O 1
ATOM 3336 N N . TYR A 1 434 ? 0.886 -4.403 -6.481 1.00 90.31 434 TYR A N 1
ATOM 3337 C CA . TYR A 1 434 ? 0.353 -3.584 -5.394 1.00 90.31 434 TYR A CA 1
ATOM 3338 C C . TYR A 1 434 ? -0.260 -2.266 -5.889 1.00 90.31 434 TYR A C 1
ATOM 3340 O O . TYR A 1 434 ? -1.402 -1.956 -5.560 1.00 90.31 434 TYR A O 1
ATOM 3348 N N . GLU A 1 435 ? 0.455 -1.493 -6.708 1.00 87.62 435 GLU A N 1
ATOM 3349 C CA . GLU A 1 435 ? -0.049 -0.205 -7.197 1.00 87.62 435 GLU A CA 1
ATOM 3350 C C . GLU A 1 435 ? -1.275 -0.350 -8.100 1.00 87.62 435 GLU A C 1
ATOM 3352 O O . GLU A 1 435 ? -2.134 0.527 -8.100 1.00 87.62 435 GLU A O 1
ATOM 3357 N N . LEU A 1 436 ? -1.390 -1.455 -8.840 1.00 88.69 436 LEU A N 1
ATOM 3358 C CA . LEU A 1 436 ? -2.534 -1.705 -9.711 1.00 88.69 436 LEU A CA 1
ATOM 3359 C C . LEU A 1 436 ? -3.783 -2.179 -8.967 1.00 88.69 436 LEU A C 1
ATOM 3361 O O . LEU A 1 436 ? -4.893 -2.031 -9.485 1.00 88.69 436 LEU A O 1
ATOM 3365 N N . THR A 1 437 ? -3.617 -2.811 -7.806 1.00 90.81 437 THR A N 1
ATOM 3366 C CA . THR A 1 437 ? -4.708 -3.542 -7.153 1.00 90.81 437 THR A CA 1
ATOM 3367 C C . THR A 1 437 ? -5.052 -3.050 -5.757 1.00 90.81 437 THR A C 1
ATOM 3369 O O . THR A 1 437 ? -6.196 -3.229 -5.341 1.00 90.81 437 THR A O 1
ATOM 3372 N N . GLY A 1 438 ? -4.094 -2.459 -5.042 1.00 89.38 438 GLY A N 1
ATOM 3373 C CA . GLY A 1 438 ? -4.184 -2.205 -3.607 1.00 89.38 438 GLY A CA 1
ATOM 3374 C C . GLY A 1 438 ? -4.180 -3.485 -2.761 1.00 89.38 438 GLY A C 1
ATOM 3375 O O . GLY A 1 438 ? -4.609 -3.452 -1.611 1.00 89.38 438 GLY A O 1
ATOM 3376 N N . ASP A 1 439 ? -3.754 -4.624 -3.316 1.00 93.00 439 ASP A N 1
ATOM 3377 C CA . ASP A 1 439 ? -3.686 -5.901 -2.598 1.00 93.00 439 ASP A CA 1
ATOM 3378 C C . ASP A 1 439 ? -2.543 -5.878 -1.571 1.00 93.00 439 ASP A C 1
ATOM 3380 O O . ASP A 1 439 ? -1.388 -5.689 -1.943 1.00 93.00 439 ASP A O 1
ATOM 3384 N N . PHE A 1 440 ? -2.840 -6.099 -0.288 1.00 93.12 440 PHE A N 1
ATOM 3385 C CA . PHE A 1 440 ? -1.830 -6.078 0.775 1.00 93.12 440 PHE A CA 1
ATOM 3386 C C . PHE A 1 440 ? -2.209 -7.014 1.924 1.00 93.12 440 PHE A C 1
ATOM 3388 O O . PHE A 1 440 ? -3.360 -7.025 2.358 1.00 93.12 440 PHE A O 1
ATOM 3395 N N . CYS A 1 441 ? -1.246 -7.789 2.430 1.00 92.94 441 CYS A N 1
ATOM 3396 C CA . CYS A 1 441 ? -1.435 -8.783 3.493 1.00 92.94 441 CYS A CA 1
ATOM 3397 C C . CYS A 1 441 ? -2.514 -9.835 3.169 1.00 92.94 441 CYS A C 1
ATOM 3399 O O . CYS A 1 441 ? -3.225 -10.302 4.066 1.00 92.94 441 CYS A O 1
ATOM 3401 N N . LEU A 1 442 ? -2.652 -10.218 1.895 1.00 91.81 442 LEU A N 1
ATOM 3402 C CA . LEU A 1 442 ? -3.606 -11.244 1.470 1.00 91.81 442 LEU A CA 1
ATOM 3403 C C . LEU A 1 442 ? -3.082 -12.654 1.772 1.00 91.81 442 LEU A C 1
ATOM 3405 O O . LEU A 1 442 ? -1.920 -12.971 1.529 1.00 91.81 442 LEU A O 1
ATOM 3409 N N . GLU A 1 443 ? -3.974 -13.520 2.247 1.00 87.25 443 GLU A N 1
ATOM 3410 C CA . GLU A 1 443 ? -3.772 -14.968 2.274 1.00 87.25 443 GLU A CA 1
ATOM 3411 C C . GLU A 1 443 ? -4.882 -15.609 1.430 1.00 87.25 443 GLU A C 1
ATOM 3413 O O . GLU A 1 443 ? -6.027 -15.740 1.864 1.00 87.25 443 GLU A O 1
ATOM 3418 N N . GLY A 1 444 ? -4.556 -15.908 0.170 1.00 87.56 444 GLY A N 1
ATOM 3419 C CA . GLY A 1 444 ? -5.510 -16.351 -0.851 1.00 87.56 444 GLY A CA 1
ATOM 3420 C C . GLY A 1 444 ? -6.002 -15.230 -1.773 1.00 87.56 444 GLY A C 1
ATOM 3421 O O . GLY A 1 444 ? -5.433 -14.139 -1.817 1.00 87.56 444 GLY A O 1
ATOM 3422 N N . ASP A 1 445 ? -7.053 -15.526 -2.541 1.00 91.88 445 ASP A N 1
ATOM 3423 C CA . ASP A 1 445 ? -7.550 -14.632 -3.589 1.00 91.88 445 ASP A CA 1
ATOM 3424 C C . ASP A 1 445 ? -8.380 -13.459 -3.028 1.00 91.88 445 ASP A C 1
ATOM 3426 O O . ASP A 1 445 ? -9.198 -13.645 -2.113 1.00 91.88 445 ASP A O 1
ATOM 3430 N N . PRO A 1 446 ? -8.240 -12.247 -3.600 1.00 94.31 446 PRO A N 1
ATOM 3431 C CA . PRO A 1 446 ? -9.067 -11.106 -3.233 1.00 94.31 446 PRO A CA 1
ATOM 3432 C C . PRO A 1 446 ? -10.518 -11.324 -3.684 1.00 94.31 446 PRO A C 1
ATOM 3434 O O . PRO A 1 446 ? -10.793 -11.701 -4.824 1.00 94.31 446 PRO A O 1
ATOM 3437 N N . LEU A 1 447 ? -11.464 -11.044 -2.790 1.00 95.12 447 LEU A N 1
ATOM 3438 C CA . LEU A 1 447 ? -12.903 -11.179 -3.020 1.00 95.12 447 LEU A CA 1
ATOM 3439 C C . LEU A 1 447 ? -13.540 -9.844 -3.427 1.00 95.12 447 LEU A C 1
ATOM 3441 O O . LEU A 1 447 ? -14.314 -9.776 -4.383 1.00 95.12 447 LEU A O 1
ATOM 3445 N N . CYS A 1 448 ? -13.246 -8.785 -2.676 1.00 94.75 448 CYS A N 1
ATOM 3446 C CA . CYS A 1 448 ? -13.904 -7.486 -2.796 1.00 94.75 448 CYS A CA 1
ATOM 3447 C C . CYS A 1 448 ? -12.945 -6.337 -2.449 1.00 94.75 448 CYS A C 1
ATOM 3449 O O . CYS A 1 448 ? -11.824 -6.551 -1.993 1.00 94.75 448 CYS A O 1
ATOM 3451 N N . GLY A 1 449 ? -13.360 -5.102 -2.719 1.00 93.69 449 GLY A N 1
ATOM 3452 C CA . GLY A 1 449 ? -12.662 -3.916 -2.228 1.00 93.69 449 GLY A CA 1
ATOM 3453 C C . GLY A 1 449 ? -13.064 -3.556 -0.803 1.00 93.69 449 GLY A C 1
ATOM 3454 O O . GLY A 1 449 ? -14.144 -3.934 -0.352 1.00 93.69 449 GLY A O 1
ATOM 3455 N N . SER A 1 450 ? -12.231 -2.749 -0.143 1.00 92.19 450 SER A N 1
ATOM 3456 C CA . SER A 1 450 ? -12.530 -2.204 1.182 1.00 92.19 450 SER A CA 1
ATOM 3457 C C . SER A 1 450 ? -13.855 -1.441 1.211 1.00 92.19 450 SER A C 1
ATOM 3459 O O . SER A 1 450 ? -14.014 -0.421 0.531 1.00 92.19 450 SER A O 1
ATOM 3461 N N . VAL A 1 451 ? -14.794 -1.924 2.029 1.00 93.25 451 VAL A N 1
ATOM 3462 C CA . VAL A 1 451 ? -16.071 -1.244 2.297 1.00 93.25 451 VAL A CA 1
ATOM 3463 C C . VAL A 1 451 ? -15.799 0.108 2.945 1.00 93.25 451 VAL A C 1
ATOM 3465 O O . VAL A 1 451 ? -16.284 1.121 2.451 1.00 93.25 451 VAL A O 1
ATOM 3468 N N . CYS A 1 452 ? -14.918 0.152 3.950 1.00 89.56 452 CYS A N 1
ATOM 3469 C CA . CYS A 1 452 ? -14.531 1.400 4.608 1.00 89.56 452 CYS A CA 1
ATOM 3470 C C . CYS A 1 452 ? -14.026 2.443 3.606 1.00 89.56 452 CYS A C 1
ATOM 3472 O O . CYS A 1 452 ? -14.322 3.619 3.743 1.00 89.56 452 CYS A O 1
ATOM 3474 N N . MET A 1 453 ? -13.284 2.037 2.577 1.00 86.75 453 MET A N 1
ATOM 3475 C CA . MET A 1 453 ? -12.724 2.990 1.621 1.00 86.75 453 MET A CA 1
ATOM 3476 C C . MET A 1 453 ? -13.737 3.443 0.565 1.00 86.75 453 MET A C 1
ATOM 3478 O O . MET A 1 453 ? -13.784 4.625 0.202 1.00 86.75 453 MET A O 1
ATOM 3482 N N . TRP A 1 454 ? -14.509 2.493 0.032 1.00 88.31 454 TRP A N 1
ATOM 3483 C CA . TRP A 1 454 ? -15.210 2.653 -1.242 1.00 88.31 454 TRP A CA 1
ATOM 3484 C C . TRP A 1 454 ? -16.733 2.686 -1.150 1.00 88.31 454 TRP A C 1
ATOM 3486 O O . TRP A 1 454 ? -17.366 3.015 -2.166 1.00 88.31 454 TRP A O 1
ATOM 3496 N N . ASP A 1 455 ? -17.285 2.359 0.018 1.00 89.88 455 ASP A N 1
ATOM 3497 C CA . ASP A 1 455 ? -18.712 2.323 0.323 1.00 89.88 455 ASP A CA 1
ATOM 3498 C C . ASP A 1 455 ? -18.998 3.056 1.640 1.00 89.88 455 ASP A C 1
ATOM 3500 O O . ASP A 1 455 ? -18.955 2.499 2.737 1.00 89.88 455 ASP A O 1
ATOM 3504 N N . CYS A 1 456 ? -19.228 4.359 1.515 1.00 84.00 456 CYS A N 1
ATOM 3505 C CA . CYS A 1 456 ? -19.475 5.248 2.642 1.00 84.00 456 CYS A CA 1
ATOM 3506 C C . CYS A 1 456 ? -20.874 5.855 2.534 1.00 84.00 456 CYS A C 1
ATOM 3508 O O . CYS A 1 456 ? -21.361 6.003 1.408 1.00 84.00 456 CYS A O 1
ATOM 3510 N N . PRO A 1 457 ? -21.489 6.232 3.670 1.00 83.50 457 PRO A N 1
ATOM 3511 C CA . PRO A 1 457 ? -22.792 6.882 3.678 1.00 83.50 457 PRO A CA 1
ATOM 3512 C C . PRO A 1 457 ? -22.840 8.113 2.772 1.00 83.50 457 PRO A C 1
ATOM 3514 O O . PRO A 1 457 ? -21.845 8.831 2.615 1.00 83.50 457 PRO A O 1
ATOM 3517 N N . GLU A 1 458 ? -24.011 8.388 2.209 1.00 77.75 458 GLU A N 1
ATOM 3518 C CA . GLU A 1 458 ? -24.250 9.619 1.459 1.00 77.75 458 GLU A CA 1
ATOM 3519 C C . GLU A 1 458 ? -24.005 10.850 2.347 1.00 77.75 458 GLU A C 1
ATOM 3521 O O . GLU A 1 458 ? -24.311 10.843 3.537 1.00 77.75 458 GLU A O 1
ATOM 3526 N N . GLY A 1 459 ? -23.383 11.889 1.786 1.00 70.50 459 GLY A N 1
ATOM 3527 C CA . GLY A 1 459 ? -22.953 13.065 2.548 1.00 70.50 459 GLY A CA 1
ATOM 3528 C C . GLY A 1 459 ? -21.618 12.904 3.284 1.00 70.50 459 GLY A C 1
ATOM 3529 O O . GLY A 1 459 ? -21.097 13.902 3.776 1.00 70.50 459 GLY A O 1
ATOM 3530 N N . THR A 1 460 ? -21.011 11.705 3.305 1.00 71.00 460 THR A N 1
ATOM 3531 C CA . THR A 1 460 ? -19.633 11.555 3.805 1.00 71.00 460 THR A CA 1
ATOM 3532 C C . THR A 1 460 ? -18.692 12.415 2.951 1.00 71.00 460 THR A C 1
ATOM 3534 O O . THR A 1 460 ? -18.689 12.258 1.723 1.00 71.00 460 THR A O 1
ATOM 3537 N N . PRO A 1 461 ? -17.865 13.283 3.560 1.00 68.25 461 PRO A N 1
ATOM 3538 C CA . PRO A 1 461 ? -16.941 14.135 2.823 1.00 68.25 461 PRO A CA 1
ATOM 3539 C C . PRO A 1 461 ? -15.995 13.349 1.898 1.00 68.25 461 PRO A C 1
ATOM 3541 O O . PRO A 1 461 ? -15.671 12.182 2.147 1.00 68.25 461 PRO A O 1
ATOM 3544 N N . LEU A 1 462 ? -15.529 13.980 0.814 1.00 66.44 462 LEU A N 1
ATOM 3545 C CA . LEU A 1 462 ? -14.605 13.339 -0.128 1.00 66.44 462 LEU A CA 1
ATOM 3546 C C . LEU A 1 462 ? -13.293 12.988 0.576 1.00 66.44 462 LEU A C 1
ATOM 3548 O O . LEU A 1 462 ? -12.755 13.799 1.325 1.00 66.44 462 LEU A O 1
ATOM 3552 N N . SER A 1 463 ? -12.764 11.788 0.327 1.00 66.00 463 SER A N 1
ATOM 3553 C CA . SER A 1 463 ? -11.493 11.398 0.942 1.00 66.00 463 SER A CA 1
ATOM 3554 C C . SER A 1 463 ? -10.329 12.203 0.367 1.00 66.00 463 SER A C 1
ATOM 3556 O O . SER A 1 463 ? -10.221 12.343 -0.857 1.00 66.00 463 SER A O 1
ATOM 3558 N N . PHE A 1 464 ? -9.490 12.745 1.256 1.00 60.00 464 PHE A N 1
ATOM 3559 C CA . PHE A 1 464 ? -8.284 13.481 0.886 1.00 60.00 464 PHE A CA 1
ATOM 3560 C C . PHE A 1 464 ? -7.383 12.573 0.038 1.00 60.00 464 PHE A C 1
ATOM 3562 O O . PHE A 1 464 ? -7.152 11.419 0.396 1.00 60.00 464 PHE A O 1
ATOM 3569 N N . GLY A 1 465 ? -6.861 13.082 -1.080 1.00 52.56 465 GLY A N 1
ATOM 3570 C CA . GLY A 1 465 ? -5.952 12.363 -1.985 1.00 52.56 465 GLY A CA 1
ATOM 3571 C C . GLY A 1 465 ? -4.552 12.112 -1.401 1.00 52.56 465 GLY A C 1
ATOM 3572 O O . GLY A 1 465 ? -3.557 12.280 -2.098 1.00 52.56 465 GLY A O 1
ATOM 3573 N N . GLY A 1 466 ? -4.456 11.782 -0.113 1.00 51.38 466 GLY A N 1
ATOM 3574 C CA . GLY A 1 466 ? -3.203 11.466 0.562 1.00 51.38 466 GLY A CA 1
ATOM 3575 C C . GLY A 1 466 ? -2.597 10.156 0.063 1.00 51.38 466 GLY A C 1
ATOM 3576 O O . GLY A 1 466 ? -3.258 9.350 -0.589 1.00 51.38 466 GLY A O 1
ATOM 3577 N N . GLU A 1 467 ? -1.317 9.944 0.367 1.00 52.53 467 GLU A N 1
ATOM 3578 C CA . GLU A 1 467 ? -0.591 8.724 0.016 1.00 52.53 467 GLU A CA 1
ATOM 3579 C C . GLU A 1 467 ? -1.286 7.496 0.633 1.00 52.53 467 GLU A C 1
ATOM 3581 O O . GLU A 1 467 ? -1.120 7.195 1.808 1.00 52.53 467 GLU A O 1
ATOM 3586 N N . LEU A 1 468 ? -2.058 6.759 -0.172 1.00 56.59 468 LEU A N 1
ATOM 3587 C CA . LEU A 1 468 ? -2.738 5.515 0.223 1.00 56.59 468 LEU A CA 1
ATOM 3588 C C . LEU A 1 468 ? -1.775 4.320 0.327 1.00 56.59 468 LEU A C 1
ATOM 3590 O O . LEU A 1 468 ? -2.205 3.174 0.440 1.00 56.59 468 LEU A O 1
ATOM 3594 N N . ASN A 1 469 ? -0.465 4.555 0.286 1.00 68.50 469 ASN A N 1
ATOM 3595 C CA . ASN A 1 469 ? 0.518 3.499 0.126 1.00 68.50 469 ASN A CA 1
ATOM 3596 C C . ASN A 1 469 ? 0.900 2.862 1.468 1.00 68.50 469 ASN A C 1
ATOM 3598 O O . ASN A 1 469 ? 1.736 3.394 2.190 1.00 68.50 469 ASN A O 1
ATOM 3602 N N . ALA A 1 470 ? 0.360 1.677 1.752 1.00 74.12 470 ALA A N 1
ATOM 3603 C CA . ALA A 1 470 ? 0.683 0.857 2.920 1.00 74.12 470 ALA A CA 1
ATOM 3604 C C . ALA A 1 470 ? 2.188 0.608 3.091 1.00 74.12 470 ALA A C 1
ATOM 3606 O O . ALA A 1 470 ? 2.673 0.472 4.206 1.00 74.12 470 ALA A O 1
ATOM 3607 N N . ILE A 1 471 ? 2.955 0.584 2.002 1.00 77.94 471 ILE A N 1
ATOM 3608 C CA . ILE A 1 471 ? 4.402 0.367 2.046 1.00 77.94 471 ILE A CA 1
ATOM 3609 C C . ILE A 1 471 ? 5.136 1.590 2.623 1.00 77.94 471 ILE A C 1
ATOM 3611 O O . ILE A 1 471 ? 6.227 1.456 3.173 1.00 77.94 471 ILE A O 1
ATOM 3615 N N . GLY A 1 472 ? 4.529 2.779 2.548 1.00 74.62 472 GLY A N 1
ATOM 3616 C CA . GLY A 1 472 ? 5.068 4.025 3.095 1.00 74.62 472 GLY A CA 1
ATOM 3617 C C . GLY A 1 472 ? 5.200 4.039 4.620 1.00 74.62 472 GLY A C 1
ATOM 3618 O O . GLY A 1 472 ? 6.003 4.812 5.140 1.00 74.62 472 GLY A O 1
ATOM 3619 N N . VAL A 1 473 ? 4.487 3.161 5.337 1.00 76.19 473 VAL A N 1
ATOM 3620 C CA . VAL A 1 473 ? 4.527 3.100 6.812 1.00 76.19 473 VAL A CA 1
ATOM 3621 C C . VAL A 1 473 ? 5.736 2.356 7.374 1.00 76.19 473 VAL A C 1
ATOM 3623 O O . VAL A 1 473 ? 5.988 2.407 8.583 1.00 76.19 473 VAL A O 1
ATOM 3626 N N . VAL A 1 474 ? 6.466 1.626 6.525 1.00 79.06 474 VAL A N 1
ATOM 3627 C CA . VAL A 1 474 ? 7.569 0.770 6.961 1.00 79.06 474 VAL A CA 1
ATOM 3628 C C . VAL A 1 474 ? 8.911 1.480 6.737 1.00 79.06 474 VAL A C 1
ATOM 3630 O O . VAL A 1 474 ? 9.254 1.785 5.592 1.00 79.06 474 VAL A O 1
ATOM 3633 N N . PRO A 1 475 ? 9.708 1.722 7.797 1.00 77.06 475 PRO A N 1
ATOM 3634 C CA . PRO A 1 475 ? 11.066 2.236 7.669 1.00 77.06 475 PRO A CA 1
ATOM 3635 C C . PRO A 1 475 ? 11.934 1.322 6.798 1.00 77.06 475 PRO A C 1
ATOM 3637 O O . PRO A 1 475 ? 11.841 0.092 6.871 1.00 77.06 475 PRO A O 1
ATOM 3640 N N . LEU A 1 476 ? 12.819 1.914 5.994 1.00 75.25 476 LEU A N 1
ATOM 3641 C CA . LEU A 1 476 ? 13.699 1.163 5.090 1.00 75.25 476 LEU A CA 1
ATOM 3642 C C . LEU A 1 476 ? 14.606 0.184 5.848 1.00 75.25 476 LEU A C 1
ATOM 3644 O O . LEU A 1 476 ? 14.921 -0.892 5.341 1.00 75.25 476 LEU A O 1
ATOM 3648 N N . GLU A 1 477 ? 14.995 0.535 7.071 1.00 74.69 477 GLU A N 1
ATOM 3649 C CA . GLU A 1 477 ? 15.815 -0.290 7.952 1.00 74.69 477 GLU A CA 1
ATOM 3650 C C . GLU A 1 477 ? 15.096 -1.587 8.334 1.00 74.69 477 GLU A C 1
ATOM 3652 O O . GLU A 1 477 ? 15.711 -2.654 8.349 1.00 74.69 477 GLU A O 1
ATOM 3657 N N . ASP A 1 478 ? 13.792 -1.515 8.607 1.00 76.06 478 ASP A N 1
ATOM 3658 C CA . ASP A 1 478 ? 12.979 -2.679 8.960 1.00 76.06 478 ASP A CA 1
ATOM 3659 C C . ASP A 1 478 ? 12.780 -3.585 7.736 1.00 76.06 478 ASP A C 1
ATOM 3661 O O . ASP A 1 478 ? 12.938 -4.806 7.825 1.00 76.06 478 ASP A O 1
ATOM 3665 N N . LEU A 1 479 ? 12.548 -2.990 6.559 1.00 77.75 479 LEU A N 1
ATOM 3666 C CA . LEU A 1 479 ? 12.464 -3.722 5.290 1.00 77.75 479 LEU A CA 1
ATOM 3667 C C . LEU A 1 479 ? 13.765 -4.472 4.992 1.00 77.75 479 LEU A C 1
ATOM 3669 O O . LEU A 1 479 ? 13.738 -5.660 4.658 1.00 77.75 479 LEU A O 1
ATOM 3673 N N . ALA A 1 480 ? 14.915 -3.816 5.167 1.00 76.94 480 ALA A N 1
ATOM 3674 C CA . ALA A 1 480 ? 16.221 -4.433 4.960 1.00 76.94 480 ALA A CA 1
ATOM 3675 C C . ALA A 1 480 ? 16.436 -5.654 5.874 1.00 76.94 480 ALA A C 1
ATOM 3677 O O . ALA A 1 480 ? 16.954 -6.677 5.418 1.00 76.94 480 ALA A O 1
ATOM 3678 N N . ARG A 1 481 ? 15.985 -5.605 7.137 1.00 76.62 481 ARG A N 1
ATOM 3679 C CA . ARG A 1 481 ? 16.100 -6.743 8.072 1.00 76.62 481 ARG A CA 1
ATOM 3680 C C . ARG A 1 481 ? 15.334 -7.973 7.584 1.00 76.62 481 ARG A C 1
ATOM 3682 O O . ARG A 1 481 ? 15.906 -9.066 7.561 1.00 76.62 481 ARG A O 1
ATOM 3689 N N . HIS A 1 482 ? 14.090 -7.801 7.130 1.00 77.94 482 HIS A N 1
ATOM 3690 C CA . HIS A 1 482 ? 13.278 -8.904 6.599 1.00 77.94 482 HIS A CA 1
ATOM 3691 C C . HIS A 1 482 ? 13.794 -9.450 5.256 1.00 77.94 482 HIS A C 1
ATOM 3693 O O . HIS A 1 482 ? 13.609 -10.636 4.967 1.00 77.94 482 HIS A O 1
ATOM 3699 N N . ARG A 1 483 ? 14.479 -8.623 4.452 1.00 75.88 483 ARG A N 1
ATOM 3700 C CA . ARG A 1 483 ? 15.102 -9.035 3.177 1.00 75.88 483 ARG A CA 1
ATOM 3701 C C . ARG A 1 483 ? 16.388 -9.838 3.372 1.00 75.88 483 ARG A C 1
ATOM 3703 O O . ARG A 1 483 ? 16.630 -10.781 2.629 1.00 75.88 483 ARG A O 1
ATOM 3710 N N . VAL A 1 484 ? 17.197 -9.494 4.374 1.00 71.62 484 VAL A N 1
ATOM 3711 C CA . VAL A 1 484 ? 18.478 -10.174 4.657 1.00 71.62 484 VAL A CA 1
ATOM 3712 C C . VAL A 1 484 ? 18.288 -11.413 5.550 1.00 71.62 484 VAL A C 1
ATOM 3714 O O . VAL A 1 484 ? 19.186 -12.243 5.660 1.00 71.62 484 VAL A O 1
ATOM 3717 N N . GLY A 1 485 ? 17.110 -11.582 6.168 1.00 59.88 485 GLY A N 1
ATOM 3718 C CA . GLY A 1 485 ? 16.822 -12.705 7.070 1.00 59.88 485 GLY A CA 1
ATOM 3719 C C . GLY A 1 485 ? 17.604 -12.629 8.383 1.00 59.88 485 GLY A C 1
ATOM 3720 O O . GLY A 1 485 ? 17.926 -13.656 8.983 1.00 59.88 485 GLY A O 1
ATOM 3721 N N . ASN A 1 486 ? 17.970 -11.416 8.806 1.00 46.72 486 ASN A N 1
ATOM 3722 C CA . ASN A 1 486 ? 18.883 -11.235 9.923 1.00 46.72 486 ASN A CA 1
ATOM 3723 C C . ASN A 1 486 ? 18.156 -11.505 11.253 1.00 46.72 486 ASN A C 1
ATOM 3725 O O . ASN A 1 486 ? 17.209 -10.806 11.604 1.00 46.72 486 ASN A O 1
ATOM 3729 N N . LYS A 1 487 ? 18.609 -12.519 12.002 1.00 47.09 487 LYS A N 1
ATOM 3730 C CA . LYS A 1 487 ? 17.994 -13.011 13.256 1.00 47.09 487 LYS A CA 1
ATOM 3731 C C . LYS A 1 487 ? 18.130 -12.061 14.459 1.00 47.09 487 LYS A C 1
ATOM 3733 O O . LYS A 1 487 ? 17.704 -12.408 15.557 1.00 47.09 487 LYS A O 1
ATOM 3738 N N . ALA A 1 488 ? 18.750 -10.896 14.300 1.00 37.31 488 ALA A N 1
ATOM 3739 C CA . ALA A 1 488 ? 19.164 -10.068 15.425 1.00 37.31 488 ALA A CA 1
ATOM 3740 C C . ALA A 1 488 ? 18.150 -8.954 15.762 1.00 37.31 488 ALA A C 1
ATOM 3742 O O . ALA A 1 488 ? 18.037 -7.965 15.044 1.00 37.31 488 ALA A O 1
ATOM 3743 N N . CYS A 1 489 ? 17.514 -9.128 16.928 1.00 39.97 489 CYS A N 1
ATOM 3744 C CA . CYS A 1 489 ? 17.048 -8.090 17.860 1.00 39.97 489 CYS A CA 1
ATOM 3745 C C . CYS A 1 489 ? 15.753 -7.320 17.530 1.00 39.97 489 CYS A C 1
ATOM 3747 O O . CYS A 1 489 ? 15.800 -6.241 16.959 1.00 39.97 489 CYS A O 1
ATOM 3749 N N . TYR A 1 490 ? 14.609 -7.837 17.995 1.00 37.44 490 TYR A N 1
ATOM 3750 C CA . TYR A 1 490 ? 13.651 -7.193 18.923 1.00 37.44 490 TYR A CA 1
ATOM 3751 C C . TYR A 1 490 ? 12.711 -8.305 19.453 1.00 37.44 490 TYR A C 1
ATOM 3753 O O . TYR A 1 490 ? 12.536 -9.332 18.802 1.00 37.44 490 TYR A O 1
ATOM 3761 N N . GLY A 1 491 ? 12.218 -8.175 20.686 1.00 39.16 491 GLY A N 1
ATOM 3762 C CA . GLY A 1 491 ? 11.687 -9.270 21.514 1.00 39.16 491 GLY A CA 1
ATOM 3763 C C . GLY A 1 491 ? 10.628 -10.215 20.905 1.00 39.16 491 GLY A C 1
ATOM 3764 O O . GLY A 1 491 ? 9.661 -9.793 20.286 1.00 39.16 491 GLY A O 1
ATOM 3765 N N . ARG A 1 492 ? 10.841 -11.514 21.177 1.00 36.62 492 ARG A N 1
ATOM 3766 C CA . ARG A 1 492 ? 9.919 -12.665 21.378 1.00 36.62 492 ARG A CA 1
ATOM 3767 C C . ARG A 1 492 ? 8.741 -12.962 20.435 1.00 36.62 492 ARG A C 1
ATOM 3769 O O . ARG A 1 492 ? 8.073 -13.966 20.660 1.00 36.62 492 ARG A O 1
ATOM 3776 N N . THR A 1 493 ? 8.553 -12.245 19.341 1.00 42.91 493 THR A N 1
ATOM 3777 C CA . THR A 1 493 ? 7.527 -12.586 18.338 1.00 42.91 493 THR A CA 1
ATOM 3778 C C . THR A 1 493 ? 8.105 -12.330 16.957 1.00 42.91 493 THR A C 1
ATOM 3780 O O . THR A 1 493 ? 7.956 -11.248 16.410 1.00 42.91 493 THR A O 1
ATOM 3783 N N . GLN A 1 494 ? 8.857 -13.300 16.437 1.00 47.94 494 GLN A N 1
ATOM 3784 C CA . GLN A 1 494 ? 9.287 -13.308 15.040 1.00 47.94 494 GLN A CA 1
ATOM 3785 C C . GLN A 1 494 ? 8.443 -14.333 14.295 1.00 47.94 494 GLN A C 1
ATOM 3787 O O . GLN A 1 494 ? 8.412 -15.500 14.697 1.00 47.94 494 GLN A O 1
ATOM 3792 N N . LEU A 1 495 ? 7.827 -13.928 13.185 1.00 51.06 495 LEU A N 1
ATOM 3793 C CA . LEU A 1 495 ? 7.388 -14.870 12.162 1.00 51.06 495 LEU A CA 1
ATOM 3794 C C . LEU A 1 495 ? 8.626 -15.631 11.653 1.00 51.06 495 LEU A C 1
ATOM 3796 O O . LEU A 1 495 ? 9.446 -15.106 10.897 1.00 51.06 495 LEU A O 1
ATOM 3800 N N . SER A 1 496 ? 8.816 -16.868 12.118 1.00 45.19 496 SER A N 1
ATOM 3801 C CA . SER A 1 496 ? 9.914 -17.723 11.672 1.00 45.19 496 SER A CA 1
ATOM 3802 C C . SER A 1 496 ? 9.714 -18.066 10.196 1.00 45.19 496 SER A C 1
ATOM 3804 O O . SER A 1 496 ? 8.825 -18.844 9.856 1.00 45.19 496 SER A O 1
ATOM 3806 N N . GLY A 1 497 ? 10.531 -17.504 9.305 1.00 59.16 497 GLY A N 1
ATOM 3807 C CA . GLY A 1 497 ? 10.384 -17.738 7.871 1.00 59.16 497 GLY A CA 1
ATOM 3808 C C . GLY A 1 497 ? 11.649 -17.451 7.074 1.00 59.16 497 GLY A C 1
ATOM 3809 O O . GLY A 1 497 ? 12.515 -16.684 7.496 1.00 59.16 497 GLY A O 1
ATOM 3810 N N . ALA A 1 498 ? 11.751 -18.078 5.898 1.00 67.81 498 ALA A N 1
ATOM 3811 C CA . ALA A 1 498 ? 12.773 -17.761 4.900 1.00 67.81 498 ALA A CA 1
ATOM 3812 C C . ALA A 1 498 ? 12.751 -16.257 4.566 1.00 67.81 498 ALA A C 1
ATOM 3814 O O . ALA A 1 498 ? 11.679 -15.662 4.668 1.00 67.81 498 ALA A O 1
ATOM 3815 N N . PRO A 1 499 ? 13.868 -15.636 4.149 1.00 79.44 499 PRO A N 1
ATOM 3816 C CA . PRO A 1 499 ? 13.906 -14.214 3.800 1.00 79.44 499 PRO A CA 1
ATOM 3817 C C . PRO A 1 499 ? 12.784 -13.814 2.834 1.00 79.44 499 PRO A C 1
ATOM 3819 O O . PRO A 1 499 ? 12.392 -14.608 1.974 1.00 79.44 499 PRO A O 1
ATOM 3822 N N . ALA A 1 500 ? 12.264 -12.594 2.981 1.00 82.38 500 ALA A N 1
ATOM 3823 C CA . ALA A 1 500 ? 11.222 -12.089 2.092 1.00 82.38 500 ALA A CA 1
ATOM 3824 C C . ALA A 1 500 ? 11.738 -12.022 0.645 1.00 82.38 500 ALA A C 1
ATOM 3826 O O . ALA A 1 500 ? 12.794 -11.439 0.371 1.00 82.38 500 ALA A O 1
ATOM 3827 N N . LYS A 1 501 ? 10.987 -12.606 -0.294 1.00 86.94 501 LYS A N 1
ATOM 3828 C CA . LYS A 1 501 ? 11.378 -12.704 -1.707 1.00 86.94 501 LYS A CA 1
ATOM 3829 C C . LYS A 1 501 ? 11.223 -11.379 -2.430 1.00 86.94 501 LYS A C 1
ATOM 3831 O O . LYS A 1 501 ? 11.974 -11.124 -3.372 1.00 86.94 501 LYS A O 1
ATOM 3836 N N . THR A 1 502 ? 10.305 -10.532 -1.971 1.00 88.50 502 THR A N 1
ATOM 3837 C CA . THR A 1 502 ? 10.074 -9.202 -2.537 1.00 88.50 502 THR A CA 1
ATOM 3838 C C . THR A 1 502 ? 10.029 -8.117 -1.464 1.00 88.50 502 THR A C 1
ATOM 3840 O O . THR A 1 502 ? 9.879 -8.384 -0.270 1.00 88.50 502 THR A O 1
ATOM 3843 N N . PHE A 1 503 ? 10.167 -6.871 -1.900 1.00 85.69 503 PHE A N 1
ATOM 3844 C CA . PHE A 1 503 ? 10.013 -5.672 -1.084 1.00 85.69 503 PHE A CA 1
ATOM 3845 C C . PHE A 1 503 ? 8.611 -5.555 -0.471 1.00 85.69 503 PHE A C 1
ATOM 3847 O O . PHE A 1 503 ? 8.487 -5.235 0.708 1.00 85.69 503 PHE A O 1
ATOM 3854 N N . VAL A 1 504 ? 7.569 -5.877 -1.244 1.00 88.69 504 VAL A N 1
ATOM 3855 C CA . VAL A 1 504 ? 6.179 -5.877 -0.760 1.00 88.69 504 VAL A CA 1
ATOM 3856 C C . VAL A 1 504 ? 5.992 -6.937 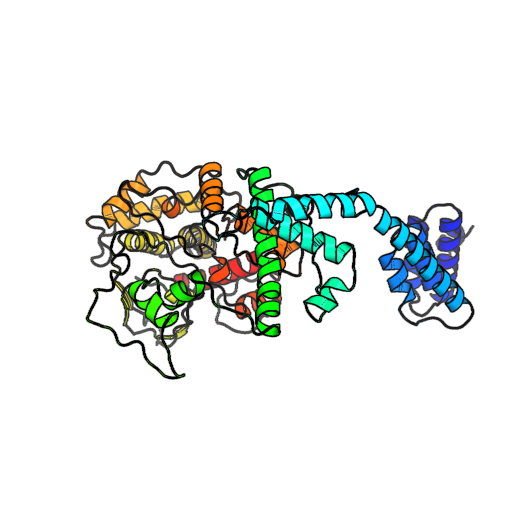0.324 1.00 88.69 504 VAL A C 1
ATOM 3858 O O . VAL A 1 504 ? 5.490 -6.622 1.395 1.00 88.69 504 VAL A O 1
ATOM 3861 N N . GLU A 1 505 ? 6.505 -8.154 0.116 1.00 90.56 505 GLU A N 1
ATOM 3862 C CA . GLU A 1 505 ? 6.440 -9.223 1.122 1.00 90.56 505 GLU A CA 1
ATOM 3863 C C . GLU A 1 505 ? 7.185 -8.842 2.416 1.00 90.56 505 GLU A C 1
ATOM 3865 O O . GLU A 1 505 ? 6.747 -9.165 3.519 1.00 90.56 505 GLU A O 1
ATOM 3870 N N . ALA A 1 506 ? 8.313 -8.130 2.311 1.00 88.69 506 ALA A N 1
ATOM 3871 C CA . ALA A 1 506 ? 9.024 -7.621 3.483 1.00 88.69 506 ALA A CA 1
ATOM 3872 C C . ALA A 1 506 ? 8.195 -6.581 4.254 1.00 88.69 506 ALA A C 1
ATOM 3874 O O . ALA A 1 506 ? 8.191 -6.601 5.486 1.00 88.69 506 ALA A O 1
ATOM 3875 N N . ALA A 1 507 ? 7.486 -5.700 3.541 1.00 89.44 507 ALA A N 1
ATOM 3876 C CA . ALA A 1 507 ? 6.601 -4.708 4.143 1.00 89.44 507 ALA A CA 1
ATOM 3877 C C . ALA A 1 507 ? 5.418 -5.369 4.860 1.00 89.44 507 ALA A C 1
ATOM 3879 O O . ALA A 1 507 ? 5.150 -5.042 6.015 1.00 89.44 507 ALA A O 1
ATOM 3880 N N . GLU A 1 508 ? 4.772 -6.346 4.220 1.00 92.00 508 GLU A N 1
ATOM 3881 C CA . GLU A 1 508 ? 3.681 -7.125 4.815 1.00 92.00 508 GLU A CA 1
ATOM 3882 C C . GLU A 1 508 ? 4.124 -7.804 6.111 1.00 92.00 508 GLU A C 1
ATOM 3884 O O . GLU A 1 508 ? 3.467 -7.666 7.138 1.00 92.00 508 GLU A O 1
ATOM 3889 N N . ARG A 1 509 ? 5.278 -8.481 6.107 1.00 89.56 509 ARG A N 1
ATOM 3890 C CA . ARG A 1 509 ? 5.809 -9.137 7.313 1.00 89.56 509 ARG A CA 1
ATOM 3891 C C . ARG A 1 509 ? 6.089 -8.154 8.442 1.00 89.56 509 ARG A C 1
ATOM 3893 O O . ARG A 1 509 ? 5.756 -8.450 9.583 1.00 89.56 509 ARG A O 1
ATOM 3900 N N . CYS A 1 510 ? 6.656 -6.988 8.133 1.00 87.75 510 CYS A N 1
ATOM 3901 C CA . CYS A 1 510 ? 6.911 -5.969 9.146 1.00 87.75 510 CYS A CA 1
ATOM 3902 C C . CYS A 1 510 ? 5.607 -5.456 9.772 1.00 87.75 510 CYS A C 1
ATOM 3904 O O . CYS A 1 510 ? 5.501 -5.335 10.994 1.00 87.75 510 CYS A O 1
ATOM 3906 N N . VAL A 1 511 ? 4.595 -5.192 8.942 1.00 88.94 511 VAL A N 1
ATOM 3907 C CA . VAL A 1 511 ? 3.260 -4.804 9.410 1.00 88.94 511 VAL A CA 1
ATOM 3908 C C . VAL A 1 511 ? 2.651 -5.901 10.283 1.00 88.94 511 VAL A C 1
ATOM 3910 O O . VAL A 1 511 ? 2.137 -5.600 11.359 1.00 88.94 511 VAL A O 1
ATOM 3913 N N . LEU A 1 512 ? 2.739 -7.164 9.863 1.00 89.75 512 LEU A N 1
ATOM 3914 C CA . LEU A 1 512 ? 2.190 -8.292 10.614 1.00 89.75 512 LEU A CA 1
ATOM 3915 C C . LEU A 1 512 ? 2.878 -8.483 11.964 1.00 89.75 512 LEU A C 1
ATOM 3917 O O . LEU A 1 512 ? 2.182 -8.632 12.963 1.00 89.75 512 LEU A O 1
ATOM 3921 N N . ASP A 1 513 ? 4.208 -8.406 12.030 1.00 86.88 513 ASP A N 1
ATOM 3922 C CA . ASP A 1 513 ? 4.945 -8.486 13.298 1.00 86.88 513 ASP A CA 1
ATOM 3923 C C . ASP A 1 513 ? 4.500 -7.379 14.272 1.00 86.88 513 ASP A C 1
ATOM 3925 O O . ASP A 1 513 ? 4.288 -7.628 15.463 1.00 86.88 513 ASP A O 1
ATOM 3929 N N . ARG A 1 514 ? 4.292 -6.154 13.768 1.00 86.25 514 ARG A N 1
ATOM 3930 C CA . ARG A 1 514 ? 3.793 -5.024 14.569 1.00 86.25 514 ARG A CA 1
ATOM 3931 C C . ARG A 1 514 ? 2.360 -5.248 15.056 1.00 86.25 514 ARG A C 1
ATOM 3933 O O . ARG A 1 514 ? 2.072 -5.002 16.225 1.00 86.25 514 ARG A O 1
ATOM 3940 N N . MET A 1 515 ? 1.478 -5.765 14.203 1.00 87.69 515 MET A N 1
ATOM 3941 C CA . MET A 1 515 ? 0.108 -6.110 14.600 1.00 87.69 515 MET A CA 1
ATOM 3942 C C . MET A 1 515 ? 0.074 -7.232 15.637 1.00 87.69 515 MET A C 1
ATOM 3944 O O . MET A 1 515 ? -0.617 -7.118 16.645 1.00 87.69 515 MET A O 1
ATOM 3948 N N . LEU A 1 516 ? 0.879 -8.279 15.456 1.00 86.56 516 LEU A N 1
ATOM 3949 C CA . LEU A 1 516 ? 1.002 -9.371 16.420 1.00 86.56 516 LEU A CA 1
ATOM 3950 C C . LEU A 1 516 ? 1.512 -8.877 17.780 1.00 86.56 516 LEU A C 1
ATOM 3952 O O . LEU A 1 516 ? 1.003 -9.315 18.815 1.00 86.56 516 LEU A O 1
ATOM 3956 N N . LYS A 1 517 ? 2.468 -7.935 17.794 1.00 81.56 517 LYS A N 1
ATOM 3957 C CA . LYS A 1 517 ? 2.937 -7.273 19.022 1.00 81.56 517 LYS A CA 1
ATOM 3958 C C . LYS A 1 517 ? 1.801 -6.517 19.718 1.00 81.56 517 LYS A C 1
ATOM 3960 O O . LYS A 1 517 ? 1.660 -6.640 20.933 1.00 81.56 517 LYS A O 1
ATOM 3965 N N . LEU A 1 518 ? 0.977 -5.780 18.971 1.00 81.06 518 LEU A N 1
ATOM 3966 C CA . LEU A 1 518 ? -0.192 -5.085 19.525 1.00 81.06 518 LEU A CA 1
ATOM 3967 C C . LEU A 1 518 ? -1.192 -6.059 20.154 1.00 81.06 518 LEU A C 1
ATOM 3969 O O . LEU A 1 518 ? -1.604 -5.875 21.297 1.00 81.06 518 LEU A O 1
ATOM 3973 N N . MET A 1 519 ? -1.520 -7.141 19.452 1.00 82.44 519 MET A N 1
ATOM 3974 C CA . MET A 1 519 ? -2.478 -8.145 19.925 1.00 82.44 519 MET A CA 1
ATOM 3975 C C . MET A 1 519 ? -1.961 -8.899 21.154 1.00 82.44 519 MET A C 1
ATOM 3977 O O . MET A 1 519 ? -2.727 -9.197 22.069 1.00 82.44 519 MET A O 1
ATOM 3981 N N . GLY A 1 520 ? -0.653 -9.178 21.205 1.00 71.50 520 GLY A N 1
ATOM 3982 C CA . GLY A 1 520 ? 0.001 -9.803 22.355 1.00 71.50 520 GLY A CA 1
ATOM 3983 C C . GLY A 1 520 ? -0.019 -8.949 23.628 1.00 71.50 520 GLY A C 1
ATOM 3984 O O . GLY A 1 520 ? 0.041 -9.513 24.719 1.00 71.50 520 GLY A O 1
ATOM 3985 N N . ASN A 1 521 ? -0.146 -7.627 23.486 1.00 58.22 521 ASN A N 1
ATOM 3986 C CA . ASN A 1 521 ? -0.128 -6.660 24.586 1.00 58.22 521 ASN A CA 1
ATOM 3987 C C . ASN A 1 521 ? -1.511 -6.071 24.920 1.00 58.22 521 ASN A C 1
ATOM 3989 O O . ASN A 1 521 ? -1.626 -5.315 25.880 1.00 58.22 521 ASN A O 1
ATOM 3993 N N . SER A 1 522 ? -2.559 -6.414 24.165 1.00 51.47 522 SER A N 1
ATOM 3994 C CA . SER A 1 522 ? -3.928 -5.973 24.453 1.00 51.47 522 SER A CA 1
ATOM 3995 C C . SER A 1 522 ? -4.535 -6.748 25.638 1.00 51.47 522 SER A C 1
ATOM 3997 O O . SER A 1 522 ? -4.601 -7.981 25.627 1.00 51.47 522 SER A O 1
ATOM 3999 N N . LYS A 1 523 ? -4.976 -6.032 26.677 1.00 50.81 523 LYS A N 1
ATOM 4000 C CA . LYS A 1 523 ? -5.880 -6.512 27.737 1.00 50.81 523 LYS A CA 1
ATOM 4001 C C . LYS A 1 523 ? -6.971 -5.455 27.942 1.00 50.81 523 LYS A C 1
ATOM 4003 O O . LYS A 1 523 ? -6.681 -4.289 27.701 1.00 50.81 523 LYS A O 1
ATOM 4008 N N . ASP A 1 524 ? -8.163 -5.931 28.321 1.00 44.19 524 ASP A N 1
ATOM 4009 C CA . ASP A 1 524 ? -9.443 -5.197 28.434 1.00 44.19 524 ASP A CA 1
ATOM 4010 C C . ASP A 1 524 ? -9.332 -3.722 28.821 1.00 44.19 524 ASP A C 1
ATOM 4012 O O . ASP A 1 524 ? -8.769 -3.446 29.908 1.00 44.19 524 ASP A O 1
#

Organism: Hemiselmis andersenii (NCBI:txid464988)